Protein AF-0000000084923101 (afdb_homodimer)

Organism: Geobacter metallireducens (strain ATCC 53774 / DSM 7210 / GS-15) (NCBI:txid269799)

InterPro domains:
  IPR005235 Metallophosphoesterase, YmdB-like [PF13277] (8-259)
  IPR005235 Metallophosphoesterase, YmdB-like [PIRSF004789] (5-261)
  IPR005235 Metallophosphoesterase, YmdB-like [PTHR36303] (5-262)
  IPR005235 Metallophosphoesterase, YmdB-like [TIGR00282] (6-260)
  IPR029052 Metallo-dependent phosphatase-like [G3DSA:3.60.21.10] (3-264)
  IPR029052 Metallo-dependent phosphatase-like [SSF56300] (5-260)

Secondary structure (DSSP, 8-state):
-PPPEEEEEE-EEBHHHHHHHHHHHHHHHHHHHT-SEEEEE-TBTTTTS---HHHHHHHHHTT--EEE--TTTTS-GGGHHHHHH-TTB---TTS-TTSSS-SEEEEE-TTS-EEEEEEEE--TTS---S-HHHHHHHHHHHHHTT-SEEEEEEE-S-HHHHHHHHHHTBTTBSEEEEESS-S-BS--EE-TTS-EEES---EEEESSEETTEEHHHHHHHHHH-------B--SSEEEEEEEEEE-TTT--EEEEEEEEEE--/-PPPEEEEEE-EEBHHHHHHHHHHHHHHHHHHHT-SEEEEE-TBTTTTS---HHHHHHHHHTT--EEE--TTTTS-GGGHHHHHH-TTB---TTS-TTSSS-SEEEEE-TTS-EEEEEEEE--TTS---S-HHHHHHHHHHHHHTT-SEEEEEEE-S-HHHHHHHHHHTBTTBSEEEEESS-S-BS--EE-TTS-EEES---EEEESSEETTEEHHHHHHHHHH-------B--SSEEEEEEEEEE-TTT--EEEEEEEEEE--

Sequence (528 aa):
MSMPVNILFIGDIVGAPGRQAVSRELHRLIDRYRIDLVIANGENAAGGFGITEEKARELYSLGIDVLTSGNHVWDKKESYPYIRREERLVRPANYPPETIGRGSTVVRTAGGISIGILNLEGRVFMNSLDCPFRAADREIVQLKEQANIIFVDFHAEATSEKVALGWYLDGKVSAVVGTHTHVQTADERILPGGTAYMTDAGMTGSFDSVIGVKKELAVERFTSQMPVRFEVAKKDIRLNGVVLGIDEMSGSALSVERISLTCSMSMPVNILFIGDIVGAPGRQAVSRELHRLIDRYRIDLVIANGENAAGGFGITEEKARELYSLGIDVLTSGNHVWDKKESYPYIRREERLVRPANYPPETIGRGSTVVRTAGGISIGILNLEGRVFMNSLDCPFRAADREIVQLKEQANIIFVDFHAEATSEKVALGWYLDGKVSAVVGTHTHVQTADERILPGGTAYMTDAGMTGSFDSVIGVKKELAVERFTSQMPVRFEVAKKDIRLNGVVLGIDEMSGSALSVERISLTCS

pLDDT: mean 97.66, std 4.38, range [45.75, 99.0]

Foldseek 3Di:
DDFFAKEWEWAEQAEPLSLVQLLFCVVVVCVVRVHQAYEYEHCHHHQGGEDAPVSVVSNVVSPHQAYEYEDRNPVDVNRQVVQQPPQRYAYAQQADPPRGHHQKHWDATPVGAIEIEGEHEDDVVDDDTHDSLVSCVVVLVVSVVPALAYEYEYEYDDLVRQVVSVVSCQLSHAEYEYHHQQQFDDPFDQDPSQYTYGSYQHYFGAPCPDSQFNNVQVVCCVVVVDDGDTGGDHHFGKITIKMWTADRPNNGTDDIDTDIGTDD/DDFFAKEWEWAEQAEPLSLVQLLQPVVVVCVVRVHQAYEYEHCHHHQGGEDAPVSVVSNVVSPHQAYEYEDRNPVDVNRQVVQQPPQRYAYAQQADPPRGHHQKHWDATPVGAIEIEGEHEDDVVDDDTHDSLVSCVVVLVVSVVPALAYEYEYEYDDLVRQVVSVVSCQLSHAEYEYHHQQQFDDPFDQDPSQYTYGSYQHYFGAPCPDSQFNNVQVVCCVVVVDDGDTGGDHHFGKITIKMWTADRPNNGTDDIGTDIGTDD

Nearest PDB structures (foldseek):
  4b2o-assembly1_D  TM=9.871E-01  e=4.355E-37  Bacillus subtilis subsp. subtilis str. 168
  2cv9-assembly1_A  TM=9.622E-01  e=1.574E-32  Thermus thermophilus HB8
  1t70-assembly4_H  TM=9.476E-01  e=5.216E-32  Deinococcus radiodurans R1 = ATCC 13939 = DSM 20539
  1t71-assembly1_A  TM=9.429E-01  e=3.406E-28  Mycoplasmoides pneumoniae M129
  3qg5-assembly1_C  TM=5.781E-01  e=5.464E-07  Thermotoga maritima

Radius of gyration: 22.74 Å; Cα contacts (8 Å, |Δi|>4): 1502; chains: 2; bounding box: 45×67×61 Å

Structure (mmCIF, N/CA/C/O backbone):
data_AF-0000000084923101-model_v1
#
loop_
_entity.id
_entity.type
_entity.pdbx_description
1 polymer "2,3-cyclic nucleotide 2'-phosphodiesterase"
#
loop_
_atom_site.group_PDB
_atom_site.id
_atom_site.type_symbol
_atom_site.label_atom_id
_atom_site.label_alt_id
_atom_site.label_comp_id
_atom_site.label_asym_id
_atom_site.label_entity_id
_atom_site.label_seq_id
_atom_site.pdbx_PDB_ins_code
_atom_site.Cartn_x
_atom_site.Cartn_y
_atom_site.Cartn_z
_atom_site.occupancy
_atom_site.B_iso_or_equiv
_atom_site.auth_seq_id
_atom_site.auth_comp_id
_atom_site.auth_asym_id
_atom_site.auth_atom_id
_atom_site.pdbx_PDB_model_num
ATOM 1 N N . MET A 1 1 ? -18.828 30.047 -9.5 1 45.84 1 MET A N 1
ATOM 2 C CA . MET A 1 1 ? -18.406 29.016 -8.57 1 45.84 1 MET A CA 1
ATOM 3 C C . MET A 1 1 ? -16.984 29.281 -8.07 1 45.84 1 MET A C 1
ATOM 5 O O . MET A 1 1 ? -16.109 29.625 -8.852 1 45.84 1 MET A O 1
ATOM 9 N N . SER A 1 2 ? -16.859 29.562 -6.77 1 63.38 2 SER A N 1
ATOM 10 C CA . SER A 1 2 ? -15.555 29.984 -6.254 1 63.38 2 SER A CA 1
ATOM 11 C C . SER A 1 2 ? -14.469 28.969 -6.594 1 63.38 2 SER A C 1
ATOM 13 O O . SER A 1 2 ? -14.742 27.781 -6.73 1 63.38 2 SER A O 1
ATOM 15 N N . MET A 1 3 ? -13.312 29.359 -7.035 1 84.31 3 MET A N 1
ATOM 16 C CA . MET A 1 3 ? -12.172 28.516 -7.414 1 84.31 3 MET A CA 1
ATOM 17 C C . MET A 1 3 ? -11.773 27.594 -6.27 1 84.31 3 MET A C 1
ATOM 19 O O . MET A 1 3 ? -11.781 28 -5.105 1 84.31 3 MET A O 1
ATOM 23 N N . PRO A 1 4 ? -11.648 26.344 -6.5 1 95.94 4 PRO A N 1
ATOM 24 C CA . PRO A 1 4 ? -11.258 25.391 -5.457 1 95.94 4 PRO A CA 1
ATOM 25 C C . PRO A 1 4 ? -9.961 25.781 -4.762 1 95.94 4 PRO A C 1
ATOM 27 O O . PRO A 1 4 ? -9.125 26.484 -5.34 1 95.94 4 PRO A O 1
ATOM 30 N N . VAL A 1 5 ? -9.898 25.547 -3.48 1 98.56 5 VAL A N 1
ATOM 31 C CA . VAL A 1 5 ? -8.633 25.609 -2.762 1 98.56 5 VAL A CA 1
ATOM 32 C C . VAL A 1 5 ? -7.777 24.391 -3.1 1 98.56 5 VAL A C 1
ATOM 34 O O . VAL A 1 5 ? -8.188 23.25 -2.861 1 98.56 5 VAL A O 1
ATOM 37 N N . ASN A 1 6 ? -6.598 24.609 -3.688 1 98.81 6 ASN A N 1
ATOM 38 C CA . ASN A 1 6 ? -5.723 23.516 -4.109 1 98.81 6 ASN A CA 1
ATOM 39 C C . ASN A 1 6 ? -4.652 23.219 -3.064 1 98.81 6 ASN A C 1
ATOM 41 O O . ASN A 1 6 ? -3.852 24.094 -2.725 1 98.81 6 ASN A O 1
ATOM 45 N N . ILE A 1 7 ? -4.66 21.984 -2.562 1 98.88 7 ILE A N 1
ATOM 46 C CA . ILE A 1 7 ? -3.703 21.547 -1.555 1 98.88 7 ILE A CA 1
ATOM 47 C C . ILE A 1 7 ? -2.801 20.453 -2.137 1 98.88 7 ILE A C 1
ATOM 49 O O . ILE A 1 7 ? -3.275 19.547 -2.83 1 98.88 7 ILE A O 1
ATOM 53 N N . LEU A 1 8 ? -1.517 20.594 -2.004 1 98.94 8 LEU A N 1
ATOM 54 C CA . LEU A 1 8 ? -0.554 19.531 -2.309 1 98.94 8 LEU A CA 1
ATOM 55 C C . LEU A 1 8 ? -0.063 18.859 -1.031 1 98.94 8 LEU A C 1
ATOM 57 O O . LEU A 1 8 ? 0.39 19.531 -0.104 1 98.94 8 LEU A O 1
ATOM 61 N N . PHE A 1 9 ? -0.237 17.625 -0.949 1 98.94 9 PHE A N 1
ATOM 62 C CA . PHE A 1 9 ? 0.366 16.844 0.124 1 98.94 9 PHE A CA 1
ATOM 63 C C . PHE A 1 9 ? 1.495 15.961 -0.41 1 98.94 9 PHE A C 1
ATOM 65 O O . PHE A 1 9 ? 1.291 15.172 -1.333 1 98.94 9 PHE A O 1
ATOM 72 N N . ILE A 1 10 ? 2.68 16.094 0.117 1 98.94 10 ILE A N 1
ATOM 73 C CA . ILE A 1 10 ? 3.852 15.32 -0.273 1 98.94 10 ILE A CA 1
ATOM 74 C C . ILE A 1 10 ? 4.082 14.195 0.729 1 98.94 10 ILE A C 1
ATOM 76 O O . ILE A 1 10 ? 4.16 14.43 1.937 1 98.94 10 ILE A O 1
ATOM 80 N N . GLY A 1 11 ? 4.207 12.945 0.201 1 98.88 11 GLY A N 1
ATOM 81 C CA . GLY A 1 11 ? 4.395 11.773 1.043 1 98.88 11 GLY A CA 1
ATOM 82 C C . GLY A 1 11 ? 5.746 11.75 1.732 1 98.88 11 GLY A C 1
ATOM 83 O O . GLY A 1 11 ? 6.602 12.594 1.466 1 98.88 11 GLY A O 1
ATOM 84 N N . ASP A 1 12 ? 6.055 10.812 2.523 1 98.94 12 ASP A N 1
ATOM 85 C CA . ASP A 1 12 ? 7.215 10.68 3.4 1 98.94 12 ASP A CA 1
ATOM 86 C C . ASP A 1 12 ? 8.492 11.148 2.703 1 98.94 12 ASP A C 1
ATOM 88 O O . ASP A 1 12 ? 8.984 10.484 1.786 1 98.94 12 ASP A O 1
ATOM 92 N N . ILE A 1 13 ? 9 12.266 3.121 1 98.94 13 ILE A N 1
ATOM 93 C CA . ILE A 1 13 ? 10.281 12.766 2.639 1 98.94 13 ILE A CA 1
ATOM 94 C C . ILE A 1 13 ? 11.422 12.039 3.352 1 98.94 13 ILE A C 1
ATOM 96 O O . ILE A 1 13 ? 11.555 12.133 4.574 1 98.94 13 ILE A O 1
ATOM 100 N N . VAL A 1 14 ? 12.312 11.406 2.551 1 98.88 14 VAL A N 1
ATOM 101 C CA . VAL A 1 14 ? 13.289 10.531 3.182 1 98.88 14 VAL A CA 1
ATOM 102 C C . VAL A 1 14 ? 14.703 11.023 2.879 1 98.88 14 VAL A C 1
ATOM 104 O O . VAL A 1 14 ? 15.172 10.922 1.741 1 98.88 14 VAL A O 1
ATOM 107 N N . GLY A 1 15 ? 15.312 11.57 3.871 1 98.62 15 GLY A N 1
ATOM 108 C CA . GLY A 1 15 ? 16.719 11.906 3.799 1 98.62 15 GLY A CA 1
ATOM 109 C C . GLY A 1 15 ? 17.031 12.977 2.766 1 98.62 15 GLY A C 1
ATOM 110 O O . GLY A 1 15 ? 16.141 13.727 2.355 1 98.62 15 GLY A O 1
ATOM 111 N N . ALA A 1 16 ? 18.328 13.008 2.408 1 98.5 16 ALA A N 1
ATOM 112 C CA . ALA A 1 16 ? 18.828 14.016 1.475 1 98.5 16 ALA A CA 1
ATOM 113 C C . ALA A 1 16 ? 18.188 13.852 0.101 1 98.5 16 ALA A C 1
ATOM 115 O O . ALA A 1 16 ? 17.766 14.836 -0.518 1 98.5 16 ALA A O 1
ATOM 116 N N . PRO A 1 17 ? 18.031 12.648 -0.377 1 98.69 17 PRO A N 1
ATOM 117 C CA .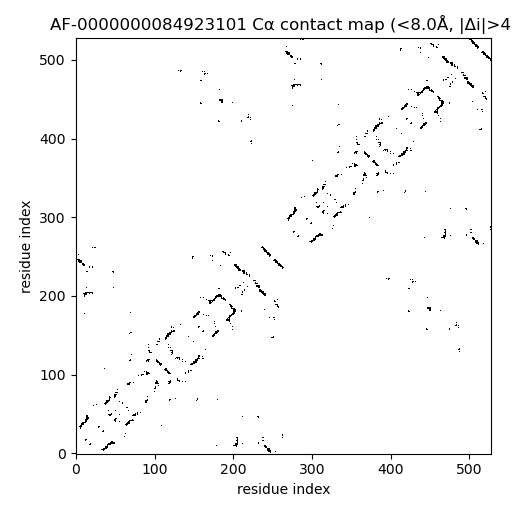 PRO A 1 17 ? 17.375 12.516 -1.679 1 98.69 17 PRO A CA 1
ATOM 118 C C . PRO A 1 17 ? 15.945 13.047 -1.676 1 98.69 17 PRO A C 1
ATOM 120 O O . PRO A 1 17 ? 15.5 13.633 -2.662 1 98.69 17 PRO A O 1
ATOM 123 N N . GLY A 1 18 ? 15.211 12.789 -0.594 1 98.75 18 GLY A N 1
ATOM 124 C CA . GLY A 1 18 ? 13.867 13.336 -0.49 1 98.75 18 GLY A CA 1
ATOM 125 C C . GLY A 1 18 ? 13.836 14.859 -0.517 1 98.75 18 GLY A C 1
ATOM 126 O O . GLY A 1 18 ? 13.031 15.453 -1.233 1 98.75 18 GLY A O 1
ATOM 127 N N . ARG A 1 19 ? 14.727 15.469 0.244 1 98.75 19 ARG A N 1
ATOM 128 C CA . ARG A 1 19 ? 14.805 16.922 0.261 1 98.75 19 ARG A CA 1
ATOM 129 C C . ARG A 1 19 ? 15.227 17.469 -1.101 1 98.75 19 ARG A C 1
ATOM 131 O O . ARG A 1 19 ? 14.758 18.516 -1.531 1 98.75 19 ARG A O 1
ATOM 138 N N . GLN A 1 20 ? 16.062 16.75 -1.764 1 98.44 20 GLN A N 1
ATOM 139 C CA . GLN A 1 20 ? 16.484 17.109 -3.111 1 98.44 20 GLN A CA 1
ATOM 140 C C . GLN A 1 20 ? 15.312 17.094 -4.082 1 98.44 20 GLN A C 1
ATOM 142 O O . GLN A 1 20 ? 15.172 17.984 -4.914 1 98.44 20 GLN A O 1
ATOM 147 N N . ALA A 1 21 ? 14.508 16.094 -3.973 1 98.69 21 ALA A N 1
ATOM 148 C CA . ALA A 1 21 ? 13.328 16 -4.824 1 98.69 21 ALA A CA 1
ATOM 149 C C . ALA A 1 21 ? 12.414 17.203 -4.633 1 98.69 21 ALA A C 1
ATOM 151 O O . ALA A 1 21 ? 11.922 17.781 -5.605 1 98.69 21 ALA A O 1
ATOM 152 N N . VAL A 1 22 ? 12.219 17.547 -3.412 1 98.75 22 VAL A N 1
ATOM 153 C CA . VAL A 1 22 ? 11.383 18.703 -3.102 1 98.75 22 VAL A CA 1
ATOM 154 C C . VAL A 1 22 ? 12 19.969 -3.707 1 98.75 22 VAL A C 1
ATOM 156 O O . VAL A 1 22 ? 11.312 20.75 -4.371 1 98.75 22 VAL A O 1
ATOM 159 N N . SER A 1 23 ? 13.25 20.125 -3.475 1 98.44 23 SER A N 1
ATOM 160 C CA . SER A 1 23 ? 13.961 21.297 -3.98 1 98.44 23 SER A CA 1
ATOM 161 C C . SER A 1 23 ? 13.82 21.422 -5.492 1 98.44 23 SER A C 1
ATOM 163 O O . SER A 1 23 ? 13.648 22.516 -6.02 1 98.44 23 SER A O 1
ATOM 165 N N . ARG A 1 24 ? 13.805 20.375 -6.168 1 97.75 24 ARG A N 1
ATOM 166 C CA . ARG A 1 24 ? 13.828 20.359 -7.625 1 97.75 24 ARG A CA 1
ATOM 167 C C . ARG A 1 24 ? 12.43 20.516 -8.203 1 97.75 24 ARG A C 1
ATOM 169 O O . ARG A 1 24 ? 12.234 21.188 -9.211 1 97.75 24 ARG A O 1
ATOM 176 N N . GLU A 1 25 ? 11.445 19.906 -7.539 1 98.12 25 GLU A N 1
ATOM 177 C CA . GL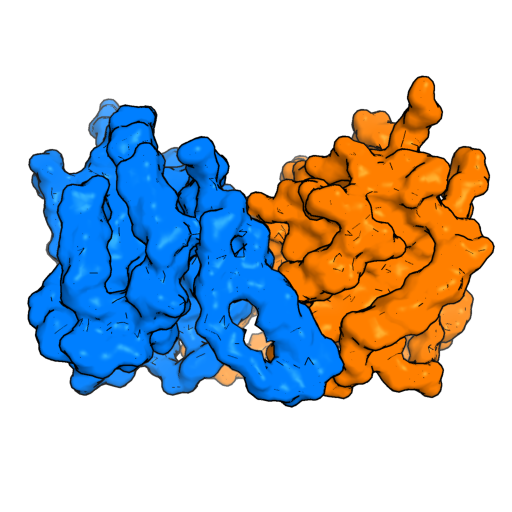U A 1 25 ? 10.18 19.688 -8.242 1 98.12 25 GLU A CA 1
ATOM 178 C C . GLU A 1 25 ? 9.078 20.578 -7.668 1 98.12 25 GLU A C 1
ATOM 180 O O . GLU A 1 25 ? 8.078 20.844 -8.336 1 98.12 25 GLU A O 1
ATOM 185 N N . LEU A 1 26 ? 9.172 21.047 -6.438 1 98.5 26 LEU A N 1
ATOM 186 C CA . LEU A 1 26 ? 8.039 21.625 -5.723 1 98.5 26 LEU A CA 1
ATOM 187 C C . LEU A 1 26 ? 7.527 22.875 -6.426 1 98.5 26 LEU A C 1
ATOM 189 O O . LEU A 1 26 ? 6.316 23.047 -6.613 1 98.5 26 LEU A O 1
ATOM 193 N N . HIS A 1 27 ? 8.43 23.75 -6.852 1 97.75 27 HIS A N 1
ATOM 194 C CA . HIS A 1 27 ? 8.016 25 -7.48 1 97.75 27 HIS A CA 1
ATOM 195 C C . HIS A 1 27 ? 7.203 24.734 -8.742 1 97.75 27 HIS A C 1
ATOM 197 O O . HIS A 1 27 ? 6.242 25.453 -9.031 1 97.75 27 HIS A O 1
ATOM 203 N N . ARG A 1 28 ? 7.598 23.719 -9.484 1 97.06 28 ARG A N 1
ATOM 204 C CA . ARG A 1 28 ? 6.879 23.375 -10.703 1 97.06 28 ARG A CA 1
ATOM 205 C C . ARG A 1 28 ? 5.469 22.875 -10.391 1 97.06 28 ARG A C 1
ATOM 207 O O . ARG A 1 28 ? 4.516 23.219 -11.094 1 97.06 28 ARG A O 1
ATOM 214 N N . LEU A 1 29 ? 5.363 22.109 -9.352 1 98.25 29 LEU A N 1
ATOM 215 C CA . LEU A 1 29 ? 4.059 21.594 -8.938 1 98.25 29 LEU A CA 1
ATOM 216 C C . LEU A 1 29 ? 3.148 22.719 -8.477 1 98.25 29 LEU A C 1
ATOM 218 O O . LEU A 1 29 ? 1.961 22.734 -8.805 1 98.25 29 LEU A O 1
ATOM 222 N N . ILE A 1 30 ? 3.668 23.656 -7.707 1 98.44 30 ILE A N 1
ATOM 223 C CA . ILE A 1 30 ? 2.9 24.797 -7.207 1 98.44 30 ILE A CA 1
ATOM 224 C C . ILE A 1 30 ? 2.336 25.594 -8.383 1 98.44 30 ILE A C 1
ATOM 226 O O . ILE A 1 30 ? 1.153 25.938 -8.391 1 98.44 30 ILE A O 1
ATOM 230 N N . ASP A 1 31 ? 3.164 25.797 -9.375 1 98.25 31 ASP A N 1
ATOM 231 C CA . ASP A 1 31 ? 2.74 26.562 -10.539 1 98.25 31 ASP A CA 1
ATOM 232 C C . ASP A 1 31 ? 1.713 25.797 -11.359 1 98.25 31 ASP A C 1
ATOM 234 O O . ASP A 1 31 ? 0.655 26.328 -11.703 1 98.25 31 ASP A O 1
ATOM 238 N N . ARG A 1 32 ? 2.045 24.594 -11.617 1 97.94 32 ARG A N 1
ATOM 239 C CA . ARG A 1 32 ? 1.223 23.766 -12.5 1 97.94 32 ARG A CA 1
ATOM 240 C C . ARG A 1 32 ? -0.183 23.594 -11.938 1 97.94 32 ARG A C 1
ATOM 242 O O . ARG A 1 32 ? -1.164 23.609 -12.68 1 97.94 32 ARG A O 1
ATOM 249 N N . TYR A 1 33 ? -0.269 23.438 -10.633 1 98.19 33 TYR A N 1
ATOM 250 C CA . TYR A 1 33 ? -1.554 23.078 -10.039 1 98.19 33 TYR A CA 1
ATOM 251 C C . TYR A 1 33 ? -2.15 24.266 -9.289 1 98.19 33 TYR A C 1
ATOM 253 O O . TYR A 1 33 ? -3.189 24.141 -8.641 1 98.19 33 TYR A O 1
ATOM 261 N N . ARG A 1 34 ? -1.458 25.453 -9.273 1 98 34 ARG A N 1
ATOM 262 C CA . ARG A 1 34 ? -1.905 26.641 -8.539 1 98 34 ARG A CA 1
ATOM 263 C C . ARG A 1 34 ? -2.189 26.312 -7.082 1 98 34 ARG A C 1
ATOM 265 O O . ARG A 1 34 ? -3.273 26.594 -6.574 1 98 34 ARG A O 1
ATOM 272 N N . ILE A 1 35 ? -1.211 25.75 -6.504 1 98.75 35 ILE A N 1
ATOM 273 C CA . ILE A 1 35 ? -1.331 25.234 -5.145 1 98.75 35 ILE A CA 1
ATOM 274 C C . ILE A 1 35 ? -1.463 26.406 -4.164 1 98.75 35 ILE A C 1
ATOM 276 O O . ILE A 1 35 ? -0.705 27.375 -4.238 1 98.75 35 ILE A O 1
ATOM 280 N N . ASP A 1 36 ? -2.414 26.281 -3.248 1 98.75 36 ASP A N 1
ATOM 281 C CA . ASP A 1 36 ? -2.641 27.297 -2.23 1 98.75 36 ASP A CA 1
ATOM 282 C C . ASP A 1 36 ? -1.923 26.953 -0.929 1 98.75 36 ASP A C 1
ATOM 284 O O . ASP A 1 36 ? -1.607 27.828 -0.131 1 98.75 36 ASP A O 1
ATOM 288 N N . LEU A 1 37 ? -1.703 25.703 -0.678 1 98.88 37 LEU A N 1
ATOM 289 C CA . LEU A 1 37 ? -1.057 25.219 0.54 1 98.88 37 LEU A CA 1
ATOM 290 C C . LEU A 1 37 ? -0.299 23.922 0.281 1 98.88 37 LEU A C 1
ATOM 292 O O . LEU A 1 37 ? -0.816 23.016 -0.379 1 98.88 37 LEU A O 1
ATOM 296 N N . VAL A 1 38 ? 0.915 23.828 0.775 1 98.94 38 VAL A N 1
ATOM 297 C CA . VAL A 1 38 ? 1.736 22.625 0.65 1 98.94 38 VAL A CA 1
ATOM 298 C C . VAL A 1 38 ? 1.93 21.984 2.023 1 98.94 38 VAL A C 1
ATOM 300 O O . VAL A 1 38 ? 2.441 22.625 2.945 1 98.94 38 VAL A O 1
ATOM 303 N N . ILE A 1 39 ? 1.476 20.781 2.188 1 98.94 39 ILE A N 1
ATOM 304 C CA . ILE A 1 39 ? 1.708 19.953 3.363 1 98.94 39 ILE A CA 1
ATOM 305 C C . ILE A 1 39 ? 2.652 18.797 3.006 1 98.94 39 ILE A C 1
ATOM 307 O O . ILE A 1 39 ? 2.59 18.25 1.901 1 98.94 39 ILE A O 1
ATOM 311 N N . ALA A 1 40 ? 3.535 18.406 3.861 1 99 40 ALA A N 1
ATOM 312 C CA . ALA A 1 40 ? 4.43 17.281 3.594 1 99 40 ALA A CA 1
ATOM 313 C C . ALA A 1 40 ? 4.719 16.5 4.871 1 99 40 ALA A C 1
ATOM 315 O O . ALA A 1 40 ? 4.785 17.078 5.961 1 99 40 ALA A O 1
ATOM 316 N N . ASN A 1 41 ? 4.871 15.219 4.746 1 98.94 41 ASN A N 1
ATOM 317 C CA . ASN A 1 41 ? 5.336 14.414 5.871 1 98.94 41 ASN A CA 1
ATOM 318 C C . ASN A 1 41 ? 6.859 14.406 5.965 1 98.94 41 ASN A C 1
ATOM 320 O O . ASN A 1 41 ? 7.543 14.016 5.016 1 98.94 41 ASN A O 1
ATOM 324 N N . GLY A 1 42 ? 7.391 14.836 7.094 1 98.88 42 GLY A N 1
ATOM 325 C CA . GLY A 1 42 ? 8.828 15.008 7.203 1 98.88 42 GLY A CA 1
ATOM 326 C C . GLY A 1 42 ? 9.469 14.094 8.234 1 98.88 42 GLY A C 1
ATOM 327 O O . GLY A 1 42 ? 10.594 14.336 8.664 1 98.88 42 GLY A O 1
ATOM 328 N N . GLU A 1 43 ? 8.82 13 8.641 1 98.19 43 GLU A N 1
ATOM 329 C CA . GLU A 1 43 ? 9.25 12.219 9.797 1 98.19 43 GLU A CA 1
ATOM 330 C C . GLU A 1 43 ? 10.531 11.453 9.5 1 98.19 43 GLU A C 1
ATOM 332 O O . GLU A 1 43 ? 11.125 10.852 10.406 1 98.19 43 GLU A O 1
ATOM 337 N N . ASN A 1 44 ? 11 11.469 8.203 1 98.69 44 ASN A N 1
ATOM 338 C CA . ASN A 1 44 ? 12.234 10.789 7.82 1 98.69 44 ASN A CA 1
ATOM 339 C C . ASN A 1 44 ? 13.234 11.75 7.195 1 98.69 44 ASN A C 1
ATOM 341 O O . ASN A 1 44 ? 14.172 11.32 6.52 1 98.69 44 ASN A O 1
ATOM 345 N N . ALA A 1 45 ? 13.031 13.016 7.34 1 98.56 45 ALA A N 1
ATOM 346 C CA . ALA A 1 45 ? 13.758 14.031 6.574 1 98.56 45 ALA A CA 1
ATOM 347 C C . ALA A 1 45 ? 15.227 14.078 6.98 1 98.56 45 ALA A C 1
ATOM 349 O O . ALA A 1 45 ? 16.078 14.477 6.188 1 98.56 45 ALA A O 1
ATOM 350 N N . ALA A 1 46 ? 15.492 13.719 8.227 1 98 46 ALA A N 1
ATOM 351 C CA . ALA A 1 46 ? 16.859 13.836 8.734 1 98 46 ALA A CA 1
ATOM 352 C C . ALA A 1 46 ? 17.562 12.484 8.711 1 98 46 ALA A C 1
ATOM 354 O O . ALA A 1 46 ? 17.453 11.703 9.664 1 98 46 ALA A O 1
ATOM 355 N N . GLY A 1 47 ? 18.344 12.219 7.672 1 95.62 47 GLY A N 1
ATOM 356 C CA . GLY A 1 47 ? 19.109 10.992 7.582 1 95.62 47 GLY A CA 1
ATOM 357 C C . GLY A 1 47 ? 18.25 9.75 7.484 1 95.62 47 GLY A C 1
ATOM 358 O O . GLY A 1 47 ? 18.703 8.641 7.773 1 95.62 47 GLY A O 1
ATOM 359 N N . GLY A 1 48 ? 17.031 9.922 7.258 1 95.94 48 GLY A N 1
ATOM 360 C CA . GLY A 1 48 ? 16.156 8.781 7.07 1 95.94 48 GLY A CA 1
ATOM 361 C C . GLY A 1 48 ? 15.227 8.547 8.25 1 95.94 48 GLY A C 1
ATOM 362 O O . GLY A 1 48 ? 14.242 7.82 8.133 1 95.94 48 GLY A O 1
ATOM 363 N N . PHE A 1 49 ? 15.57 9.125 9.391 1 96.88 49 PHE A N 1
ATOM 364 C CA . PHE A 1 49 ? 14.742 8.977 10.586 1 96.88 49 PHE A CA 1
ATOM 365 C C . PHE A 1 49 ? 14.703 10.281 11.375 1 96.88 49 PHE A C 1
ATOM 367 O O . PHE A 1 49 ? 15.742 10.781 11.805 1 96.88 49 PHE A O 1
ATOM 374 N N . GLY A 1 50 ? 13.461 10.734 11.531 1 97.81 50 GLY A N 1
ATOM 375 C CA . GLY A 1 50 ? 13.305 11.922 12.359 1 97.81 50 GLY A CA 1
ATOM 376 C C . GLY A 1 50 ? 13.414 13.211 11.562 1 97.81 50 GLY A C 1
ATOM 377 O O . GLY A 1 50 ? 13.562 13.188 10.344 1 97.81 50 GLY A O 1
ATOM 378 N N . ILE A 1 51 ? 13.305 14.281 12.258 1 98.44 51 ILE A N 1
ATOM 379 C CA . ILE A 1 51 ? 13.359 15.633 11.703 1 98.44 51 ILE A CA 1
ATOM 380 C C . ILE A 1 51 ? 14.078 16.562 12.688 1 98.44 51 ILE A C 1
ATOM 382 O O . ILE A 1 51 ? 13.82 16.516 13.891 1 98.44 51 ILE A O 1
ATOM 386 N N . THR A 1 52 ? 15.023 17.297 12.227 1 98.62 52 THR A N 1
ATOM 387 C CA . THR A 1 52 ? 15.695 18.328 13.023 1 98.62 52 THR A CA 1
ATOM 388 C C . THR A 1 52 ? 15.148 19.703 12.688 1 98.62 52 THR A C 1
ATOM 390 O O . THR A 1 52 ? 14.492 19.891 11.664 1 98.62 52 THR A O 1
ATOM 393 N N . GLU A 1 53 ? 15.406 20.656 13.586 1 98.62 53 GLU A N 1
ATOM 394 C CA . GLU A 1 53 ? 15.031 22.031 13.305 1 98.62 53 GLU A CA 1
ATOM 395 C C . GLU A 1 53 ? 15.641 22.5 11.984 1 98.62 53 GLU A C 1
ATOM 397 O O . GLU A 1 53 ? 14.969 23.172 11.188 1 98.62 53 GLU A O 1
ATOM 402 N N . GLU A 1 54 ? 16.875 22.141 11.789 1 98.62 54 GLU A N 1
ATOM 403 C CA . GLU A 1 54 ? 17.578 22.531 10.562 1 98.62 54 GLU A CA 1
ATOM 404 C C . GLU A 1 54 ? 16.859 22 9.328 1 98.62 54 GLU A C 1
ATOM 406 O O . GLU A 1 54 ? 16.625 22.734 8.375 1 98.62 54 GLU A O 1
ATOM 411 N N . LYS A 1 55 ? 16.516 20.75 9.305 1 98.75 55 LYS A N 1
ATOM 412 C CA . LYS A 1 55 ? 15.867 20.156 8.141 1 98.75 55 LYS A CA 1
ATOM 413 C C . LYS A 1 55 ? 14.453 20.688 7.957 1 98.75 55 LYS A C 1
ATOM 415 O O . LYS A 1 55 ? 13.992 20.859 6.828 1 98.75 55 LYS A O 1
ATOM 420 N N . ALA A 1 56 ? 13.758 20.891 9.062 1 98.81 56 ALA A N 1
ATOM 421 C CA . ALA A 1 56 ? 12.438 21.5 8.969 1 98.81 56 ALA A CA 1
ATOM 422 C C . ALA A 1 56 ? 12.508 22.891 8.32 1 98.81 56 ALA A C 1
ATOM 424 O O . ALA A 1 56 ? 11.742 23.188 7.402 1 98.81 56 ALA A O 1
ATOM 425 N N . ARG A 1 57 ? 13.43 23.672 8.781 1 98.69 57 ARG A N 1
ATOM 426 C CA . ARG A 1 57 ? 13.594 25.031 8.258 1 98.69 57 ARG A CA 1
ATOM 427 C C . ARG A 1 57 ? 13.977 25 6.777 1 98.69 57 ARG A C 1
ATOM 429 O O . ARG A 1 57 ? 13.516 25.828 5.996 1 98.69 57 ARG A O 1
ATOM 436 N N . GLU A 1 58 ? 14.812 24.047 6.461 1 98.75 58 GLU A N 1
ATOM 437 C CA . GLU A 1 58 ? 15.164 23.844 5.059 1 98.75 58 GLU A CA 1
ATOM 438 C C . GLU A 1 58 ? 13.922 23.562 4.219 1 98.75 58 GLU A C 1
ATOM 440 O O . GLU A 1 58 ? 13.703 24.203 3.182 1 98.75 58 GLU A O 1
ATOM 445 N N . LEU A 1 59 ? 13.094 22.719 4.648 1 98.88 59 LEU A N 1
ATOM 446 C CA . LEU A 1 59 ? 11.898 22.312 3.908 1 98.88 59 LEU A CA 1
ATOM 447 C C . LEU A 1 59 ? 10.906 23.469 3.816 1 98.88 59 LEU A C 1
ATOM 449 O O . LEU A 1 59 ? 10.289 23.688 2.77 1 98.88 59 LEU A O 1
ATOM 453 N N . TYR A 1 60 ? 10.773 24.25 4.898 1 98.75 60 TYR A N 1
ATOM 454 C CA . TYR A 1 60 ? 9.93 25.438 4.859 1 98.75 60 TYR A CA 1
ATOM 455 C C . TYR A 1 60 ? 10.438 26.438 3.826 1 98.75 60 TYR A C 1
ATOM 457 O O . TYR A 1 60 ? 9.648 27.031 3.086 1 98.75 60 TYR A O 1
ATOM 465 N N . SER A 1 61 ? 11.734 26.578 3.785 1 98.69 61 SER A N 1
ATOM 466 C CA . SER A 1 61 ? 12.32 27.547 2.873 1 98.69 61 SER A CA 1
ATOM 467 C C . SER A 1 61 ? 12.094 27.156 1.418 1 98.69 61 SER A C 1
ATOM 469 O O . SER A 1 61 ? 12.141 28 0.522 1 98.69 61 SER A O 1
ATOM 471 N N . LEU A 1 62 ? 11.867 25.875 1.177 1 98.56 62 LEU A N 1
ATOM 472 C CA . LEU A 1 62 ? 11.641 25.375 -0.176 1 98.56 62 LEU A CA 1
ATOM 473 C C . LEU A 1 62 ? 10.195 25.578 -0.604 1 98.56 62 LEU A C 1
ATOM 475 O O . LEU A 1 62 ? 9.852 25.406 -1.775 1 98.56 62 LEU A O 1
ATOM 479 N N . GLY A 1 63 ? 9.344 25.906 0.357 1 98.44 63 GLY A N 1
ATOM 480 C CA . GLY A 1 63 ? 7.98 26.234 -0.03 1 98.44 63 GLY A CA 1
ATOM 481 C C . GLY A 1 63 ? 6.941 25.375 0.669 1 98.44 63 GLY A C 1
ATOM 482 O O . GLY A 1 63 ? 5.742 25.5 0.407 1 98.44 63 GLY A O 1
ATOM 483 N N . ILE A 1 64 ? 7.34 24.484 1.547 1 98.88 64 ILE A N 1
ATOM 484 C CA . ILE A 1 64 ? 6.395 23.703 2.34 1 98.88 64 ILE A CA 1
ATOM 485 C C . ILE A 1 64 ? 5.805 24.578 3.441 1 98.88 64 ILE A C 1
ATOM 487 O O . ILE A 1 64 ? 6.531 25.281 4.137 1 98.88 64 ILE A O 1
ATOM 491 N N . ASP A 1 65 ? 4.52 24.5 3.594 1 98.88 65 ASP A N 1
ATOM 492 C CA . ASP A 1 65 ? 3.846 25.359 4.566 1 98.88 65 ASP A CA 1
ATOM 493 C C . ASP A 1 65 ? 3.725 24.672 5.918 1 98.88 65 ASP A C 1
ATOM 495 O O . ASP A 1 65 ? 3.854 25.312 6.965 1 98.88 65 ASP A O 1
ATOM 499 N N . VAL A 1 66 ? 3.418 23.391 5.922 1 98.94 66 VAL A N 1
ATOM 500 C CA . VAL A 1 66 ? 3.191 22.625 7.141 1 98.94 66 VAL A CA 1
ATOM 501 C C . VAL A 1 66 ? 3.857 21.25 7.02 1 98.94 66 VAL A C 1
ATOM 503 O O . VAL A 1 66 ? 3.82 20.625 5.953 1 98.94 66 VAL A O 1
ATOM 506 N N . LEU A 1 67 ? 4.477 20.797 8.078 1 98.94 67 LEU A N 1
ATOM 507 C CA . LEU A 1 67 ? 5.066 19.469 8.148 1 98.94 67 LEU A CA 1
ATOM 508 C C . LEU A 1 67 ? 4.285 18.578 9.102 1 98.94 67 LEU A C 1
ATOM 510 O O . LEU A 1 67 ? 4.012 18.969 10.242 1 98.94 67 LEU A O 1
ATOM 514 N N . THR A 1 68 ? 3.832 17.453 8.617 1 98.94 68 THR A N 1
ATOM 515 C CA . THR A 1 68 ? 3.35 16.375 9.477 1 98.94 68 THR A CA 1
ATOM 516 C C . THR A 1 68 ? 4.457 15.367 9.742 1 98.94 68 THR A C 1
ATOM 518 O O . THR A 1 68 ? 5.547 15.461 9.18 1 98.94 68 THR A O 1
ATOM 521 N N . SER A 1 69 ? 4.168 14.438 10.648 1 98.81 69 SER A N 1
ATOM 522 C CA . SER A 1 69 ? 5.176 13.453 11.023 1 98.81 69 SER A CA 1
ATOM 523 C C . SER A 1 69 ? 4.551 12.086 11.258 1 98.81 69 SER A C 1
ATOM 525 O O . SER A 1 69 ? 3.641 11.68 10.539 1 98.81 69 SER A O 1
ATOM 527 N N . GLY A 1 70 ? 5.145 11.281 12.094 1 98.56 70 GLY A N 1
ATOM 528 C CA . GLY A 1 70 ? 4.742 9.922 12.398 1 98.56 70 GLY A CA 1
ATOM 529 C C . GLY A 1 70 ? 5.523 9.305 13.539 1 98.56 70 GLY A C 1
ATOM 530 O O . GLY A 1 70 ? 5.832 9.977 14.523 1 98.56 70 GLY A O 1
ATOM 531 N N . ASN A 1 71 ? 5.789 8.023 13.406 1 98.5 71 ASN A N 1
ATOM 532 C CA . ASN A 1 71 ? 6.379 7.285 14.516 1 98.5 71 ASN A CA 1
ATOM 533 C C . ASN A 1 71 ? 7.84 7.66 14.727 1 98.5 71 ASN A C 1
ATOM 535 O O . ASN A 1 71 ? 8.398 7.414 15.797 1 98.5 71 ASN A O 1
ATOM 539 N N . HIS A 1 72 ? 8.5 8.289 13.805 1 98.38 72 HIS A N 1
ATOM 540 C CA . HIS A 1 72 ? 9.922 8.617 13.93 1 98.38 72 HIS A CA 1
ATOM 541 C C . HIS A 1 72 ? 10.109 10.055 14.398 1 98.38 72 HIS A C 1
ATOM 543 O O . HIS A 1 72 ? 11.234 10.57 14.391 1 98.38 72 HIS A O 1
ATOM 549 N N . VAL A 1 73 ? 9.055 10.703 14.781 1 97.81 73 VAL A N 1
ATOM 550 C CA . VAL A 1 73 ? 9.109 12.125 15.102 1 97.81 73 VAL A CA 1
ATOM 551 C C . VAL A 1 73 ? 10.062 12.359 16.266 1 97.81 73 VAL A C 1
ATOM 553 O O . VAL A 1 73 ? 10.648 13.438 16.391 1 97.81 73 VAL A O 1
ATOM 556 N N . TRP A 1 74 ? 10.359 11.297 17.094 1 97.69 74 TRP A N 1
ATOM 557 C CA . TRP A 1 74 ? 11.133 11.469 18.312 1 97.69 74 TRP A CA 1
ATOM 558 C C . TRP A 1 74 ? 12.57 11 18.109 1 97.69 74 TRP A C 1
ATOM 560 O O . TRP A 1 74 ? 13.367 11.008 19.047 1 97.69 74 TRP A O 1
ATOM 570 N N . ASP A 1 75 ? 12.914 10.625 16.906 1 97.62 75 ASP A N 1
ATOM 571 C CA . ASP A 1 75 ? 14.164 9.914 16.688 1 97.62 75 ASP A CA 1
ATOM 572 C C . ASP A 1 75 ? 15.359 10.859 16.797 1 97.62 75 ASP A C 1
ATOM 574 O O . ASP A 1 75 ? 16.5 10.406 16.906 1 97.62 75 ASP A O 1
ATOM 578 N N . LYS A 1 76 ? 15.156 12.18 16.656 1 97.94 76 LYS A N 1
ATOM 579 C CA . LYS A 1 76 ? 16.188 13.195 16.891 1 97.94 76 LYS A CA 1
ATOM 580 C C . LYS A 1 76 ? 15.906 13.984 18.156 1 97.94 76 LYS A C 1
ATOM 582 O O . LYS A 1 76 ? 15.18 14.977 18.141 1 97.94 76 LYS A O 1
ATOM 587 N N . LYS A 1 77 ? 16.594 13.625 19.172 1 97.12 77 LYS A N 1
ATOM 588 C CA . LYS A 1 77 ? 16.328 14.203 20.484 1 97.12 77 LYS A CA 1
ATOM 589 C C . LYS A 1 77 ? 16.578 15.703 20.484 1 97.12 77 LYS A C 1
ATOM 591 O O . LYS A 1 77 ? 15.898 16.453 21.203 1 97.12 77 LYS A O 1
ATOM 596 N N . GLU A 1 78 ? 17.469 16.062 19.703 1 97.56 78 GLU A N 1
ATOM 597 C CA . GLU A 1 78 ? 17.828 17.484 19.641 1 97.56 78 GLU A CA 1
ATOM 598 C C . GLU A 1 78 ? 16.656 18.328 19.156 1 97.56 78 GLU A C 1
ATOM 600 O O . GLU A 1 78 ? 16.672 19.547 19.312 1 97.56 78 GLU A O 1
ATOM 605 N N . SER A 1 79 ? 15.648 17.703 18.562 1 97.5 79 SER A N 1
ATOM 606 C CA . SER A 1 79 ? 14.539 18.438 17.953 1 97.5 79 SER A CA 1
ATOM 607 C C . SER A 1 79 ? 13.43 18.688 18.969 1 97.5 79 SER A C 1
ATOM 609 O O . SER A 1 79 ? 12.461 19.406 18.672 1 97.5 79 SER A O 1
ATOM 611 N N . TYR A 1 80 ? 13.539 18.172 20.172 1 97.94 80 TYR A N 1
ATOM 612 C CA . TYR A 1 80 ? 12.445 18.188 21.141 1 97.94 80 TYR A CA 1
ATOM 613 C C . TYR A 1 80 ? 12.023 19.625 21.438 1 97.94 80 TYR A C 1
ATOM 615 O O . TYR A 1 80 ? 10.836 19.953 21.375 1 97.94 80 TYR A O 1
ATOM 623 N N . PRO A 1 81 ? 12.969 20.547 21.75 1 98.06 81 PRO A N 1
ATOM 624 C CA . PRO A 1 81 ? 12.555 21.938 21.984 1 98.06 81 PRO A CA 1
ATOM 625 C C . PRO A 1 81 ? 11.859 22.562 20.781 1 98.06 81 PRO A C 1
ATOM 627 O O . PRO A 1 81 ? 10.93 23.359 20.953 1 98.06 81 PRO A O 1
ATOM 630 N N . TYR A 1 82 ? 12.344 22.234 19.656 1 98.38 82 TYR A N 1
ATOM 631 C CA . TYR A 1 82 ? 11.758 22.75 18.422 1 98.38 82 TYR A CA 1
ATOM 632 C C . TYR A 1 82 ? 10.344 22.219 18.219 1 98.38 82 TYR A C 1
ATOM 634 O O . TYR A 1 82 ? 9.43 22.984 17.891 1 98.38 82 TYR A O 1
ATOM 642 N N . ILE A 1 83 ? 10.109 20.891 18.391 1 98.25 83 ILE A N 1
ATOM 643 C CA . ILE A 1 83 ? 8.805 20.266 18.25 1 98.25 83 ILE A CA 1
ATOM 644 C C . ILE A 1 83 ? 7.82 20.906 19.219 1 98.25 83 ILE A C 1
ATOM 646 O O . ILE A 1 83 ? 6.648 21.094 18.891 1 98.25 83 ILE A O 1
ATOM 650 N N . ARG A 1 84 ? 8.281 21.281 20.344 1 97.44 84 ARG A N 1
ATOM 651 C CA . ARG A 1 84 ? 7.445 21.875 21.391 1 97.44 84 ARG A CA 1
ATOM 652 C C . ARG A 1 84 ? 6.891 23.219 20.938 1 97.44 84 ARG A C 1
ATOM 654 O O . ARG A 1 84 ? 5.734 23.547 21.219 1 97.44 84 ARG A O 1
ATOM 661 N N . ARG A 1 85 ? 7.711 23.922 20.188 1 97.44 85 ARG A N 1
ATOM 662 C CA . ARG A 1 85 ? 7.336 25.328 19.969 1 97.44 85 ARG A CA 1
ATOM 663 C C . ARG A 1 85 ? 6.824 25.531 18.547 1 97.44 85 ARG A C 1
ATOM 665 O O . ARG A 1 85 ? 6.102 26.484 18.281 1 97.44 85 ARG A O 1
ATOM 672 N N . GLU A 1 86 ? 7.273 24.734 17.625 1 98.25 86 GLU A N 1
ATOM 673 C CA . GLU A 1 86 ? 6.953 24.984 16.219 1 98.25 86 GLU A CA 1
ATOM 674 C C . GLU A 1 86 ? 5.508 24.609 15.906 1 98.25 86 GLU A C 1
ATOM 676 O O . GLU A 1 86 ? 5.156 23.422 15.891 1 98.25 86 GLU A O 1
ATOM 681 N N . GLU A 1 87 ? 4.73 25.547 15.484 1 97.75 87 GLU A N 1
ATOM 682 C CA . GLU A 1 87 ? 3.301 25.328 15.266 1 97.75 87 GLU A CA 1
ATOM 683 C C . GLU A 1 87 ? 3.035 24.656 13.922 1 97.75 87 GLU A C 1
ATOM 685 O O . GLU A 1 87 ? 1.993 24.031 13.734 1 97.75 87 GLU A O 1
ATOM 690 N N . ARG A 1 88 ? 3.963 24.797 13 1 98.31 88 ARG A N 1
ATOM 691 C CA . ARG A 1 88 ? 3.766 24.266 11.656 1 98.31 88 ARG A CA 1
ATOM 692 C C . ARG A 1 88 ? 4.309 22.844 11.531 1 98.31 88 ARG A C 1
ATOM 694 O O . ARG A 1 88 ? 4.348 22.281 10.438 1 98.31 88 ARG A O 1
ATOM 701 N N . LEU A 1 89 ? 4.809 22.266 12.586 1 98.81 89 LEU A N 1
ATOM 702 C CA . LEU A 1 89 ? 5.207 20.875 12.68 1 98.81 89 LEU A CA 1
ATOM 703 C C . LEU A 1 89 ? 4.273 20.094 13.602 1 98.81 89 LEU A C 1
ATOM 705 O O . LEU A 1 89 ? 4.281 20.312 14.812 1 98.81 89 LEU A O 1
ATOM 709 N N . VAL A 1 90 ? 3.537 19.188 12.992 1 98.75 90 VAL A N 1
ATOM 710 C CA . VAL A 1 90 ? 2.525 18.484 13.773 1 98.75 90 VAL A CA 1
ATOM 711 C C . VAL A 1 90 ? 2.922 17.016 13.914 1 98.75 90 VAL A C 1
ATOM 713 O O . VAL A 1 90 ? 3.445 16.406 12.977 1 98.75 90 VAL A O 1
ATOM 716 N N . ARG A 1 91 ? 2.729 16.453 15.086 1 98.81 91 ARG A N 1
ATOM 717 C CA . ARG A 1 91 ? 2.965 15.047 15.391 1 98.81 91 ARG A CA 1
ATOM 718 C C . ARG A 1 91 ? 1.652 14.32 15.656 1 98.81 91 ARG A C 1
ATOM 720 O O . ARG A 1 91 ? 0.598 14.945 15.773 1 98.81 91 ARG A O 1
ATOM 727 N N . PRO A 1 92 ? 1.619 13.023 15.648 1 98.88 92 PRO A N 1
ATOM 728 C CA . PRO A 1 92 ? 0.342 12.328 15.828 1 98.88 92 PRO A CA 1
ATOM 729 C C . PRO A 1 92 ? -0.391 12.758 17.094 1 98.88 92 PRO A C 1
ATOM 731 O O . PRO A 1 92 ? 0.203 12.789 18.172 1 98.88 92 PRO A O 1
ATOM 734 N N . ALA A 1 93 ? -1.628 13.008 16.922 1 98.81 93 ALA A N 1
ATOM 735 C CA . ALA A 1 93 ? -2.447 13.594 17.969 1 98.81 93 ALA A CA 1
ATOM 736 C C . ALA A 1 93 ? -2.785 12.555 19.047 1 98.81 93 ALA A C 1
ATOM 738 O O . ALA A 1 93 ? -3.18 12.906 20.156 1 98.81 93 ALA A O 1
ATOM 739 N N . ASN A 1 94 ? -2.695 11.289 18.672 1 98.81 94 ASN A N 1
ATOM 740 C CA . ASN A 1 94 ? -3.166 10.258 19.594 1 98.81 94 ASN A CA 1
ATOM 741 C C . ASN A 1 94 ? -2.037 9.734 20.469 1 98.81 94 ASN A C 1
ATOM 743 O O . ASN A 1 94 ? -2.139 8.641 21.031 1 98.81 94 ASN A O 1
ATOM 747 N N . TYR A 1 95 ? -0.927 10.469 20.594 1 98.12 95 TYR A N 1
ATOM 748 C CA . TYR A 1 95 ? -0.017 10.305 21.719 1 98.12 95 TYR A CA 1
ATOM 749 C C . TYR A 1 95 ? -0.659 10.789 23.016 1 98.12 95 TYR A C 1
ATOM 751 O O . TYR A 1 95 ? -1.638 11.539 22.984 1 98.12 95 TYR A O 1
ATOM 759 N N . PRO A 1 96 ? -0.049 10.391 24.094 1 96.5 96 PRO A N 1
ATOM 760 C CA . PRO A 1 96 ? -0.598 10.883 25.359 1 96.5 96 PRO A CA 1
ATOM 761 C C . PRO A 1 96 ? -0.612 12.414 25.438 1 96.5 96 PRO A C 1
ATOM 763 O O . PRO A 1 96 ? 0.25 13.07 24.859 1 96.5 96 PRO A O 1
ATOM 766 N N . PRO A 1 97 ? -1.626 12.953 26.156 1 92.19 97 PRO A N 1
ATOM 767 C CA . PRO A 1 97 ? -1.825 14.406 26.172 1 92.19 97 PRO A CA 1
ATOM 768 C C . PRO A 1 97 ? -0.604 15.164 26.688 1 92.19 97 PRO A C 1
ATOM 770 O O . PRO A 1 97 ? -0.39 16.312 26.312 1 92.19 97 PRO A O 1
ATOM 773 N N . GLU A 1 98 ? 0.255 14.57 27.516 1 93.88 98 GLU A N 1
ATOM 774 C CA . GLU A 1 98 ? 1.4 15.242 28.125 1 93.88 98 GLU A CA 1
ATOM 775 C C . GLU A 1 98 ? 2.59 15.273 27.172 1 93.88 98 GLU A C 1
ATOM 777 O O . GLU A 1 98 ? 3.568 15.984 27.406 1 93.88 98 GLU A O 1
ATOM 782 N N . THR A 1 99 ? 2.455 14.562 26.109 1 96.69 99 THR A N 1
ATOM 783 C CA . THR A 1 99 ? 3.559 14.5 25.156 1 96.69 99 THR A CA 1
ATOM 784 C C . THR A 1 99 ? 3.764 15.852 24.484 1 96.69 99 THR A C 1
ATOM 786 O O . THR A 1 99 ? 2.797 16.531 24.125 1 96.69 99 THR A O 1
ATOM 789 N N . ILE A 1 100 ? 4.965 16.281 24.297 1 97.62 100 ILE A N 1
ATOM 790 C CA . ILE A 1 100 ? 5.293 17.594 23.75 1 97.62 100 ILE A CA 1
ATOM 791 C C . ILE A 1 100 ? 4.77 17.703 22.312 1 97.62 100 ILE A C 1
ATOM 793 O O . ILE A 1 100 ? 4.516 16.688 21.656 1 97.62 100 ILE A O 1
ATOM 797 N N . GLY A 1 101 ? 4.625 18.953 21.797 1 98.06 101 GLY A N 1
ATOM 798 C CA . GLY A 1 101 ? 4.164 19.203 20.438 1 98.06 101 GLY A CA 1
ATOM 799 C C . GLY A 1 101 ? 2.65 19.266 20.328 1 98.06 101 GLY A C 1
ATOM 800 O O . GLY A 1 101 ? 1.949 19.328 21.344 1 98.06 101 GLY A O 1
ATOM 801 N N . ARG A 1 102 ? 2.225 19.328 19.125 1 97.88 102 ARG A N 1
ATOM 802 C CA . ARG A 1 102 ? 0.793 19.453 18.875 1 97.88 102 ARG A CA 1
ATOM 803 C C . ARG A 1 102 ? 0.326 18.453 17.844 1 97.88 102 ARG A C 1
ATOM 805 O O . ARG A 1 102 ? 1.062 18.125 16.906 1 97.88 102 ARG A O 1
ATOM 812 N N . GLY A 1 103 ? -0.879 18.031 18.016 1 98.5 103 GLY A N 1
ATOM 813 C CA . GLY A 1 103 ? -1.44 17.016 17.141 1 98.5 103 GLY A CA 1
ATOM 814 C C . GLY A 1 103 ? -2.125 17.609 15.914 1 98.5 103 GLY A C 1
ATOM 815 O O . GLY A 1 103 ? -2.369 16.906 14.938 1 98.5 103 GLY A O 1
ATOM 816 N N . SER A 1 104 ? -2.471 18.875 15.992 1 98.69 104 SER A N 1
ATOM 817 C CA . SER A 1 104 ? -3.129 19.594 14.906 1 98.69 104 SER A CA 1
ATOM 818 C C . SER A 1 104 ? -2.793 21.078 14.938 1 98.69 104 SER A C 1
ATOM 820 O O . SER A 1 104 ? -2.271 21.578 15.93 1 98.69 104 SER A O 1
ATOM 822 N N . THR A 1 105 ? -3.006 21.734 13.781 1 98.75 105 THR A N 1
ATOM 823 C CA . THR A 1 105 ? -2.781 23.172 13.68 1 98.75 105 THR A CA 1
ATOM 824 C C . THR A 1 105 ? -3.697 23.781 12.625 1 98.75 105 THR A C 1
ATOM 826 O O . THR A 1 105 ? -4.316 23.062 11.836 1 98.75 105 THR A O 1
ATOM 829 N N . VAL A 1 106 ? -3.932 25.047 12.688 1 98.75 106 VAL A N 1
ATOM 830 C CA . VAL A 1 106 ? -4.637 25.812 11.664 1 98.75 106 VAL A CA 1
ATOM 831 C C . VAL A 1 106 ? -3.68 26.812 11.016 1 98.75 106 VAL A C 1
ATOM 833 O O . VAL A 1 106 ? -2.973 27.547 11.719 1 98.75 106 VAL A O 1
ATOM 836 N N . VAL A 1 107 ? -3.633 26.75 9.734 1 98.56 107 VAL A N 1
ATOM 837 C CA . VAL A 1 107 ? -2.809 27.719 9.008 1 98.56 107 VAL A CA 1
ATOM 838 C C . VAL A 1 107 ? -3.668 28.469 8 1 98.56 107 VAL A C 1
ATOM 840 O O . VAL A 1 107 ? -4.77 28.031 7.656 1 98.56 107 VAL A O 1
ATOM 843 N N . ARG A 1 108 ? -3.178 29.625 7.582 1 97.62 108 ARG A N 1
ATOM 844 C CA . ARG A 1 108 ? -3.889 30.438 6.605 1 97.62 108 ARG A CA 1
ATOM 845 C C . ARG A 1 108 ? -3.123 30.5 5.289 1 97.62 108 ARG A C 1
ATOM 847 O O . ARG A 1 108 ? -1.908 30.719 5.281 1 97.62 108 ARG A O 1
ATOM 854 N N . THR A 1 109 ? -3.869 30.266 4.23 1 97.19 109 THR A N 1
ATOM 855 C CA . THR A 1 109 ? -3.252 30.422 2.92 1 97.19 109 THR A CA 1
ATOM 856 C C . THR A 1 109 ? -2.965 31.906 2.641 1 97.19 109 THR A C 1
ATOM 858 O O . THR A 1 109 ? -3.422 32.781 3.377 1 97.19 109 THR A O 1
ATOM 861 N N . ALA A 1 110 ? -2.182 32.094 1.526 1 93.44 110 ALA A N 1
ATOM 862 C CA . ALA A 1 110 ? -1.916 33.469 1.111 1 93.44 110 ALA A CA 1
ATOM 863 C C . ALA A 1 110 ? -3.215 34.188 0.802 1 93.44 110 ALA A C 1
ATOM 865 O O . ALA A 1 110 ? -3.309 35.406 1.007 1 93.44 110 ALA A O 1
ATOM 866 N N . GLY A 1 111 ? -4.215 33.438 0.379 1 93.38 111 GLY A N 1
ATOM 867 C CA . GLY A 1 111 ? -5.508 34 0.052 1 93.38 111 GLY A CA 1
ATOM 868 C C . GLY A 1 111 ? -6.395 34.219 1.266 1 93.38 111 GLY A C 1
ATOM 869 O O . GLY A 1 111 ? -7.512 34.719 1.147 1 93.38 111 GLY A O 1
ATOM 870 N N . GLY A 1 112 ? -5.957 33.844 2.414 1 96.12 112 GLY A N 1
ATOM 871 C CA . GLY A 1 112 ? -6.66 34.125 3.654 1 96.12 112 GLY A CA 1
ATOM 872 C C . GLY A 1 112 ? -7.566 32.969 4.098 1 96.12 112 GLY A C 1
ATOM 873 O O . GLY A 1 112 ? -8.367 33.156 5.023 1 96.12 112 GLY A O 1
ATOM 874 N N . ILE A 1 113 ? -7.434 31.891 3.477 1 97.38 113 ILE A N 1
ATOM 875 C CA . ILE A 1 113 ? -8.297 30.75 3.809 1 97.38 113 ILE A CA 1
ATOM 876 C C . ILE A 1 113 ? -7.656 29.938 4.922 1 97.38 113 ILE A C 1
ATOM 878 O O . ILE A 1 113 ? -6.492 29.531 4.824 1 97.38 113 ILE A O 1
ATOM 882 N N . SER A 1 114 ? -8.453 29.656 6.02 1 98.38 114 SER A N 1
ATOM 883 C CA . SER A 1 114 ? -7.984 28.844 7.133 1 98.38 114 SER A CA 1
ATOM 884 C C . SER A 1 114 ? -8.125 27.359 6.824 1 98.38 114 SER A C 1
ATOM 886 O O . SER A 1 114 ? -9.18 26.906 6.383 1 98.38 114 SER A O 1
ATOM 888 N N . ILE A 1 115 ? -7.07 26.625 7.059 1 98.81 115 ILE A N 1
ATOM 889 C CA . ILE A 1 115 ? -7.047 25.188 6.812 1 98.81 115 ILE A CA 1
ATOM 890 C C . ILE A 1 115 ? -6.52 24.469 8.047 1 98.81 115 ILE A C 1
ATOM 892 O O . ILE A 1 115 ? -5.465 24.812 8.578 1 98.81 115 ILE A O 1
ATOM 896 N N . GLY A 1 116 ? -7.324 23.484 8.555 1 98.94 116 GLY A N 1
ATOM 897 C CA . GLY A 1 116 ? -6.883 22.641 9.641 1 98.94 116 GLY A CA 1
ATOM 898 C C . GLY A 1 116 ? -6.098 21.422 9.172 1 98.94 116 GLY A C 1
ATOM 899 O O . GLY A 1 116 ? -6.449 20.797 8.172 1 98.94 116 GLY A O 1
ATOM 900 N N . ILE A 1 117 ? -5.012 21.125 9.836 1 98.94 117 ILE A N 1
ATOM 901 C CA . ILE A 1 117 ? -4.176 19.953 9.555 1 98.94 117 ILE A CA 1
ATOM 902 C C . ILE A 1 117 ? -4.086 19.078 10.797 1 98.94 117 ILE A C 1
ATOM 904 O O . ILE A 1 117 ? -3.807 19.562 11.898 1 98.94 117 ILE A O 1
ATOM 908 N N . LEU A 1 118 ? -4.359 17.812 10.633 1 98.94 118 LEU A N 1
ATOM 909 C CA . LEU A 1 118 ? -4.348 16.828 11.711 1 98.94 118 LEU A CA 1
ATOM 910 C C . LEU A 1 118 ? -3.443 15.648 11.359 1 98.94 118 LEU A C 1
ATOM 912 O O . LEU A 1 118 ? -3.496 15.125 10.242 1 98.94 118 LEU A O 1
ATOM 916 N N . ASN A 1 119 ? -2.547 15.32 12.242 1 98.94 119 ASN A N 1
ATOM 917 C CA . ASN A 1 119 ? -1.725 14.117 12.133 1 98.94 119 ASN A CA 1
ATOM 918 C C . ASN A 1 119 ? -2.158 13.047 13.133 1 98.94 119 ASN A C 1
ATOM 920 O O . ASN A 1 119 ? -2.438 13.352 14.289 1 98.94 119 ASN A O 1
ATOM 924 N N . LEU A 1 120 ? -2.334 11.805 12.664 1 98.94 120 LEU A N 1
ATOM 925 C CA . LEU A 1 120 ? -2.693 10.648 13.477 1 98.94 120 LEU A CA 1
ATOM 926 C C . LEU A 1 120 ? -1.765 9.477 13.188 1 98.94 120 LEU A C 1
ATOM 928 O O . LEU A 1 120 ? -1.191 9.383 12.102 1 98.94 120 LEU A O 1
ATOM 932 N N . GLU A 1 121 ? -1.605 8.586 14.148 1 98.88 121 GLU A N 1
ATOM 933 C CA . GLU A 1 121 ? -0.831 7.367 13.961 1 98.88 121 GLU A CA 1
ATOM 934 C C . GLU A 1 121 ? -1.684 6.129 14.227 1 98.88 121 GLU A C 1
ATOM 936 O O . GLU A 1 121 ? -2.482 6.105 15.164 1 98.88 121 GLU A O 1
ATOM 941 N N . GLY A 1 122 ? -1.566 5.16 13.336 1 98.88 122 GLY A N 1
ATOM 942 C CA . GLY A 1 122 ? -2.26 3.896 13.523 1 98.88 122 GLY A CA 1
ATOM 943 C C . GLY A 1 122 ? -1.71 3.082 14.68 1 98.88 122 GLY A C 1
ATOM 944 O O . GLY A 1 122 ? -0.66 3.412 15.234 1 98.88 122 GLY A O 1
ATOM 945 N N . ARG A 1 123 ? -2.459 1.981 14.992 1 98.44 123 ARG A N 1
ATOM 946 C CA . ARG A 1 123 ? -2.055 1.128 16.109 1 98.44 123 ARG A CA 1
ATOM 947 C C . ARG A 1 123 ? -1.695 -0.272 15.617 1 98.44 123 ARG A C 1
ATOM 949 O O . ARG A 1 123 ? -0.897 -0.968 16.25 1 98.44 123 ARG A O 1
ATOM 956 N N . VAL A 1 124 ? -2.336 -0.746 14.523 1 98.5 124 VAL A N 1
ATOM 957 C CA . VAL A 1 124 ? -2.113 -2.105 14.039 1 98.5 124 VAL A CA 1
ATOM 958 C C . VAL A 1 124 ? -0.681 -2.244 13.531 1 98.5 124 VAL A C 1
ATOM 960 O O . VAL A 1 124 ? -0.298 -1.595 12.555 1 98.5 124 VAL A O 1
ATOM 963 N N . PHE A 1 125 ? 0.171 -3.127 14.148 1 98.19 125 PHE A N 1
ATOM 964 C CA . PHE A 1 125 ? 1.569 -3.404 13.836 1 98.19 125 PHE A CA 1
ATOM 965 C C . PHE A 1 125 ? 2.443 -2.197 14.164 1 98.19 125 PHE A C 1
ATOM 967 O O . PHE A 1 125 ? 3.494 -2.004 13.547 1 98.19 125 PHE A O 1
ATOM 974 N N . MET A 1 126 ? 1.968 -1.24 14.977 1 98.12 126 MET A N 1
ATOM 975 C CA . MET A 1 126 ? 2.697 -0.028 15.344 1 98.12 126 MET A CA 1
ATOM 976 C C . MET A 1 126 ? 2.686 0.185 16.844 1 98.12 126 MET A C 1
ATOM 978 O O . MET A 1 126 ? 2.5 -0.764 17.609 1 98.12 126 MET A O 1
ATOM 982 N N . ASN A 1 127 ? 3.01 1.41 17.312 1 96.19 127 ASN A N 1
ATOM 983 C CA . ASN A 1 127 ? 3.057 1.709 18.75 1 96.19 127 ASN A CA 1
ATOM 984 C C . ASN A 1 127 ? 1.679 1.585 19.391 1 96.19 127 ASN A C 1
ATOM 986 O O . ASN A 1 127 ? 0.659 1.796 18.734 1 96.19 127 ASN A O 1
ATOM 990 N N . SER A 1 128 ? 1.706 1.195 20.641 1 96.69 128 SER A N 1
ATOM 991 C CA . SER A 1 128 ? 0.472 1.185 21.422 1 96.69 128 SER A CA 1
ATOM 992 C C . SER A 1 128 ? 0.082 2.592 21.844 1 96.69 128 SER A C 1
ATOM 994 O O . SER A 1 128 ? 0.583 3.098 22.859 1 96.69 128 SER A O 1
ATOM 996 N N . LEU A 1 129 ? -0.795 3.236 21.141 1 98.06 129 LEU A N 1
ATOM 997 C CA . LEU A 1 129 ? -1.212 4.613 21.375 1 98.06 129 LEU A CA 1
ATOM 998 C C . LEU A 1 129 ? -2.709 4.688 21.656 1 98.06 129 LEU A C 1
ATOM 1000 O O . LEU A 1 129 ? -3.406 3.672 21.594 1 98.06 129 LEU A O 1
ATOM 1004 N N . ASP A 1 130 ? -3.154 5.875 22.047 1 98 130 ASP A N 1
ATOM 1005 C CA . ASP A 1 130 ? -4.594 6.102 22.172 1 98 130 ASP A CA 1
ATOM 1006 C C . ASP A 1 130 ? -5.289 5.875 20.828 1 98 130 ASP A C 1
ATOM 1008 O O . ASP A 1 130 ? -4.645 5.891 19.781 1 98 130 ASP A O 1
ATOM 1012 N N . CYS A 1 131 ? -6.609 5.656 20.844 1 98.44 131 CYS A N 1
ATOM 1013 C CA . CYS A 1 131 ? -7.395 5.371 19.656 1 98.44 131 CYS A CA 1
ATOM 1014 C C . CYS A 1 131 ? -7.332 6.535 18.672 1 98.44 131 CYS A C 1
ATOM 1016 O O . CYS A 1 131 ? -7.777 7.645 18.984 1 98.44 131 CYS A O 1
ATOM 1018 N N . PRO A 1 132 ? -6.824 6.312 17.469 1 98.81 132 PRO A N 1
ATOM 1019 C CA . PRO A 1 132 ? -6.762 7.41 16.516 1 98.81 132 PRO A CA 1
ATOM 1020 C C . PRO A 1 132 ? -8.141 7.898 16.078 1 98.81 132 PRO A C 1
ATOM 1022 O O . PRO A 1 132 ? -8.305 9.062 15.719 1 98.81 132 PRO A O 1
ATOM 1025 N N . PHE A 1 133 ? -9.164 7.082 16.094 1 98.81 133 PHE A N 1
ATOM 1026 C CA . PHE A 1 133 ? -10.523 7.469 15.734 1 98.81 133 PHE A CA 1
ATOM 1027 C C . PHE A 1 133 ? -11.07 8.484 16.734 1 98.81 133 PHE A C 1
ATOM 1029 O O . PHE A 1 133 ? -11.578 9.539 16.344 1 98.81 133 PHE A O 1
ATOM 1036 N N . ARG A 1 134 ? -10.914 8.164 17.938 1 98.44 134 ARG A N 1
ATOM 1037 C CA . ARG A 1 134 ? -11.406 9.062 18.984 1 98.44 134 ARG A CA 1
ATOM 1038 C C . ARG A 1 134 ? -10.578 10.336 19.047 1 98.44 134 ARG A C 1
ATOM 1040 O O . ARG A 1 134 ? -11.109 11.422 19.312 1 98.44 134 ARG A O 1
ATOM 1047 N N . ALA A 1 135 ? -9.289 10.164 18.891 1 98.69 135 ALA A N 1
ATOM 1048 C CA . ALA A 1 135 ? -8.438 11.352 18.844 1 98.69 135 ALA A CA 1
ATOM 1049 C C . ALA A 1 135 ? -8.859 12.273 17.703 1 98.69 135 ALA A C 1
ATOM 1051 O O . ALA A 1 135 ? -8.852 13.5 17.844 1 98.69 135 ALA A O 1
ATOM 1052 N N . ALA A 1 136 ? -9.195 11.688 16.562 1 98.88 136 ALA A N 1
ATOM 1053 C CA . ALA A 1 136 ? -9.68 12.477 15.438 1 98.88 136 ALA A CA 1
ATOM 1054 C C . ALA A 1 136 ? -10.922 13.266 15.812 1 98.88 136 ALA A C 1
ATOM 1056 O O . ALA A 1 136 ? -11.016 14.469 15.531 1 98.88 136 ALA A O 1
ATOM 1057 N N . ASP A 1 137 ? -11.852 12.609 16.422 1 98.56 137 ASP A N 1
ATOM 1058 C CA . ASP A 1 137 ? -13.078 13.281 16.844 1 98.56 137 ASP A CA 1
ATOM 1059 C C . ASP A 1 137 ? -12.773 14.5 17.703 1 98.56 137 ASP A C 1
ATOM 1061 O O . ASP A 1 137 ? -13.328 15.578 17.484 1 98.56 137 ASP A O 1
ATOM 1065 N N . ARG A 1 138 ? -11.93 14.273 18.625 1 98.06 138 ARG A N 1
ATOM 1066 C CA . ARG A 1 138 ? -11.578 15.352 19.562 1 98.06 138 ARG A CA 1
ATOM 1067 C C . ARG A 1 138 ? -10.945 16.516 18.812 1 98.06 138 ARG A C 1
ATOM 1069 O O . ARG A 1 138 ? -11.344 17.672 19.016 1 98.06 138 ARG A O 1
ATOM 1076 N N . GLU A 1 139 ? -9.977 16.266 18 1 98.5 139 GLU A N 1
ATOM 1077 C CA . GLU A 1 139 ? -9.242 17.312 17.297 1 98.5 139 GLU A CA 1
ATOM 1078 C C . GLU A 1 139 ? -10.141 18.031 16.297 1 98.5 139 GLU A C 1
ATOM 1080 O O . GLU A 1 139 ? -10.047 19.25 16.141 1 98.5 139 GLU A O 1
ATOM 1085 N N . ILE A 1 140 ? -10.977 17.281 15.602 1 98.75 140 ILE A N 1
ATOM 1086 C CA . ILE A 1 140 ? -11.797 17.844 14.531 1 98.75 140 ILE A CA 1
ATOM 1087 C C . ILE A 1 140 ? -12.805 18.828 15.109 1 98.75 140 ILE A C 1
ATOM 1089 O O . ILE A 1 140 ? -13.102 19.859 14.492 1 98.75 140 ILE A O 1
ATOM 1093 N N . VAL A 1 141 ? -13.352 18.547 16.281 1 98.12 141 VAL A N 1
ATOM 1094 C CA . VAL A 1 141 ? -14.273 19.469 16.938 1 98.12 141 VAL A CA 1
ATOM 1095 C C . VAL A 1 141 ? -13.609 20.828 17.109 1 98.12 141 VAL A C 1
ATOM 1097 O O . VAL A 1 141 ? -14.219 21.859 16.797 1 98.12 141 VAL A O 1
ATOM 1100 N N . GLN A 1 142 ? -12.414 20.812 17.5 1 97.62 142 GLN A N 1
ATOM 1101 C CA . GLN A 1 142 ? -11.68 22.047 17.719 1 97.62 142 GLN A CA 1
ATOM 1102 C C . GLN A 1 142 ? -11.32 22.719 16.391 1 97.62 142 GLN A C 1
ATOM 1104 O O . GLN A 1 142 ? -11.453 23.938 16.25 1 97.62 142 GLN A O 1
ATOM 1109 N N . LEU A 1 143 ? -10.898 22 15.438 1 98.62 143 LEU A N 1
ATOM 1110 C CA . LEU A 1 143 ? -10.477 22.516 14.141 1 98.62 143 LEU A CA 1
ATOM 1111 C C . LEU A 1 143 ? -11.656 23.156 13.406 1 98.62 143 LEU A C 1
ATOM 1113 O O . LEU A 1 143 ? -11.492 24.188 12.742 1 98.62 143 LEU A O 1
ATOM 1117 N N . LYS A 1 144 ? -12.805 22.578 13.539 1 97.88 144 LYS A N 1
ATOM 1118 C CA . LYS A 1 144 ? -13.992 23.031 12.82 1 97.88 144 LYS A CA 1
ATOM 1119 C C . LYS A 1 144 ? -14.43 24.422 13.297 1 97.88 144 LYS A C 1
ATOM 1121 O O . LYS A 1 144 ? -15.156 25.125 12.586 1 97.88 144 LYS A O 1
ATOM 1126 N N . GLU A 1 145 ? -14 24.781 14.438 1 97.69 145 GLU A N 1
ATOM 1127 C CA . GLU A 1 145 ? -14.297 26.125 14.938 1 97.69 145 GLU A CA 1
ATOM 1128 C C . GLU A 1 145 ? -13.555 27.188 14.133 1 97.69 145 GLU A C 1
ATOM 1130 O O . GLU A 1 145 ? -13.961 28.344 14.102 1 97.69 145 GLU A O 1
ATOM 1135 N N . GLN A 1 146 ? -12.578 26.766 13.438 1 97.5 146 GLN A N 1
ATOM 1136 C CA . GLN A 1 146 ? -11.695 27.766 12.828 1 97.5 146 GLN A CA 1
ATOM 1137 C C . GLN A 1 146 ? -11.594 27.547 11.32 1 97.5 146 GLN A C 1
ATOM 1139 O O . GLN A 1 146 ? -11.188 28.469 10.586 1 97.5 146 GLN A O 1
ATOM 1144 N N . ALA A 1 147 ? -11.906 26.391 10.859 1 97.94 147 ALA A N 1
ATOM 1145 C CA . ALA A 1 147 ? -11.648 26.062 9.461 1 97.94 147 ALA A CA 1
ATOM 1146 C C . ALA A 1 147 ? -12.695 25.078 8.93 1 97.94 147 ALA A C 1
ATOM 1148 O O . ALA A 1 147 ? -13.055 24.109 9.602 1 97.94 147 ALA A O 1
ATOM 1149 N N . ASN A 1 148 ? -13.164 25.328 7.711 1 97.19 148 ASN A N 1
ATOM 1150 C CA . ASN A 1 148 ? -14.039 24.391 7.023 1 97.19 148 ASN A CA 1
ATOM 1151 C C . ASN A 1 148 ? -13.25 23.297 6.328 1 97.19 148 ASN A C 1
ATOM 1153 O O . ASN A 1 148 ? -13.758 22.188 6.117 1 97.19 148 ASN A O 1
ATOM 1157 N N . ILE A 1 149 ? -12.039 23.625 5.926 1 98.81 149 ILE A N 1
ATOM 1158 C CA . ILE A 1 149 ? -11.164 22.672 5.254 1 98.81 149 ILE A CA 1
ATOM 1159 C C . ILE A 1 149 ? -10.25 22 6.277 1 98.81 149 ILE A C 1
ATOM 1161 O O . ILE A 1 149 ? -9.492 22.672 6.98 1 98.81 149 ILE A O 1
ATOM 1165 N N . ILE A 1 150 ? -10.344 20.672 6.418 1 98.94 150 ILE A N 1
ATOM 1166 C CA . ILE A 1 150 ? -9.516 19.906 7.344 1 98.94 150 ILE A CA 1
ATOM 1167 C C . ILE A 1 150 ? -8.828 18.766 6.594 1 98.94 150 ILE A C 1
ATOM 1169 O O . ILE A 1 150 ? -9.477 17.969 5.918 1 98.94 150 ILE A O 1
ATOM 1173 N N . PHE A 1 151 ? -7.539 18.75 6.633 1 98.94 151 PHE A N 1
ATOM 1174 C CA . PHE A 1 151 ? -6.699 17.703 6.059 1 98.94 151 PHE A CA 1
ATOM 1175 C C . PHE A 1 151 ? -6.152 16.797 7.148 1 98.94 151 PHE A C 1
ATOM 1177 O O . PHE A 1 151 ? -5.613 17.266 8.148 1 98.94 151 PHE A O 1
ATOM 1184 N N . VAL A 1 152 ? -6.242 15.438 6.941 1 99 152 VAL A N 1
ATOM 1185 C CA . VAL A 1 152 ? -5.758 14.469 7.918 1 99 152 VAL A CA 1
ATOM 1186 C C . VAL A 1 152 ? -4.664 13.609 7.289 1 99 152 VAL A C 1
ATOM 1188 O O . VAL A 1 152 ? -4.895 12.945 6.273 1 99 152 VAL A O 1
ATOM 1191 N N . ASP A 1 153 ? -3.459 13.672 7.832 1 99 153 ASP A N 1
ATOM 1192 C CA . ASP A 1 153 ? -2.412 12.688 7.57 1 99 153 ASP A CA 1
ATOM 1193 C C . ASP A 1 153 ? -2.5 11.523 8.547 1 99 153 ASP A C 1
ATOM 1195 O O . ASP A 1 153 ? -2.219 11.672 9.734 1 99 153 ASP A O 1
ATOM 1199 N N . PHE A 1 154 ? -2.877 10.383 8.062 1 99 154 PHE A N 1
ATOM 1200 C CA . PHE A 1 154 ? -2.955 9.195 8.906 1 99 154 PHE A CA 1
ATOM 1201 C C . PHE A 1 154 ? -1.753 8.289 8.672 1 99 154 PHE A C 1
ATOM 1203 O O . PHE A 1 154 ? -1.754 7.477 7.75 1 99 154 PHE A O 1
ATOM 1210 N N . HIS A 1 155 ? -0.767 8.383 9.555 1 98.94 155 HIS A N 1
ATOM 1211 C CA . HIS A 1 155 ? 0.472 7.617 9.531 1 98.94 155 HIS A CA 1
ATOM 1212 C C . HIS A 1 155 ? 0.266 6.219 10.102 1 98.94 155 HIS A C 1
ATOM 1214 O O . HIS A 1 155 ? 0.336 6.023 11.32 1 98.94 155 HIS A O 1
ATOM 1220 N N . ALA A 1 156 ? 0.037 5.215 9.211 1 98.94 156 ALA A N 1
ATOM 1221 C CA . ALA A 1 156 ? -0.376 3.896 9.688 1 98.94 156 ALA A CA 1
ATOM 1222 C C . ALA A 1 156 ? 0.171 2.791 8.789 1 98.94 156 ALA A C 1
ATOM 1224 O O . ALA A 1 156 ? 0.509 3.035 7.629 1 98.94 156 ALA A O 1
ATOM 1225 N N . GLU A 1 157 ? 0.238 1.604 9.305 1 98.81 157 GLU A N 1
ATOM 1226 C CA . GLU A 1 157 ? 0.768 0.444 8.594 1 98.81 157 GLU A CA 1
ATOM 1227 C C . GLU A 1 157 ? -0.344 -0.329 7.895 1 98.81 157 GLU A C 1
ATOM 1229 O O . GLU A 1 157 ? -0.355 -0.434 6.668 1 98.81 157 GLU A O 1
ATOM 1234 N N . ALA A 1 158 ? -1.307 -0.817 8.617 1 98.81 158 ALA A N 1
ATOM 1235 C CA . ALA A 1 158 ? -2.316 -1.741 8.109 1 98.81 158 ALA A CA 1
ATOM 1236 C C . ALA A 1 158 ? -3.314 -1.021 7.207 1 98.81 158 ALA A C 1
ATOM 1238 O O . ALA A 1 158 ? -3.898 -0.008 7.598 1 98.81 158 ALA A O 1
ATOM 1239 N N . THR A 1 159 ? -3.543 -1.577 6.059 1 98.88 159 THR A N 1
ATOM 1240 C CA . THR A 1 159 ? -4.477 -0.977 5.113 1 98.88 159 THR A CA 1
ATOM 1241 C C . THR A 1 159 ? -5.898 -0.989 5.676 1 98.88 159 THR A C 1
ATOM 1243 O O . THR A 1 159 ? -6.672 -0.06 5.441 1 98.88 159 THR A O 1
ATOM 1246 N N . SER A 1 160 ? -6.246 -2.037 6.414 1 98.69 160 SER A N 1
ATOM 1247 C CA . SER A 1 160 ? -7.586 -2.111 6.98 1 98.69 160 SER A CA 1
ATOM 1248 C C . SER A 1 160 ? -7.855 -0.938 7.918 1 98.69 160 SER A C 1
ATOM 1250 O O . SER A 1 160 ? -8.93 -0.339 7.879 1 98.69 160 SER A O 1
ATOM 1252 N N . GLU A 1 161 ? -6.898 -0.616 8.766 1 98.81 161 GLU A N 1
ATOM 1253 C CA . GLU A 1 161 ? -7.043 0.501 9.695 1 98.81 161 GLU A CA 1
ATOM 1254 C C . GLU A 1 161 ? -7.137 1.829 8.953 1 98.81 161 GLU A C 1
ATOM 1256 O O . GLU A 1 161 ? -7.953 2.686 9.297 1 98.81 161 GLU A O 1
ATOM 1261 N N . LYS A 1 162 ? -6.293 2.039 7.906 1 98.94 162 LYS A N 1
ATOM 1262 C CA . LYS A 1 162 ? -6.301 3.258 7.105 1 98.94 162 LYS A CA 1
ATOM 1263 C C . LYS A 1 162 ? -7.648 3.459 6.418 1 98.94 162 LYS A C 1
ATOM 1265 O O . LYS A 1 162 ? -8.242 4.535 6.508 1 98.94 162 LYS A O 1
ATOM 1270 N N . VAL A 1 163 ? -8.094 2.402 5.777 1 98.94 163 VAL A N 1
ATOM 1271 C CA . VAL A 1 163 ? -9.359 2.488 5.047 1 98.94 163 VAL A CA 1
ATOM 1272 C C . VAL A 1 163 ? -10.508 2.721 6.02 1 98.94 163 VAL A C 1
ATOM 1274 O O . VAL A 1 163 ? -11.406 3.518 5.75 1 98.94 163 VAL A O 1
ATOM 1277 N N . ALA A 1 164 ? -10.461 2.055 7.168 1 98.94 164 ALA A N 1
ATOM 1278 C CA . ALA A 1 164 ? -11.5 2.219 8.18 1 98.94 164 ALA A CA 1
ATOM 1279 C C . ALA A 1 164 ? -11.586 3.67 8.641 1 98.94 164 ALA A C 1
ATOM 1281 O O . ALA A 1 164 ? -12.688 4.223 8.773 1 98.94 164 ALA A O 1
ATOM 1282 N N . LEU A 1 165 ? -10.484 4.246 8.922 1 98.94 165 LEU A N 1
ATOM 1283 C CA . LEU A 1 165 ? -10.508 5.641 9.352 1 98.94 165 LEU A CA 1
ATOM 1284 C C . LEU A 1 165 ? -11.047 6.539 8.25 1 98.94 165 LEU A C 1
ATOM 1286 O O . LEU A 1 165 ? -11.758 7.512 8.523 1 98.94 165 LEU A O 1
ATOM 1290 N N . GLY A 1 166 ? -10.617 6.266 6.992 1 98.94 166 GLY A N 1
ATOM 1291 C CA . GLY A 1 166 ? -11.18 7.004 5.875 1 98.94 166 GLY A CA 1
ATOM 1292 C C . GLY A 1 166 ? -12.703 7.023 5.879 1 98.94 166 GLY A C 1
ATOM 1293 O O . GLY A 1 166 ? -13.312 8.086 5.766 1 98.94 166 GLY A O 1
ATOM 1294 N N . TRP A 1 167 ? -13.305 5.883 6.035 1 98.94 167 TRP A N 1
ATOM 1295 C CA . TRP A 1 167 ? -14.758 5.766 6.07 1 98.94 167 TRP A CA 1
ATOM 1296 C C . TRP A 1 167 ? -15.328 6.461 7.301 1 98.94 167 TRP A C 1
ATOM 1298 O O . TRP A 1 167 ? -16.375 7.109 7.223 1 98.94 167 TRP A O 1
ATOM 1308 N N . TYR A 1 168 ? -14.648 6.289 8.406 1 98.94 168 TYR A N 1
ATOM 1309 C CA . TYR A 1 168 ? -15.094 6.855 9.672 1 98.94 168 TYR A CA 1
ATOM 1310 C C . TYR A 1 168 ? -15.195 8.375 9.586 1 98.94 168 TYR A C 1
ATOM 1312 O O . TYR A 1 168 ? -16.094 8.977 10.18 1 98.94 168 TYR A O 1
ATOM 1320 N N . LEU A 1 169 ? -14.297 8.992 8.828 1 98.94 169 LEU A N 1
ATOM 1321 C CA . LEU A 1 169 ? -14.203 10.445 8.789 1 98.94 169 LEU A CA 1
ATOM 1322 C C . LEU A 1 169 ? -14.883 10.992 7.535 1 98.94 169 LEU A C 1
ATOM 1324 O O . LEU A 1 169 ? -14.852 12.203 7.285 1 98.94 169 LEU A O 1
ATOM 1328 N N . ASP A 1 170 ? -15.453 10.109 6.703 1 98.88 170 ASP A N 1
ATOM 1329 C CA . ASP A 1 170 ? -16.125 10.547 5.488 1 98.88 170 ASP A CA 1
ATOM 1330 C C . ASP A 1 170 ? -17.25 11.547 5.809 1 98.88 170 ASP A C 1
ATOM 1332 O O . ASP A 1 170 ? -18.141 11.242 6.602 1 98.88 170 ASP A O 1
ATOM 1336 N N . GLY A 1 171 ? -17.156 12.703 5.215 1 98.69 171 GLY A N 1
ATOM 1337 C CA . GLY A 1 171 ? -18.156 13.742 5.434 1 98.69 171 GLY A CA 1
ATOM 1338 C C . GLY A 1 171 ? -17.797 14.664 6.586 1 98.69 171 GLY A C 1
ATOM 1339 O O . GLY A 1 171 ? -18.438 15.703 6.766 1 98.69 171 GLY A O 1
ATOM 1340 N N . LYS A 1 172 ? -16.75 14.289 7.352 1 98.69 172 LYS A N 1
ATOM 1341 C CA . LYS A 1 172 ? -16.391 15.078 8.523 1 98.69 172 LYS A CA 1
ATOM 1342 C C . LYS A 1 172 ? -15.18 15.953 8.234 1 98.69 172 LYS A C 1
ATOM 1344 O O . LYS A 1 172 ? -14.977 16.984 8.891 1 98.69 172 LYS A O 1
ATOM 1349 N N . VAL A 1 173 ? -14.344 15.523 7.289 1 98.94 173 VAL A N 1
ATOM 1350 C CA . VAL A 1 173 ? -13.125 16.25 6.926 1 98.94 173 VAL A CA 1
ATOM 1351 C C . VAL A 1 173 ? -13 16.312 5.406 1 98.94 173 VAL A C 1
ATOM 1353 O O . VAL A 1 173 ? -13.766 15.68 4.684 1 98.94 173 VAL A O 1
ATOM 1356 N N . SER A 1 174 ? -12.062 17.125 4.918 1 98.94 174 SER A N 1
ATOM 1357 C CA . SER A 1 174 ? -11.898 17.328 3.482 1 98.94 174 SER A CA 1
ATOM 1358 C C . SER A 1 174 ? -11.109 16.203 2.846 1 98.94 174 SER A C 1
ATOM 1360 O O . SER A 1 174 ? -11.391 15.797 1.716 1 98.94 174 SER A O 1
ATOM 1362 N N . ALA A 1 175 ? -10.125 15.695 3.594 1 99 175 ALA A N 1
ATOM 1363 C CA . ALA A 1 175 ? -9.258 14.656 3.043 1 99 175 ALA A CA 1
ATOM 1364 C C . ALA A 1 175 ? -8.609 13.836 4.152 1 99 175 ALA A C 1
ATOM 1366 O O . ALA A 1 175 ? -8.273 14.375 5.211 1 99 175 ALA A O 1
ATOM 1367 N N . VAL A 1 176 ? -8.492 12.539 3.93 1 99 176 VAL A N 1
ATOM 1368 C CA . VAL A 1 176 ? -7.691 11.609 4.719 1 99 176 VAL A CA 1
ATOM 1369 C C . VAL A 1 176 ? -6.676 10.914 3.816 1 99 176 VAL A C 1
ATOM 1371 O O . VAL A 1 176 ? -7.051 10.156 2.918 1 99 176 VAL A O 1
ATOM 1374 N N . VAL A 1 177 ? -5.395 11.188 4 1 99 177 VAL A N 1
ATOM 1375 C CA . VAL A 1 177 ? -4.328 10.594 3.207 1 99 177 VAL A CA 1
ATOM 1376 C C . VAL A 1 177 ? -3.344 9.867 4.121 1 99 177 VAL A C 1
ATOM 1378 O O . VAL A 1 177 ? -2.895 10.43 5.125 1 99 177 VAL A O 1
ATOM 1381 N N . GLY A 1 178 ? -3.082 8.641 3.805 1 98.94 178 GLY A N 1
ATOM 1382 C CA . GLY A 1 178 ? -2.18 7.852 4.625 1 98.94 178 GLY A CA 1
ATOM 1383 C C . GLY A 1 178 ? -0.72 8.039 4.258 1 98.94 178 GLY A C 1
ATOM 1384 O O . GLY A 1 178 ? -0.403 8.438 3.133 1 98.94 178 GLY A O 1
ATOM 1385 N N . THR A 1 179 ? 0.185 7.816 5.211 1 98.94 179 THR A N 1
ATOM 1386 C CA . THR A 1 179 ? 1.634 7.754 5.051 1 98.94 179 THR A CA 1
ATOM 1387 C C . THR A 1 179 ? 2.215 6.566 5.812 1 98.94 179 THR A C 1
ATOM 1389 O O . THR A 1 179 ? 1.473 5.777 6.398 1 98.94 179 THR A O 1
ATOM 1392 N N . HIS A 1 180 ? 3.512 6.316 5.746 1 98.88 180 HIS A N 1
ATOM 1393 C CA . HIS A 1 180 ? 4.254 5.387 6.59 1 98.88 180 HIS A CA 1
ATOM 1394 C C . HIS A 1 180 ? 4.852 4.25 5.77 1 98.88 180 HIS A C 1
ATOM 1396 O O . HIS A 1 180 ? 6.012 3.883 5.961 1 98.88 180 HIS A O 1
ATOM 1402 N N . THR A 1 181 ? 4.082 3.691 4.809 1 98.88 181 THR A N 1
ATOM 1403 C CA . THR A 1 181 ? 4.516 2.447 4.184 1 98.88 181 THR A CA 1
ATOM 1404 C C . THR A 1 181 ? 5.535 2.721 3.08 1 98.88 181 THR A C 1
ATOM 1406 O O . THR A 1 181 ? 6.215 1.804 2.617 1 98.88 181 THR A O 1
ATOM 1409 N N . HIS A 1 182 ? 5.625 3.916 2.584 1 98.88 182 HIS A N 1
ATOM 1410 C CA . HIS A 1 182 ? 6.602 4.402 1.614 1 98.88 182 HIS A CA 1
ATOM 1411 C C . HIS A 1 182 ? 6.301 3.873 0.216 1 98.88 182 HIS A C 1
ATOM 1413 O O . HIS A 1 182 ? 7.117 4.012 -0.695 1 98.88 182 HIS A O 1
ATOM 1419 N N . VAL A 1 183 ? 5.219 3.209 -0.004 1 98.94 183 VAL A N 1
ATOM 1420 C CA . VAL A 1 183 ? 4.777 2.777 -1.326 1 98.94 183 VAL A CA 1
ATOM 1421 C C . VAL A 1 183 ? 3.434 3.422 -1.657 1 98.94 183 VAL A C 1
ATOM 1423 O O . VAL A 1 183 ? 2.459 3.25 -0.922 1 98.94 183 VAL A O 1
ATOM 1426 N N . GLN A 1 184 ? 3.416 4.172 -2.734 1 98.88 184 GLN A N 1
ATOM 1427 C CA . GLN A 1 184 ? 2.209 4.902 -3.115 1 98.88 184 GLN A CA 1
ATOM 1428 C C . GLN A 1 184 ? 1.109 3.945 -3.568 1 98.88 184 GLN A C 1
ATOM 1430 O O . GLN A 1 184 ? 1.371 2.996 -4.309 1 98.88 184 GLN A O 1
ATOM 1435 N N . THR A 1 185 ? -0.076 4.184 -3.105 1 98.88 185 THR A N 1
ATOM 1436 C CA . THR A 1 185 ? -1.211 3.355 -3.496 1 98.88 185 THR A CA 1
ATOM 1437 C C . THR A 1 185 ? -1.98 3.998 -4.648 1 98.88 185 THR A C 1
ATOM 1439 O O . THR A 1 185 ? -1.803 5.184 -4.934 1 98.88 185 THR A O 1
ATOM 1442 N N . ALA A 1 186 ? -2.758 3.168 -5.348 1 98.62 186 ALA A N 1
ATOM 1443 C CA . ALA A 1 186 ? -3.539 3.609 -6.5 1 98.62 186 ALA A CA 1
ATOM 1444 C C . ALA A 1 186 ? -5.035 3.576 -6.195 1 98.62 186 ALA A C 1
ATOM 1446 O O . ALA A 1 186 ? -5.82 3.023 -6.969 1 98.62 186 ALA A O 1
ATOM 1447 N N . ASP A 1 187 ? -5.445 4.121 -5.027 1 98.56 187 ASP A N 1
ATOM 1448 C CA . ASP A 1 187 ? -6.848 4.035 -4.629 1 98.56 187 ASP A CA 1
ATOM 1449 C C . ASP A 1 187 ? -7.406 5.418 -4.293 1 98.56 187 ASP A C 1
ATOM 1451 O O . ASP A 1 187 ? -8.359 5.535 -3.52 1 98.56 187 ASP A O 1
ATOM 1455 N N . GLU A 1 188 ? -6.719 6.496 -4.816 1 98.75 188 GLU A N 1
ATOM 1456 C CA . GLU A 1 188 ? -7.234 7.836 -4.559 1 98.75 188 GLU A CA 1
ATOM 1457 C C . GLU A 1 188 ? -8.664 7.988 -5.078 1 98.75 188 GLU A C 1
ATOM 1459 O O . GLU A 1 188 ? -8.969 7.59 -6.203 1 98.75 188 GLU A O 1
ATOM 1464 N N . ARG A 1 189 ? -9.523 8.539 -4.266 1 98.69 189 ARG A N 1
ATOM 1465 C CA . ARG A 1 189 ? -10.93 8.695 -4.613 1 98.69 189 ARG A CA 1
ATOM 1466 C C . ARG A 1 189 ? -11.609 9.703 -3.693 1 98.69 189 ARG A C 1
ATOM 1468 O O . ARG A 1 189 ? -11.055 10.094 -2.666 1 98.69 189 ARG A O 1
ATOM 1475 N N . ILE A 1 190 ? -12.711 10.172 -4.129 1 98.88 190 ILE A N 1
ATOM 1476 C CA . ILE A 1 190 ? -13.594 10.945 -3.252 1 98.88 190 ILE A CA 1
ATOM 1477 C C . ILE A 1 190 ? -14.703 10.039 -2.715 1 98.88 190 ILE A C 1
ATOM 1479 O O . ILE A 1 190 ? -15.438 9.422 -3.488 1 98.88 190 ILE A O 1
ATOM 1483 N N . LEU A 1 191 ? -14.805 9.883 -1.431 1 98.81 191 LEU A N 1
ATOM 1484 C CA . LEU A 1 191 ? -15.836 9.078 -0.786 1 98.81 191 LEU A CA 1
ATOM 1485 C C . LEU A 1 191 ? -17.188 9.766 -0.873 1 98.81 191 LEU A C 1
ATOM 1487 O O . LEU A 1 191 ? -17.281 10.969 -1.123 1 98.81 191 LEU A O 1
ATOM 1491 N N . PRO A 1 192 ? -18.297 9.078 -0.664 1 98.38 192 PRO A N 1
ATOM 1492 C CA . PRO A 1 192 ? -19.641 9.609 -0.906 1 98.38 192 PRO A CA 1
ATOM 1493 C C . PRO A 1 192 ? -19.969 10.828 -0.042 1 98.38 192 PRO A C 1
ATOM 1495 O O . PRO A 1 192 ? -20.734 11.695 -0.454 1 98.38 192 PRO A O 1
ATOM 1498 N N . GLY A 1 193 ? -19.359 10.906 1.14 1 98.69 193 GLY A N 1
ATOM 1499 C CA . GLY A 1 193 ? -19.609 12.039 2.023 1 98.69 193 GLY A CA 1
ATOM 1500 C C . GLY A 1 193 ? -18.812 13.273 1.651 1 98.69 193 GLY A C 1
ATOM 1501 O O . GLY A 1 193 ? -18.984 14.328 2.266 1 98.69 193 GLY A O 1
ATOM 1502 N N . GLY A 1 194 ? -17.922 13.125 0.659 1 98.81 194 GLY A N 1
ATOM 1503 C CA . GLY A 1 194 ? -17.219 14.289 0.158 1 98.81 194 GLY A CA 1
ATOM 1504 C C . GLY A 1 194 ? -15.781 14.367 0.634 1 98.81 194 GLY A C 1
ATOM 1505 O O . GLY A 1 194 ? -15.109 15.383 0.441 1 98.81 194 GLY A O 1
ATOM 1506 N N . THR A 1 195 ? -15.266 13.391 1.262 1 98.94 195 THR A N 1
ATOM 1507 C CA . THR A 1 195 ? -13.891 13.344 1.744 1 98.94 195 THR A CA 1
ATOM 1508 C C . THR A 1 195 ? -12.977 12.68 0.719 1 98.94 195 THR A C 1
ATOM 1510 O O . THR A 1 195 ? -13.25 11.562 0.268 1 98.94 195 THR A O 1
ATOM 1513 N N . ALA A 1 196 ? -11.922 13.391 0.289 1 98.94 196 ALA A N 1
ATOM 1514 C CA . ALA A 1 196 ? -10.898 12.727 -0.519 1 98.94 196 ALA A CA 1
ATOM 1515 C C . ALA A 1 196 ? -10.109 11.719 0.311 1 98.94 196 ALA A C 1
ATOM 1517 O O . ALA A 1 196 ? -9.82 11.961 1.483 1 98.94 196 ALA A O 1
ATOM 1518 N N . TYR A 1 197 ? -9.844 10.625 -0.338 1 98.94 197 TYR A N 1
ATOM 1519 C CA . TYR A 1 197 ? -9.156 9.562 0.383 1 98.94 197 TYR A CA 1
ATOM 1520 C C . TYR A 1 197 ? -8.047 8.945 -0.469 1 98.94 197 TYR A C 1
ATOM 1522 O O . TYR A 1 197 ? -8.203 8.797 -1.685 1 98.94 197 TYR A O 1
ATOM 1530 N N . MET A 1 198 ? -6.941 8.594 0.178 1 98.94 198 MET A N 1
ATOM 1531 C CA . MET A 1 198 ? -5.867 7.758 -0.362 1 98.94 198 MET A CA 1
ATOM 1532 C C . MET A 1 198 ? -5.152 7.004 0.753 1 98.94 198 MET A C 1
ATOM 1534 O O . MET A 1 198 ? -4.812 7.586 1.784 1 98.94 198 MET A O 1
ATOM 1538 N N . THR A 1 199 ? -4.867 5.73 0.532 1 98.94 199 THR A N 1
ATOM 1539 C CA . THR A 1 199 ? -4.352 4.879 1.595 1 98.94 199 THR A CA 1
ATOM 1540 C C . THR A 1 199 ? -2.918 5.262 1.953 1 98.94 199 THR A C 1
ATOM 1542 O O . THR A 1 199 ? -2.535 5.23 3.125 1 98.94 199 THR A O 1
ATOM 1545 N N . ASP A 1 200 ? -2.129 5.555 0.932 1 98.94 200 ASP A N 1
ATOM 1546 C CA . ASP A 1 200 ? -0.75 5.965 1.177 1 98.94 200 ASP A CA 1
ATOM 1547 C C . ASP A 1 200 ? -0.228 6.84 0.04 1 98.94 200 ASP A C 1
ATOM 1549 O O . ASP A 1 200 ? -0.293 6.453 -1.129 1 98.94 200 ASP A O 1
ATOM 1553 N N . ALA A 1 201 ? 0.281 7.98 0.436 1 98.94 201 ALA A N 1
ATOM 1554 C CA . ALA A 1 201 ? 0.783 8.938 -0.55 1 98.94 201 ALA A CA 1
ATOM 1555 C C . ALA A 1 201 ? 2.109 8.469 -1.141 1 98.94 201 ALA A C 1
ATOM 1557 O O . ALA A 1 201 ? 2.518 8.922 -2.209 1 98.94 201 ALA A O 1
ATOM 1558 N N . GLY A 1 202 ? 2.799 7.59 -0.42 1 98.81 202 GLY A N 1
ATOM 1559 C CA . GLY A 1 202 ? 4.082 7.082 -0.881 1 98.81 202 GLY A CA 1
ATOM 1560 C C . GLY A 1 202 ? 5.266 7.852 -0.323 1 98.81 202 GLY A C 1
ATOM 1561 O O . GLY A 1 202 ? 5.117 8.625 0.628 1 98.81 202 GLY A O 1
ATOM 1562 N N . MET A 1 203 ? 6.379 7.586 -0.887 1 98.81 203 MET A N 1
ATOM 1563 C CA . MET A 1 203 ? 7.645 8.148 -0.421 1 98.81 203 MET A CA 1
ATOM 1564 C C . MET A 1 203 ? 8.188 9.156 -1.423 1 98.81 203 MET A C 1
ATOM 1566 O O . MET A 1 203 ? 7.996 9.016 -2.631 1 98.81 203 MET A O 1
ATOM 1570 N N . THR A 1 204 ? 8.781 10.164 -0.957 1 98.88 204 THR A N 1
ATOM 1571 C CA . THR A 1 204 ? 9.633 11.07 -1.716 1 98.88 204 THR A CA 1
ATOM 1572 C C . THR A 1 204 ? 11.102 10.844 -1.376 1 98.88 204 THR A C 1
ATOM 1574 O O . THR A 1 204 ? 11.516 11.031 -0.231 1 98.88 204 THR A O 1
ATOM 1577 N N . GLY A 1 205 ? 11.836 10.375 -2.244 1 98.69 205 GLY A N 1
ATOM 1578 C CA . GLY A 1 205 ? 13.211 9.961 -2.033 1 98.69 205 GLY A CA 1
ATOM 1579 C C . GLY A 1 205 ? 13.711 8.992 -3.082 1 98.69 205 GLY A C 1
ATOM 1580 O O . GLY A 1 205 ? 13.352 9.094 -4.258 1 98.69 205 GLY A O 1
ATOM 1581 N N . SER A 1 206 ? 14.648 8.109 -2.695 1 98.44 206 SE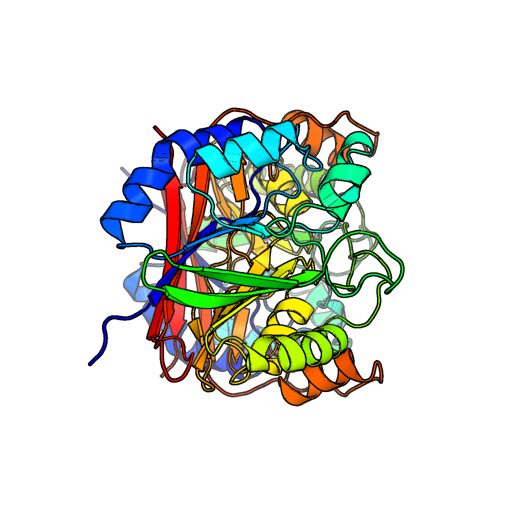R A N 1
ATOM 1582 C CA . SER A 1 206 ? 15.336 7.203 -3.613 1 98.44 206 SER A CA 1
ATOM 1583 C C . SER A 1 206 ? 14.523 5.93 -3.834 1 98.44 206 SER A C 1
ATOM 1585 O O . SER A 1 206 ? 14.148 5.254 -2.875 1 98.44 206 SER A O 1
ATOM 1587 N N . PHE A 1 207 ? 14.305 5.555 -5.121 1 98.06 207 PHE A N 1
ATOM 1588 C CA . PHE A 1 207 ? 13.508 4.375 -5.438 1 98.06 207 PHE A CA 1
ATOM 1589 C C . PHE A 1 207 ? 14.398 3.213 -5.855 1 98.06 207 PHE A C 1
ATOM 1591 O O . PHE A 1 207 ? 13.93 2.084 -6 1 98.06 207 PHE A O 1
ATOM 1598 N N . ASP A 1 208 ? 15.7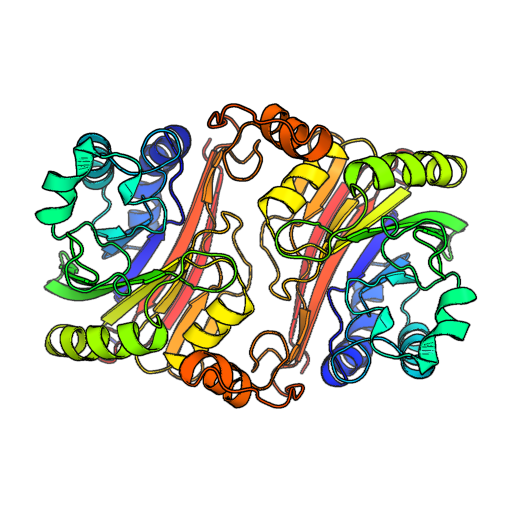03 3.438 -6.07 1 98.12 208 ASP A N 1
ATOM 1599 C CA . ASP A 1 208 ? 16.672 2.346 -6.09 1 98.12 208 ASP A CA 1
ATOM 1600 C C . ASP A 1 208 ? 17.016 1.887 -4.672 1 98.12 208 ASP A C 1
ATOM 1602 O O . ASP A 1 208 ? 18.156 1.967 -4.242 1 98.12 208 ASP A O 1
ATOM 1606 N N . SER A 1 209 ? 16.031 1.454 -3.998 1 98.69 209 SER A N 1
ATOM 1607 C CA . SER A 1 209 ? 16.109 1.205 -2.562 1 98.69 209 SER A CA 1
ATOM 1608 C C . SER A 1 209 ? 15 0.255 -2.109 1 98.69 209 SER A C 1
ATOM 1610 O O . SER A 1 209 ? 14.117 -0.088 -2.891 1 98.69 209 SER A O 1
ATOM 1612 N N . VAL A 1 210 ? 15.188 -0.236 -0.943 1 98.75 210 VAL A N 1
ATOM 1613 C CA . VAL A 1 210 ? 14.062 -0.82 -0.219 1 98.75 210 VAL A CA 1
ATOM 1614 C C . VAL A 1 210 ? 13.43 0.229 0.696 1 98.75 210 VAL A C 1
ATOM 1616 O O . VAL A 1 210 ? 13.898 0.441 1.818 1 98.75 210 VAL A O 1
ATOM 1619 N N . ILE A 1 211 ? 12.445 0.886 0.223 1 98.38 211 ILE A N 1
ATOM 1620 C CA . ILE A 1 211 ? 11.648 1.905 0.898 1 98.38 211 ILE A CA 1
ATOM 1621 C C . ILE A 1 211 ? 12.562 2.996 1.445 1 98.38 211 ILE A C 1
ATOM 1623 O O . ILE A 1 211 ? 12.375 3.471 2.568 1 98.38 211 ILE A O 1
ATOM 1627 N N . GLY A 1 212 ? 13.578 3.332 0.807 1 98.31 212 GLY A N 1
ATOM 1628 C CA . GLY A 1 212 ? 14.477 4.422 1.165 1 98.31 212 GLY A CA 1
ATOM 1629 C C . GLY A 1 212 ? 15.828 3.947 1.646 1 98.31 212 GLY A C 1
ATOM 1630 O O . GLY A 1 212 ? 16.781 4.727 1.694 1 98.31 212 GLY A O 1
ATOM 1631 N N . VAL A 1 213 ? 15.953 2.689 1.972 1 97.94 213 VAL A N 1
ATOM 1632 C CA . VAL A 1 213 ? 17.188 2.107 2.488 1 97.94 213 VAL A CA 1
ATOM 1633 C C . VAL A 1 213 ? 17.953 1.431 1.353 1 97.94 213 VAL A C 1
ATOM 1635 O O . VAL A 1 213 ? 17.344 0.849 0.449 1 97.94 213 VAL A O 1
ATOM 1638 N N . LYS A 1 214 ? 19.266 1.471 1.413 1 98.38 214 LYS A N 1
ATOM 1639 C CA . LYS A 1 214 ? 20.062 0.749 0.42 1 98.38 214 LYS A CA 1
ATOM 1640 C C . LYS A 1 214 ? 19.594 -0.699 0.293 1 98.38 214 LYS A C 1
ATOM 1642 O O . LYS A 1 214 ? 19.5 -1.419 1.29 1 98.38 214 LYS A O 1
ATOM 1647 N N . LYS A 1 215 ? 19.328 -1.1 -0.946 1 98.06 215 LYS A N 1
ATOM 1648 C CA . LYS A 1 215 ? 18.672 -2.385 -1.17 1 98.06 215 LYS A CA 1
ATOM 1649 C C . LYS A 1 215 ? 19.562 -3.541 -0.73 1 98.06 215 LYS A C 1
ATOM 1651 O O . LYS A 1 215 ? 19.078 -4.551 -0.219 1 98.06 215 LYS A O 1
ATOM 1656 N N . GLU A 1 216 ? 20.938 -3.4 -0.849 1 97.81 216 GLU A N 1
ATOM 1657 C CA . GLU A 1 216 ? 21.844 -4.461 -0.439 1 97.81 216 GLU A CA 1
ATOM 1658 C C . GLU A 1 216 ? 21.766 -4.711 1.063 1 97.81 216 GLU A C 1
ATOM 1660 O O . GLU A 1 216 ? 21.75 -5.863 1.507 1 97.81 216 GLU A O 1
ATOM 1665 N N . LEU A 1 217 ? 21.703 -3.686 1.814 1 97.88 217 LEU A N 1
ATOM 1666 C CA . LEU A 1 217 ? 21.625 -3.779 3.268 1 97.88 217 LEU A CA 1
ATOM 1667 C C . LEU A 1 217 ? 20.297 -4.387 3.701 1 97.88 217 LEU A C 1
ATOM 1669 O O . LEU A 1 217 ? 20.266 -5.258 4.574 1 97.88 217 LEU A O 1
ATOM 1673 N N . ALA A 1 218 ? 19.219 -3.906 3.111 1 97.44 218 ALA A N 1
ATOM 1674 C CA . ALA A 1 218 ? 17.891 -4.402 3.463 1 97.44 218 ALA A CA 1
ATOM 1675 C C . ALA A 1 218 ? 17.766 -5.895 3.156 1 97.44 218 ALA A C 1
ATOM 1677 O O . ALA A 1 218 ? 17.266 -6.664 3.984 1 97.44 218 ALA A O 1
ATOM 1678 N N . VAL A 1 219 ? 18.172 -6.332 1.967 1 98.19 219 VAL A N 1
ATOM 1679 C CA . VAL A 1 219 ? 18.109 -7.73 1.566 1 98.19 219 VAL A CA 1
ATOM 1680 C C . VAL A 1 219 ? 18.938 -8.586 2.52 1 98.19 219 VAL A C 1
ATOM 1682 O O . VAL A 1 219 ? 18.516 -9.672 2.924 1 98.19 219 VAL A O 1
ATOM 1685 N N . GLU A 1 220 ? 20.109 -8.055 2.869 1 97.56 220 GLU A N 1
ATOM 1686 C CA . GLU A 1 220 ? 20.969 -8.758 3.824 1 97.56 220 GLU A CA 1
ATOM 1687 C C . GLU A 1 220 ? 20.25 -8.961 5.156 1 97.56 220 GLU A C 1
ATOM 1689 O O . GLU A 1 220 ? 20.312 -10.047 5.746 1 97.56 220 GLU A O 1
ATOM 1694 N N . ARG A 1 221 ? 19.594 -7.996 5.594 1 97.12 221 ARG A N 1
ATOM 1695 C CA . ARG A 1 221 ? 18.859 -8.086 6.855 1 97.12 221 ARG A CA 1
ATOM 1696 C C . ARG A 1 221 ? 17.812 -9.18 6.801 1 97.12 221 ARG A C 1
ATOM 1698 O O . ARG A 1 221 ? 17.688 -9.984 7.73 1 97.12 221 ARG A O 1
ATOM 1705 N N . PHE A 1 222 ? 17.062 -9.297 5.711 1 96.69 222 PHE A N 1
ATOM 1706 C CA . PHE A 1 222 ? 15.969 -10.258 5.598 1 96.69 222 PHE A CA 1
ATOM 1707 C C . PHE A 1 222 ? 16.516 -11.672 5.414 1 96.69 222 PHE A C 1
ATOM 1709 O O . PHE A 1 222 ? 15.891 -12.641 5.859 1 96.69 222 PHE A O 1
ATOM 1716 N N . THR A 1 223 ? 17.625 -11.82 4.797 1 97.31 223 THR A N 1
ATOM 1717 C CA . THR A 1 223 ? 18.141 -13.148 4.477 1 97.31 223 THR A CA 1
ATOM 1718 C C . THR A 1 223 ? 19.016 -13.688 5.617 1 97.31 223 THR A C 1
ATOM 1720 O O . THR A 1 223 ? 19 -14.883 5.902 1 97.31 223 THR A O 1
ATOM 1723 N N . SER A 1 224 ? 19.75 -12.766 6.363 1 96.12 224 SER A N 1
ATOM 1724 C CA . SER A 1 224 ? 20.688 -13.211 7.395 1 96.12 224 SER A CA 1
ATOM 1725 C C . SER A 1 224 ? 20.078 -13.094 8.781 1 96.12 224 SER A C 1
ATOM 1727 O O . SER A 1 224 ? 20.547 -13.727 9.734 1 96.12 224 SER A O 1
ATOM 1729 N N . GLN A 1 225 ? 19.094 -12.227 8.859 1 94.31 225 GLN A N 1
ATOM 1730 C CA . GLN A 1 225 ? 18.453 -11.914 10.125 1 94.31 225 GLN A CA 1
ATOM 1731 C C . GLN A 1 225 ? 19.438 -11.281 11.102 1 94.31 225 GLN A C 1
ATOM 1733 O O . GLN A 1 225 ? 19.25 -11.359 12.32 1 94.31 225 GLN A O 1
ATOM 1738 N N . MET A 1 226 ? 20.453 -10.719 10.594 1 94.12 226 MET A N 1
ATOM 1739 C CA . MET A 1 226 ? 21.438 -9.984 11.391 1 94.12 226 MET A CA 1
ATOM 1740 C C . MET A 1 226 ? 21.188 -8.477 11.281 1 94.12 226 MET A C 1
ATOM 1742 O O . MET A 1 226 ? 20.703 -7.992 10.266 1 94.12 226 MET A O 1
ATOM 1746 N N . PRO A 1 227 ? 21.453 -7.773 12.352 1 93.62 227 PRO A N 1
ATOM 1747 C CA . PRO A 1 227 ? 21.312 -6.316 12.258 1 93.62 227 PRO A CA 1
ATOM 1748 C C . PRO A 1 227 ? 22.219 -5.711 11.18 1 93.62 227 PRO A C 1
ATOM 1750 O O . PRO A 1 227 ? 23.344 -6.18 10.969 1 93.62 227 PRO A O 1
ATOM 1753 N N . VAL A 1 228 ? 21.672 -4.812 10.461 1 93.44 228 VAL A N 1
ATOM 1754 C CA . VAL A 1 228 ? 22.438 -4.051 9.484 1 93.44 228 VAL A CA 1
ATOM 1755 C C . VAL A 1 228 ? 22.266 -2.557 9.742 1 93.44 228 VAL A C 1
ATOM 1757 O O . VAL A 1 228 ? 21.281 -2.133 10.352 1 93.44 228 VAL A O 1
ATOM 1760 N N . ARG A 1 229 ? 23.281 -1.818 9.336 1 91.75 229 ARG A N 1
ATOM 1761 C CA . ARG A 1 229 ? 23.172 -0.37 9.484 1 91.75 229 ARG A CA 1
ATOM 1762 C C . ARG A 1 229 ? 22.281 0.236 8.406 1 91.75 229 ARG A C 1
ATOM 1764 O O . ARG A 1 229 ? 22.453 -0.066 7.223 1 91.75 229 ARG A O 1
ATOM 1771 N N . PHE A 1 230 ? 21.406 1.084 8.844 1 92.25 230 PHE A N 1
ATOM 1772 C CA . PHE A 1 230 ? 20.547 1.795 7.898 1 92.25 230 PHE A CA 1
ATOM 1773 C C . PHE A 1 230 ? 21.328 2.867 7.156 1 92.25 230 PHE A C 1
ATOM 1775 O O . PHE A 1 230 ? 22.047 3.668 7.773 1 92.25 230 PHE A O 1
ATOM 1782 N N . GLU A 1 231 ? 21.234 2.789 5.867 1 96.94 231 GLU A N 1
ATOM 1783 C CA . GLU A 1 231 ? 21.766 3.836 5.004 1 96.94 231 GLU A CA 1
ATOM 1784 C C . GLU A 1 231 ? 20.766 4.238 3.928 1 96.94 231 GLU A C 1
ATOM 1786 O O . GLU A 1 231 ? 20.219 3.381 3.232 1 96.94 231 GLU A O 1
ATOM 1791 N N . VAL A 1 232 ? 20.578 5.539 3.83 1 98 232 VAL A N 1
ATOM 1792 C CA . VAL A 1 232 ? 19.641 6.059 2.84 1 98 232 VAL A CA 1
ATOM 1793 C C . VAL A 1 232 ? 20.219 5.875 1.437 1 98 232 VAL A C 1
ATOM 1795 O O . VAL A 1 232 ? 21.391 6.188 1.192 1 98 232 VAL A O 1
ATOM 1798 N N . ALA A 1 233 ? 19.438 5.355 0.534 1 98.38 233 ALA A N 1
ATOM 1799 C CA . ALA A 1 233 ? 19.844 5.215 -0.864 1 98.38 233 ALA A CA 1
ATOM 1800 C C . ALA A 1 233 ? 19.844 6.566 -1.572 1 98.38 233 ALA A C 1
ATOM 1802 O O . ALA A 1 233 ? 19.281 7.539 -1.069 1 98.38 233 ALA A O 1
ATOM 1803 N N . LYS A 1 234 ? 20.438 6.641 -2.812 1 97.62 234 LYS A N 1
ATOM 1804 C CA . LYS A 1 234 ? 20.656 7.969 -3.371 1 97.62 234 LYS A CA 1
ATOM 1805 C C . LYS A 1 234 ? 20.188 8.047 -4.82 1 97.62 234 LYS A C 1
ATOM 1807 O O . LYS A 1 234 ? 20.125 9.133 -5.402 1 97.62 234 LYS A O 1
ATOM 1812 N N . LYS A 1 235 ? 19.828 6.949 -5.398 1 96.88 235 LYS A N 1
ATOM 1813 C CA . LYS A 1 235 ? 19.562 6.926 -6.832 1 96.88 235 LYS A CA 1
ATOM 1814 C C . LYS A 1 235 ? 18.062 6.797 -7.105 1 96.88 235 LYS A C 1
ATOM 1816 O O . LYS A 1 235 ? 17.312 6.34 -6.242 1 96.88 235 LYS A O 1
ATOM 1821 N N . ASP A 1 236 ? 17.641 7.238 -8.336 1 97.62 236 ASP A N 1
ATOM 1822 C CA . ASP A 1 236 ? 16.25 7.16 -8.773 1 97.62 236 ASP A CA 1
ATOM 1823 C C . ASP A 1 236 ? 15.328 7.953 -7.848 1 97.62 236 ASP A C 1
ATOM 1825 O O . ASP A 1 236 ? 14.414 7.391 -7.238 1 97.62 236 ASP A O 1
ATOM 1829 N N . ILE A 1 237 ? 15.578 9.242 -7.812 1 98.56 237 ILE A N 1
ATOM 1830 C CA . ILE A 1 237 ? 14.898 10.141 -6.895 1 98.56 237 ILE A CA 1
ATOM 1831 C C . ILE A 1 237 ? 13.531 10.523 -7.465 1 98.56 237 ILE A C 1
ATOM 1833 O O . ILE A 1 237 ? 13.43 10.93 -8.625 1 98.56 237 ILE A O 1
ATOM 1837 N N . ARG A 1 238 ? 12.484 10.328 -6.664 1 98.5 238 ARG A N 1
ATOM 1838 C CA . ARG A 1 238 ? 11.117 10.625 -7.098 1 98.5 238 ARG A CA 1
ATOM 1839 C C . ARG A 1 238 ? 10.359 11.391 -6.023 1 98.5 238 ARG A C 1
ATOM 1841 O O . ARG A 1 238 ? 10.688 11.305 -4.84 1 98.5 238 ARG A O 1
ATOM 1848 N N . LEU A 1 239 ? 9.438 12.195 -6.441 1 98.81 239 LEU A N 1
ATOM 1849 C CA . LEU A 1 239 ? 8.5 12.883 -5.559 1 98.81 239 LEU A CA 1
ATOM 1850 C C . LEU A 1 239 ? 7.098 12.305 -5.703 1 98.81 239 LEU A C 1
ATOM 1852 O O . LEU A 1 239 ? 6.543 12.266 -6.805 1 98.81 239 LEU A O 1
ATOM 1856 N N . ASN A 1 240 ? 6.59 11.734 -4.602 1 98.88 240 ASN A N 1
ATOM 1857 C CA . ASN A 1 240 ? 5.223 11.234 -4.559 1 98.88 240 ASN A CA 1
ATOM 1858 C C . ASN A 1 240 ? 4.324 12.125 -3.703 1 98.88 240 ASN A C 1
ATOM 1860 O O . ASN A 1 240 ? 4.762 12.648 -2.68 1 98.88 240 ASN A O 1
ATOM 1864 N N . GLY A 1 241 ? 3.105 12.266 -4.074 1 98.81 241 GLY A N 1
ATOM 1865 C CA . GLY A 1 241 ? 2.137 13.047 -3.322 1 98.81 241 GLY A CA 1
ATOM 1866 C C . GLY A 1 241 ? 0.744 13.008 -3.922 1 98.81 241 GLY A C 1
ATOM 1867 O O . GLY A 1 241 ? 0.394 12.062 -4.629 1 98.81 241 GLY A O 1
ATOM 1868 N N . VAL A 1 242 ? -0.101 13.906 -3.494 1 98.94 242 VAL A N 1
ATOM 1869 C CA . VAL A 1 242 ? -1.477 14.008 -3.973 1 98.94 242 VAL A CA 1
ATOM 1870 C C . VAL A 1 242 ? -1.904 15.469 -4.027 1 98.94 242 VAL A C 1
ATOM 1872 O O . VAL A 1 242 ? -1.55 16.266 -3.148 1 98.94 242 VAL A O 1
ATOM 1875 N N . VAL A 1 243 ? -2.57 15.859 -5.078 1 98.94 243 VAL A N 1
ATOM 1876 C CA . VAL A 1 243 ? -3.164 17.188 -5.211 1 98.94 243 VAL A CA 1
ATOM 1877 C C . VAL A 1 243 ? -4.668 17.109 -4.965 1 98.94 243 VAL A C 1
ATOM 1879 O O . VAL A 1 243 ? -5.352 16.25 -5.52 1 98.94 243 VAL A O 1
ATOM 1882 N N . LEU A 1 244 ? -5.125 18 -4.168 1 98.88 244 LEU A N 1
ATOM 1883 C CA . LEU A 1 244 ? -6.531 18.047 -3.779 1 98.88 244 LEU A CA 1
ATOM 1884 C C . LEU A 1 244 ? -7.16 19.375 -4.18 1 98.88 244 LEU A C 1
ATOM 1886 O O . LEU A 1 244 ? -6.543 20.422 -4.027 1 98.88 244 LEU A O 1
ATOM 1890 N N . GLY A 1 245 ? -8.312 19.312 -4.773 1 98.88 245 GLY A N 1
ATOM 1891 C CA . GLY A 1 245 ? -9.18 20.469 -4.914 1 98.88 245 GLY A CA 1
ATOM 1892 C C . GLY A 1 245 ? -10.359 20.453 -3.959 1 98.88 245 GLY A C 1
ATOM 1893 O O . GLY A 1 245 ? -11.156 19.516 -3.969 1 98.88 245 GLY A O 1
ATOM 1894 N N . ILE A 1 246 ? -10.461 21.5 -3.146 1 98.81 246 ILE A N 1
ATOM 1895 C CA . ILE A 1 246 ? -11.453 21.5 -2.074 1 98.81 246 ILE A CA 1
ATOM 1896 C C . ILE A 1 246 ? -12.359 22.719 -2.195 1 98.81 246 ILE A C 1
ATOM 1898 O O . ILE A 1 246 ? -11.883 23.828 -2.461 1 98.81 246 ILE A O 1
ATOM 1902 N N . ASP A 1 247 ? -13.648 22.531 -2.01 1 98.38 247 ASP A N 1
ATOM 1903 C CA . ASP A 1 247 ? -14.586 23.641 -1.921 1 98.38 247 ASP A CA 1
ATOM 1904 C C . ASP A 1 247 ? -14.391 24.422 -0.623 1 98.38 247 ASP A C 1
ATOM 1906 O O . ASP A 1 247 ? -14.508 23.859 0.469 1 98.38 247 ASP A O 1
ATOM 1910 N N . GLU A 1 248 ? -14.148 25.672 -0.746 1 96.44 248 GLU A N 1
ATOM 1911 C CA . GLU A 1 248 ? -13.797 26.5 0.406 1 96.44 248 GLU A CA 1
ATOM 1912 C C . GLU A 1 248 ? -14.953 26.578 1.402 1 96.44 248 GLU A C 1
ATOM 1914 O O . GLU A 1 248 ? -14.734 26.547 2.615 1 96.44 248 GLU A O 1
ATOM 1919 N N . MET A 1 249 ? -16.125 26.672 0.933 1 95.56 249 MET A N 1
ATOM 1920 C CA . MET A 1 249 ? -17.297 26.906 1.777 1 95.56 249 MET A CA 1
ATOM 1921 C C . MET A 1 249 ? -17.719 25.625 2.498 1 95.56 249 MET A C 1
ATOM 1923 O O . MET A 1 249 ? -17.859 25.625 3.723 1 95.56 249 MET A O 1
ATOM 1927 N N . SER A 1 250 ? -17.812 24.562 1.752 1 96.56 250 SER A N 1
ATOM 1928 C CA . SER A 1 250 ? -18.328 23.328 2.338 1 96.56 250 SER A CA 1
ATOM 1929 C C . SER A 1 250 ? -17.203 22.484 2.934 1 96.56 250 SER A C 1
ATOM 1931 O O . SER A 1 250 ? -17.453 21.641 3.789 1 96.56 250 SER A O 1
ATOM 1933 N N . GLY A 1 251 ? -16.031 22.625 2.408 1 98 251 GLY A N 1
ATOM 1934 C CA . GLY A 1 251 ? -14.914 21.781 2.807 1 98 251 GLY A CA 1
ATOM 1935 C C . GLY A 1 251 ? -14.883 20.438 2.082 1 98 251 GLY A C 1
ATOM 1936 O O . GLY A 1 251 ? -14.008 19.609 2.334 1 98 251 GLY A O 1
ATOM 1937 N N . SER A 1 252 ? -15.805 20.234 1.163 1 98.5 252 SER A N 1
ATOM 1938 C CA . SER A 1 252 ? -15.875 18.969 0.429 1 98.5 252 SER A CA 1
ATOM 1939 C C . SER A 1 252 ? -14.828 18.922 -0.682 1 98.5 252 SER A C 1
ATOM 1941 O O . SER A 1 252 ? -14.562 19.938 -1.332 1 98.5 252 SER A O 1
ATOM 1943 N N . ALA A 1 253 ? -14.312 17.766 -0.867 1 98.81 253 ALA A N 1
ATOM 1944 C CA . ALA A 1 253 ? -13.352 17.594 -1.954 1 98.81 253 ALA A CA 1
ATOM 1945 C C . ALA A 1 253 ? -14.047 17.641 -3.312 1 98.81 253 ALA A C 1
ATOM 1947 O O . ALA A 1 253 ? -15.141 17.078 -3.471 1 98.81 253 ALA A O 1
ATOM 1948 N N . LEU A 1 254 ? -13.383 18.297 -4.223 1 98.69 254 LEU A N 1
ATOM 1949 C CA . LEU A 1 254 ? -13.867 18.406 -5.594 1 98.69 254 LEU A CA 1
ATOM 1950 C C . LEU A 1 254 ? -13.023 17.547 -6.535 1 98.69 254 LEU A C 1
ATOM 1952 O O . LEU A 1 254 ? -13.516 17.078 -7.566 1 98.69 254 LEU A O 1
ATOM 1956 N N . SER A 1 255 ? -11.812 17.391 -6.176 1 98.75 255 SER A N 1
ATOM 1957 C CA . SER A 1 255 ? -10.898 16.594 -6.992 1 98.75 255 SER A CA 1
ATOM 1958 C C . SER A 1 255 ? -9.781 15.992 -6.148 1 98.75 255 SER A C 1
ATOM 1960 O O . SER A 1 255 ? -9.461 16.516 -5.074 1 98.75 255 SER A O 1
ATOM 1962 N N . VAL A 1 256 ? -9.242 14.906 -6.555 1 98.88 256 VAL A N 1
ATOM 1963 C CA . VAL A 1 256 ? -8.078 14.234 -5.98 1 98.88 256 VAL A CA 1
ATOM 1964 C C . VAL A 1 256 ? -7.23 13.633 -7.098 1 98.88 256 VAL A C 1
ATOM 1966 O O . VAL A 1 256 ? -7.742 12.914 -7.957 1 98.88 256 VAL A O 1
ATOM 1969 N N . GLU A 1 257 ? -5.949 13.961 -7.09 1 98.69 257 GLU A N 1
ATOM 1970 C CA . GLU A 1 257 ? -5.047 13.469 -8.125 1 98.69 257 GLU A CA 1
ATOM 1971 C C . GLU A 1 257 ? -3.723 13 -7.531 1 98.69 257 GLU A C 1
ATOM 1973 O O . GLU A 1 257 ? -3.027 13.766 -6.867 1 98.69 257 GLU A O 1
ATOM 1978 N N . ARG A 1 258 ? -3.418 11.727 -7.766 1 98.38 258 ARG A N 1
ATOM 1979 C CA . ARG A 1 258 ? -2.131 11.172 -7.359 1 98.38 258 ARG A CA 1
ATOM 1980 C C . ARG A 1 258 ? -0.998 11.734 -8.211 1 98.38 258 ARG A C 1
ATOM 1982 O O . ARG A 1 258 ? -1.133 11.859 -9.43 1 98.38 258 ARG A O 1
ATOM 1989 N N . ILE A 1 259 ? 0.128 12.055 -7.547 1 98.19 259 ILE A N 1
ATOM 1990 C CA . ILE A 1 259 ? 1.288 12.609 -8.234 1 98.19 259 ILE A CA 1
ATOM 1991 C C . ILE A 1 259 ? 2.504 11.719 -8 1 98.19 259 ILE A C 1
ATOM 1993 O O . ILE A 1 259 ? 2.77 11.305 -6.867 1 98.19 259 ILE A O 1
ATOM 1997 N N . SER A 1 260 ? 3.174 11.383 -9.008 1 98.06 260 SER A N 1
ATOM 1998 C CA . SER A 1 260 ? 4.457 10.688 -8.977 1 98.06 260 SER A CA 1
ATOM 1999 C C . SER A 1 260 ? 5.414 11.25 -10.031 1 98.06 260 SER A C 1
ATOM 2001 O O . SER A 1 260 ? 5.168 11.117 -11.234 1 98.06 260 SER A O 1
ATOM 2003 N N . LEU A 1 261 ? 6.488 11.859 -9.602 1 97.88 261 LEU A N 1
ATOM 2004 C CA . LEU A 1 261 ? 7.418 12.516 -10.516 1 97.88 261 LEU A CA 1
ATOM 2005 C C . LEU A 1 261 ? 8.82 11.938 -10.367 1 97.88 261 LEU A C 1
ATOM 2007 O O . LEU A 1 261 ? 9.328 11.805 -9.25 1 97.88 261 LEU A O 1
ATOM 2011 N N . THR A 1 262 ? 9.414 11.555 -11.445 1 95.44 262 THR A N 1
ATOM 2012 C CA . THR A 1 262 ? 10.836 11.219 -11.461 1 95.44 262 THR A CA 1
ATOM 2013 C C . THR A 1 262 ? 11.688 12.484 -11.586 1 95.44 262 THR A C 1
ATOM 2015 O O . THR A 1 262 ? 11.445 13.312 -12.461 1 95.44 262 THR A O 1
ATOM 2018 N N . CYS A 1 263 ? 12.609 12.578 -10.617 1 91.44 263 CYS A N 1
ATOM 2019 C CA . CYS A 1 263 ? 13.453 13.766 -10.633 1 91.44 263 CYS A CA 1
ATOM 2020 C C . CYS A 1 263 ? 14.664 13.57 -11.539 1 91.44 263 CYS A C 1
ATOM 2022 O O . CYS A 1 263 ? 15.297 12.516 -11.508 1 91.44 263 CYS A O 1
ATOM 2024 N N . SER A 1 264 ? 14.836 14.32 -12.617 1 74.44 264 SER A N 1
ATOM 2025 C CA . SER A 1 264 ? 15.969 14.281 -13.539 1 74.44 264 SER A CA 1
ATOM 2026 C C . SER A 1 264 ? 17.219 14.891 -12.914 1 74.44 264 SER A C 1
ATOM 2028 O O . SER A 1 264 ? 17.109 15.805 -12.094 1 74.44 264 SER A O 1
ATOM 2030 N N . MET B 1 1 ? 10.766 -10.25 -34.094 1 45.75 1 MET B N 1
ATOM 2031 C CA . MET B 1 1 ? 10.781 -10.352 -32.656 1 45.75 1 MET B CA 1
ATOM 2032 C C . MET B 1 1 ? 9.555 -11.094 -32.125 1 45.75 1 MET B C 1
ATOM 2034 O O . MET B 1 1 ? 8.438 -10.859 -32.594 1 45.75 1 MET B O 1
ATOM 2038 N N . SER B 1 2 ? 9.773 -12.273 -31.531 1 63.41 2 SER B N 1
ATOM 2039 C CA . SER B 1 2 ? 8.641 -13.117 -31.172 1 63.41 2 SER B CA 1
ATOM 2040 C C . SER B 1 2 ? 7.656 -12.367 -30.281 1 63.41 2 SER B C 1
ATOM 2042 O O . SER B 1 2 ? 8.047 -11.461 -29.547 1 63.41 2 SER B O 1
ATOM 2044 N N . MET B 1 3 ? 6.371 -12.461 -30.469 1 84.69 3 MET B N 1
ATOM 2045 C CA . MET B 1 3 ? 5.305 -11.805 -29.719 1 84.69 3 MET B CA 1
ATOM 2046 C C . MET B 1 3 ? 5.418 -12.117 -28.234 1 84.69 3 MET B C 1
ATOM 2048 O O . MET B 1 3 ? 5.715 -13.25 -27.859 1 84.69 3 MET B O 1
ATOM 2052 N N . PRO B 1 4 ? 5.406 -11.156 -27.406 1 96 4 PRO B N 1
ATOM 2053 C CA . PRO B 1 4 ? 5.496 -11.375 -25.953 1 96 4 PRO B CA 1
ATOM 2054 C C . PRO B 1 4 ? 4.434 -12.344 -25.438 1 96 4 PRO B C 1
ATOM 2056 O O . PRO B 1 4 ? 3.375 -12.492 -26.047 1 96 4 PRO B O 1
ATOM 2059 N N . VAL B 1 5 ? 4.809 -13.156 -24.484 1 98.56 5 VAL B N 1
ATOM 2060 C CA . VAL B 1 5 ? 3.826 -13.922 -23.719 1 98.56 5 VAL B CA 1
ATOM 2061 C C . VAL B 1 5 ? 3.09 -13 -22.75 1 98.56 5 VAL B C 1
ATOM 2063 O O . VAL B 1 5 ? 3.709 -12.383 -21.875 1 98.56 5 VAL B O 1
ATOM 2066 N N . ASN B 1 6 ? 1.771 -12.867 -22.891 1 98.81 6 ASN B N 1
ATOM 2067 C CA . ASN B 1 6 ? 0.973 -11.969 -22.062 1 98.81 6 ASN B CA 1
ATOM 2068 C C . ASN B 1 6 ? 0.328 -12.719 -20.891 1 98.81 6 ASN B C 1
ATOM 2070 O O . ASN B 1 6 ? -0.448 -13.648 -21.094 1 98.81 6 ASN B O 1
ATOM 2074 N N . ILE B 1 7 ? 0.667 -12.281 -19.672 1 98.88 7 ILE B N 1
ATOM 2075 C CA . ILE B 1 7 ? 0.136 -12.883 -18.453 1 98.88 7 ILE B CA 1
ATOM 2076 C C . ILE B 1 7 ? -0.732 -11.875 -17.719 1 98.88 7 ILE B C 1
ATOM 2078 O O . ILE B 1 7 ? -0.366 -10.703 -17.594 1 98.88 7 ILE B O 1
ATOM 2082 N N . LEU B 1 8 ? -1.925 -12.25 -17.344 1 98.94 8 LEU B N 1
ATOM 2083 C CA . LEU B 1 8 ? -2.771 -11.484 -16.438 1 98.94 8 LEU B CA 1
ATOM 2084 C C . LEU B 1 8 ? -2.746 -12.07 -15.031 1 98.94 8 LEU B C 1
ATOM 2086 O O . LEU B 1 8 ? -2.986 -13.266 -14.852 1 98.94 8 LEU B O 1
ATOM 2090 N N . PHE B 1 9 ? -2.369 -11.297 -14.102 1 98.94 9 PHE B N 1
ATOM 2091 C CA . PHE B 1 9 ? -2.498 -11.68 -12.703 1 98.94 9 PHE B CA 1
ATOM 2092 C C . PHE B 1 9 ? -3.6 -10.875 -12.023 1 98.94 9 PHE B C 1
ATOM 2094 O O . PHE B 1 9 ? -3.578 -9.641 -12.039 1 98.94 9 PHE B O 1
ATOM 2101 N N . ILE B 1 10 ? -4.574 -11.523 -11.445 1 98.94 10 ILE B N 1
ATOM 2102 C CA . ILE B 1 10 ? -5.688 -10.898 -10.734 1 98.94 10 ILE B CA 1
ATOM 2103 C C . ILE B 1 10 ? -5.43 -10.945 -9.234 1 98.94 10 ILE B C 1
ATOM 2105 O O . ILE B 1 10 ? -5.168 -12.016 -8.672 1 98.94 10 ILE B O 1
ATOM 2109 N N . GLY B 1 11 ? -5.531 -9.766 -8.578 1 98.88 11 GLY B N 1
ATOM 2110 C CA . GLY B 1 11 ? -5.277 -9.664 -7.148 1 98.88 11 GLY B CA 1
ATOM 2111 C C . GLY B 1 11 ? -6.332 -10.352 -6.305 1 98.88 11 GLY B C 1
ATOM 2112 O O . GLY B 1 11 ? -7.328 -10.852 -6.832 1 98.88 11 GLY B O 1
ATO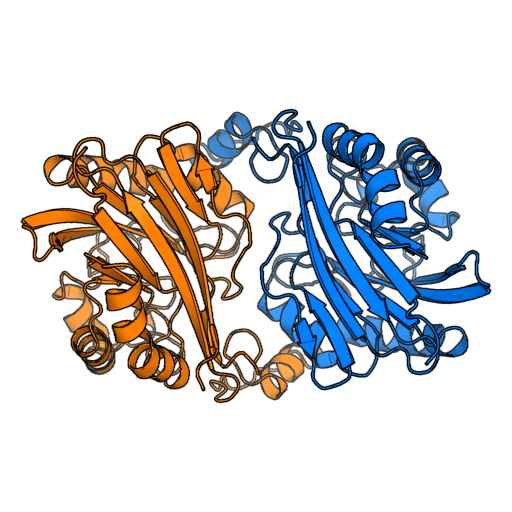M 2113 N N . ASP B 1 12 ? -6.246 -10.367 -5.039 1 98.94 12 ASP B N 1
ATOM 2114 C CA . ASP B 1 12 ? -7.051 -11.102 -4.066 1 98.94 12 ASP B CA 1
ATOM 2115 C C . ASP B 1 12 ? -8.531 -11.07 -4.445 1 98.94 12 ASP B C 1
ATOM 2117 O O . ASP B 1 12 ? -9.18 -10.023 -4.352 1 98.94 12 ASP B O 1
ATOM 2121 N N . ILE B 1 13 ? -9.047 -12.188 -4.875 1 98.94 13 ILE B N 1
ATOM 2122 C CA . ILE B 1 13 ? -10.469 -12.336 -5.145 1 98.94 13 ILE B CA 1
ATOM 2123 C C . ILE B 1 13 ? -11.219 -12.555 -3.832 1 98.94 13 ILE B C 1
ATOM 2125 O O . ILE B 1 13 ? -10.992 -13.547 -3.139 1 98.94 13 ILE B O 1
ATOM 2129 N N . VAL B 1 14 ? -12.211 -11.68 -3.562 1 98.88 14 VAL B N 1
ATOM 2130 C CA . VAL B 1 14 ? -12.812 -11.719 -2.232 1 98.88 14 VAL B CA 1
ATOM 2131 C C . VAL B 1 14 ? -14.305 -12.016 -2.35 1 98.88 14 VAL B C 1
ATOM 2133 O O . VAL B 1 14 ? -15.078 -11.172 -2.805 1 98.88 14 VAL B O 1
ATOM 2136 N N . GLY B 1 15 ? -14.656 -13.195 -1.986 1 98.62 15 GLY B N 1
ATOM 2137 C CA . GLY B 1 15 ? -16.062 -13.562 -1.846 1 98.62 15 GLY B CA 1
ATOM 2138 C C . GLY B 1 15 ? -16.812 -13.531 -3.158 1 98.62 15 GLY B C 1
ATOM 2139 O O . GLY B 1 15 ? -16.219 -13.586 -4.23 1 98.62 15 GLY B O 1
ATOM 2140 N N . ALA B 1 16 ? -18.141 -13.477 -2.994 1 98.5 16 ALA B N 1
ATOM 2141 C CA . ALA B 1 16 ? -19.047 -13.508 -4.148 1 98.5 16 ALA B CA 1
ATOM 2142 C C . ALA B 1 16 ? -18.828 -12.289 -5.039 1 98.5 16 ALA B C 1
ATOM 2144 O O . ALA B 1 16 ? -18.781 -12.406 -6.266 1 98.5 16 ALA B O 1
ATOM 2145 N N . PRO B 1 17 ? -18.672 -11.125 -4.465 1 98.62 17 PRO B N 1
ATOM 2146 C CA . PRO B 1 17 ? -18.438 -9.969 -5.332 1 98.62 17 PRO B CA 1
ATOM 2147 C C . PRO B 1 17 ? -17.172 -10.117 -6.168 1 98.62 17 PRO B C 1
ATOM 2149 O O . PRO B 1 17 ? -17.141 -9.703 -7.328 1 98.62 17 PRO B O 1
ATOM 2152 N N . GLY B 1 18 ? -16.109 -10.648 -5.562 1 98.75 18 GLY B N 1
ATOM 2153 C CA . GLY B 1 18 ? -14.891 -10.891 -6.32 1 98.75 18 GLY B CA 1
ATOM 2154 C C . GLY B 1 18 ? -15.094 -11.852 -7.477 1 98.75 18 GLY B C 1
ATOM 2155 O O . GLY B 1 18 ? -14.641 -11.594 -8.594 1 98.75 18 GLY B O 1
ATOM 2156 N N . ARG B 1 19 ? -15.781 -12.945 -7.207 1 98.75 19 ARG B N 1
ATOM 2157 C CA . ARG B 1 19 ? -16.062 -13.914 -8.266 1 98.75 19 ARG B CA 1
ATOM 2158 C C . ARG B 1 19 ? -16.953 -13.312 -9.344 1 98.75 19 ARG B C 1
ATOM 2160 O O . ARG B 1 19 ? -16.781 -13.602 -10.523 1 98.75 19 ARG B O 1
ATOM 2167 N N . GLN B 1 20 ? -17.844 -12.477 -8.938 1 98.44 20 GLN B N 1
ATOM 2168 C CA . GLN B 1 20 ? -18.703 -11.766 -9.883 1 98.44 20 GLN B CA 1
ATOM 2169 C C . GLN B 1 20 ? -17.891 -10.859 -10.797 1 98.44 20 GLN B C 1
ATOM 2171 O O . GLN B 1 20 ? -18.141 -10.797 -12 1 98.44 20 GLN B O 1
ATOM 2176 N N . ALA B 1 21 ? -16.953 -10.172 -10.227 1 98.69 21 ALA B N 1
ATOM 2177 C CA . ALA B 1 21 ? -16.094 -9.305 -11.016 1 98.69 21 ALA B CA 1
ATOM 2178 C C . ALA B 1 21 ? -15.344 -10.102 -12.086 1 98.69 21 ALA B C 1
ATOM 2180 O O . ALA B 1 21 ? -15.266 -9.68 -13.242 1 98.69 21 ALA B O 1
ATOM 2181 N N . VAL B 1 22 ? -14.836 -11.203 -11.688 1 98.75 22 VAL B N 1
ATOM 2182 C CA . VAL B 1 22 ? -14.125 -12.07 -12.625 1 98.75 22 VAL B CA 1
ATOM 2183 C C . VAL B 1 22 ? -15.07 -12.523 -13.734 1 98.75 22 VAL B C 1
ATOM 2185 O O . VAL B 1 22 ? -14.734 -12.438 -14.914 1 98.75 22 VAL B O 1
ATOM 2188 N N . SER B 1 23 ? -16.203 -12.984 -13.336 1 98.44 23 SER B N 1
ATOM 2189 C CA . SER B 1 23 ? -17.188 -13.469 -14.289 1 98.44 23 SER B CA 1
ATOM 2190 C C . SER B 1 23 ? -17.531 -12.398 -15.312 1 98.44 23 SER B C 1
ATOM 2192 O O . SER B 1 23 ? -17.688 -12.695 -16.5 1 98.44 23 SER B O 1
ATOM 2194 N N . ARG B 1 24 ? -17.578 -11.211 -14.938 1 97.69 24 ARG B N 1
ATOM 2195 C CA . ARG B 1 24 ? -18.047 -10.117 -15.789 1 97.69 24 ARG B CA 1
ATOM 2196 C C . ARG B 1 24 ? -16.922 -9.586 -16.672 1 97.69 24 ARG B C 1
ATOM 2198 O O . ARG B 1 24 ? -17.156 -9.242 -17.828 1 97.69 24 ARG B O 1
ATOM 2205 N N . GLU B 1 25 ? -15.703 -9.539 -16.125 1 98.12 25 GLU B N 1
ATOM 2206 C CA . GLU B 1 25 ? -14.703 -8.703 -16.766 1 98.12 25 GLU B CA 1
ATOM 2207 C C . GLU B 1 25 ? -13.609 -9.539 -17.422 1 98.12 25 GLU B C 1
ATOM 2209 O O . GLU B 1 25 ? -12.906 -9.07 -18.328 1 98.12 25 GLU B O 1
ATOM 2214 N N . LEU B 1 26 ? -13.383 -10.781 -17.016 1 98.5 26 LEU B N 1
ATOM 2215 C CA . LEU B 1 26 ? -12.18 -11.531 -17.375 1 98.5 26 LEU B CA 1
ATOM 2216 C C . LEU B 1 26 ? -12.094 -11.742 -18.875 1 98.5 26 LEU B C 1
ATOM 2218 O O . LEU B 1 26 ? -11.039 -11.531 -19.484 1 98.5 26 LEU B O 1
ATOM 2222 N N . HIS B 1 27 ? -13.203 -12.117 -19.5 1 97.69 27 HIS B N 1
ATOM 2223 C CA . HIS B 1 27 ? -13.188 -12.398 -20.938 1 97.69 27 HIS B CA 1
ATOM 2224 C C . HIS B 1 27 ? -12.773 -11.164 -21.734 1 97.69 27 HIS B C 1
ATOM 2226 O O . HIS B 1 27 ? -12.055 -11.281 -22.734 1 97.69 27 HIS B O 1
ATOM 2232 N N . ARG B 1 28 ? -13.234 -10.008 -21.297 1 96.88 28 ARG B N 1
ATOM 2233 C CA . ARG B 1 28 ? -12.883 -8.766 -21.969 1 96.88 28 ARG B CA 1
ATOM 2234 C C . ARG B 1 28 ? -11.391 -8.484 -21.859 1 96.88 28 ARG B C 1
ATOM 2236 O O . ARG B 1 28 ? -10.758 -8.031 -22.812 1 96.88 28 ARG B O 1
ATOM 2243 N N . LEU B 1 29 ? -10.859 -8.742 -20.703 1 98.31 29 LEU B N 1
ATOM 2244 C CA . LEU B 1 29 ? -9.438 -8.531 -20.469 1 98.31 29 LEU B CA 1
ATOM 2245 C C . LEU B 1 29 ? -8.602 -9.477 -21.328 1 98.31 29 LEU B C 1
ATOM 2247 O O . LEU B 1 29 ? -7.586 -9.07 -21.891 1 98.31 29 LEU B O 1
ATOM 2251 N N . ILE B 1 30 ? -8.984 -10.727 -21.406 1 98.44 30 ILE B N 1
ATOM 2252 C CA . ILE B 1 30 ? -8.273 -11.719 -22.203 1 98.44 30 ILE B CA 1
ATOM 2253 C C . ILE B 1 30 ? -8.219 -11.281 -23.656 1 98.44 30 ILE B C 1
ATOM 2255 O O . ILE B 1 30 ? -7.16 -11.336 -24.297 1 98.44 30 ILE B O 1
ATOM 2259 N N . ASP B 1 31 ? -9.328 -10.805 -24.141 1 98.25 31 ASP B N 1
ATOM 2260 C CA . ASP B 1 31 ? -9.391 -10.367 -25.531 1 98.25 31 ASP B CA 1
ATOM 2261 C C . ASP B 1 31 ? -8.57 -9.102 -25.766 1 98.25 31 ASP B C 1
ATOM 2263 O O . ASP B 1 31 ? -7.758 -9.047 -26.688 1 98.25 31 ASP B O 1
ATOM 2267 N N . ARG B 1 32 ? -8.789 -8.18 -24.906 1 97.88 32 ARG B N 1
ATOM 2268 C CA . ARG B 1 32 ? -8.172 -6.867 -25.062 1 97.88 32 ARG B CA 1
ATOM 2269 C C . ARG B 1 32 ? -6.648 -6.977 -25.031 1 97.88 32 ARG B C 1
ATOM 2271 O O . ARG B 1 32 ? -5.957 -6.289 -25.781 1 97.88 32 ARG B O 1
ATOM 2278 N N . TYR B 1 33 ? -6.145 -7.836 -24.172 1 98.19 33 TYR B N 1
ATOM 2279 C CA . TYR B 1 33 ? -4.703 -7.867 -23.953 1 98.19 33 TYR B CA 1
ATOM 2280 C C . TYR B 1 33 ? -4.082 -9.117 -24.578 1 98.19 33 TYR B C 1
ATOM 2282 O O . TYR B 1 33 ? -2.889 -9.367 -24.406 1 98.19 33 TYR B O 1
ATOM 2290 N N . ARG B 1 34 ? -4.895 -9.984 -25.25 1 98 34 ARG B N 1
ATOM 2291 C CA . ARG B 1 34 ? -4.422 -11.234 -25.844 1 98 34 ARG B CA 1
ATOM 2292 C C . ARG B 1 34 ? -3.658 -12.07 -24.812 1 98 34 ARG B C 1
ATOM 2294 O O . ARG B 1 34 ? -2.523 -12.484 -25.062 1 98 34 ARG B O 1
ATOM 2301 N N . ILE B 1 35 ? -4.32 -12.289 -23.766 1 98.75 35 ILE B N 1
ATOM 2302 C CA . ILE B 1 35 ? -3.717 -12.953 -22.609 1 98.75 35 ILE B CA 1
ATOM 2303 C C . ILE B 1 35 ? -3.461 -14.422 -22.938 1 98.75 35 ILE B C 1
ATOM 2305 O O . ILE B 1 35 ? -4.336 -15.109 -23.484 1 98.75 35 ILE B O 1
ATOM 2309 N N . ASP B 1 36 ? -2.27 -14.883 -22.594 1 98.75 36 ASP B N 1
ATOM 2310 C CA . ASP B 1 36 ? -1.894 -16.266 -22.828 1 98.75 36 ASP B CA 1
ATOM 2311 C C . ASP B 1 36 ? -2.119 -17.125 -21.578 1 98.75 36 ASP B C 1
ATOM 2313 O O . ASP B 1 36 ? -2.301 -18.328 -21.672 1 98.75 36 ASP B O 1
ATOM 2317 N N . LEU B 1 37 ? -2.072 -16.531 -20.438 1 98.88 37 LEU B N 1
ATOM 2318 C CA . LEU B 1 37 ? -2.238 -17.219 -19.156 1 98.88 37 LEU B CA 1
ATOM 2319 C C . LEU B 1 37 ? -2.844 -16.297 -18.109 1 98.88 37 LEU B C 1
ATOM 2321 O O . LEU B 1 37 ? -2.432 -15.141 -17.984 1 98.88 37 LEU B O 1
ATOM 2325 N N . VAL B 1 38 ? -3.82 -16.781 -17.359 1 98.94 38 VAL B N 1
ATOM 2326 C CA . VAL B 1 38 ? -4.461 -16.031 -16.297 1 98.94 38 VAL B CA 1
ATOM 2327 C C . VAL B 1 38 ? -4.129 -16.656 -14.945 1 98.94 38 VAL B C 1
ATOM 2329 O O . VAL B 1 38 ? -4.422 -17.844 -14.719 1 98.94 38 VAL B O 1
ATOM 2332 N N . ILE B 1 39 ? -3.471 -15.945 -14.086 1 98.94 39 ILE B N 1
ATOM 2333 C CA . ILE B 1 39 ? -3.207 -16.312 -12.703 1 98.94 39 ILE B CA 1
ATOM 2334 C C . ILE B 1 39 ? -4.039 -15.445 -11.766 1 98.94 39 ILE B C 1
ATOM 2336 O O . ILE B 1 39 ? -4.242 -14.258 -12.031 1 98.94 39 ILE B O 1
ATOM 2340 N N . ALA B 1 40 ? -4.555 -15.945 -10.695 1 99 40 ALA B N 1
ATOM 2341 C CA . ALA B 1 40 ? -5.32 -15.148 -9.742 1 99 40 ALA B CA 1
ATOM 2342 C C . ALA B 1 40 ? -5.086 -15.633 -8.312 1 99 40 ALA B C 1
ATOM 2344 O O . ALA B 1 40 ? -4.887 -16.828 -8.078 1 99 40 ALA B O 1
ATOM 2345 N N . ASN B 1 41 ? -5.09 -14.719 -7.383 1 98.94 41 ASN B N 1
ATOM 2346 C CA . ASN B 1 41 ? -5.066 -15.109 -5.977 1 98.94 41 ASN B CA 1
ATOM 2347 C C . ASN B 1 41 ? -6.469 -15.391 -5.449 1 98.94 41 ASN B C 1
ATOM 2349 O O . ASN B 1 41 ? -7.344 -14.523 -5.496 1 98.94 41 ASN B O 1
ATOM 2353 N N . GLY B 1 42 ? -6.684 -16.594 -4.938 1 98.88 42 GLY B N 1
ATOM 2354 C CA . GLY B 1 42 ? -8.031 -17 -4.566 1 98.88 42 GLY B CA 1
ATOM 2355 C C . GLY B 1 42 ? -8.188 -17.266 -3.082 1 98.88 42 GLY B C 1
ATOM 2356 O O . GLY B 1 42 ? -9.148 -17.891 -2.656 1 98.88 42 GLY B O 1
ATOM 2357 N N . GLU B 1 43 ? -7.289 -16.75 -2.227 1 98.19 43 GLU B N 1
ATOM 2358 C CA . GLU B 1 43 ? -7.23 -17.188 -0.832 1 98.19 43 GLU B CA 1
ATOM 2359 C C . GLU B 1 43 ? -8.414 -16.641 -0.038 1 98.19 43 GLU B C 1
ATOM 2361 O O . GLU B 1 43 ? -8.609 -17 1.123 1 98.19 43 GLU B O 1
ATOM 2366 N N . ASN B 1 44 ? -9.25 -15.742 -0.667 1 98.69 44 ASN B N 1
ATOM 2367 C CA . ASN B 1 44 ? -10.43 -15.18 -0.007 1 98.69 44 ASN B CA 1
ATOM 2368 C C . ASN B 1 44 ? -11.703 -15.484 -0.789 1 98.69 44 ASN B C 1
ATOM 2370 O O . ASN B 1 44 ? -12.727 -14.828 -0.584 1 98.69 44 ASN B O 1
ATOM 2374 N N . ALA B 1 45 ? -11.656 -16.391 -1.715 1 98.56 45 ALA B N 1
ATOM 2375 C CA . ALA B 1 45 ? -12.719 -16.578 -2.701 1 98.56 45 ALA B CA 1
ATOM 2376 C C . ALA B 1 45 ? -13.984 -17.125 -2.047 1 98.56 45 ALA B C 1
ATOM 2378 O O . ALA B 1 45 ? -15.094 -16.922 -2.549 1 98.56 45 ALA B O 1
ATOM 2379 N N . ALA B 1 46 ? -13.797 -17.859 -0.959 1 97.94 46 ALA B N 1
ATOM 2380 C CA . ALA B 1 46 ? -14.938 -18.516 -0.325 1 97.94 46 ALA B CA 1
ATOM 2381 C C . ALA B 1 46 ? -15.414 -17.734 0.889 1 97.94 46 ALA B C 1
ATOM 2383 O O . ALA B 1 46 ? -14.914 -17.922 1.999 1 97.94 46 ALA B O 1
ATOM 2384 N N . GLY B 1 47 ? -16.422 -16.891 0.714 1 95.56 47 GLY B N 1
ATOM 2385 C CA . GLY B 1 47 ? -17 -16.141 1.814 1 95.56 47 GLY B CA 1
ATOM 2386 C C . GLY B 1 47 ? -16.047 -15.133 2.42 1 95.56 47 GLY B C 1
ATOM 2387 O O . GLY B 1 47 ? -16.219 -14.695 3.561 1 95.56 47 GLY B O 1
ATOM 2388 N N . GLY B 1 48 ? -14.992 -14.898 1.781 1 95.94 48 GLY B N 1
ATOM 2389 C CA . GLY B 1 48 ? -14.062 -13.891 2.256 1 95.94 48 GLY B CA 1
ATOM 2390 C C . GLY B 1 48 ? -12.789 -14.484 2.844 1 95.94 48 GLY B C 1
ATOM 2391 O O . GLY B 1 48 ? -11.797 -13.781 3.016 1 95.94 48 GLY B O 1
ATOM 2392 N N . PHE B 1 49 ? -12.844 -15.766 3.193 1 96.88 49 PHE B N 1
ATOM 2393 C CA . PHE B 1 49 ? -11.68 -16.438 3.752 1 96.88 49 PHE B CA 1
ATOM 2394 C C . PHE B 1 49 ? -11.586 -17.875 3.248 1 96.88 49 PHE B C 1
ATOM 2396 O O . PHE B 1 49 ? -12.508 -18.672 3.453 1 96.88 49 PHE B O 1
ATOM 2403 N N . GLY B 1 50 ? -10.445 -18.109 2.611 1 97.81 50 GLY B N 1
ATOM 2404 C CA . GLY B 1 50 ? -10.219 -19.469 2.164 1 97.81 50 GLY B CA 1
ATOM 2405 C C . GLY B 1 50 ? -10.75 -19.734 0.768 1 97.81 50 GLY B C 1
ATOM 2406 O O . GLY B 1 50 ? -11.266 -18.828 0.112 1 97.81 50 GLY B O 1
ATOM 2407 N N . ILE B 1 51 ? -10.594 -20.922 0.34 1 98.44 51 ILE B N 1
ATOM 2408 C CA . ILE B 1 51 ? -11.008 -21.406 -0.976 1 98.44 51 ILE B CA 1
ATOM 2409 C C . ILE B 1 51 ? -11.516 -22.844 -0.875 1 98.44 51 ILE B C 1
ATOM 2411 O O . ILE B 1 51 ? -10.891 -23.672 -0.217 1 98.44 51 ILE B O 1
ATOM 2415 N N . THR B 1 52 ? -12.641 -23.109 -1.398 1 98.62 52 THR B N 1
ATOM 2416 C CA . THR B 1 52 ? -13.18 -24.469 -1.487 1 98.62 52 THR B CA 1
ATOM 2417 C C . THR B 1 52 ? -12.969 -25.031 -2.885 1 98.62 52 THR B C 1
ATOM 2419 O O . THR B 1 52 ? -12.688 -24.297 -3.83 1 98.62 52 THR B O 1
ATOM 2422 N N . GLU B 1 53 ? -13.078 -26.359 -2.977 1 98.62 53 GLU B N 1
ATOM 2423 C CA . GLU B 1 53 ? -13.008 -26.984 -4.289 1 98.62 53 GLU B CA 1
ATOM 2424 C C . GLU B 1 53 ? -14.055 -26.406 -5.238 1 98.62 53 GLU B C 1
ATOM 2426 O O . GLU B 1 53 ? -13.758 -26.141 -6.406 1 98.62 53 GLU B O 1
ATOM 2431 N N . GLU B 1 54 ? -15.219 -26.188 -4.707 1 98.62 54 GLU B N 1
ATOM 2432 C CA . GLU B 1 54 ? -16.312 -25.641 -5.504 1 98.62 54 GLU B CA 1
ATOM 2433 C C . GLU B 1 54 ? -15.938 -24.266 -6.059 1 98.62 54 GLU B C 1
ATOM 2435 O O . GLU B 1 54 ? -16.109 -24 -7.25 1 98.62 54 GLU B O 1
ATOM 2440 N N . LYS B 1 55 ? -15.445 -23.391 -5.246 1 98.75 55 LYS B N 1
ATOM 2441 C CA . LYS B 1 55 ? -15.109 -22.031 -5.684 1 98.75 55 LYS B CA 1
ATOM 2442 C C . LYS B 1 55 ? -13.906 -22.047 -6.621 1 98.75 55 LYS B C 1
ATOM 2444 O O . LYS B 1 55 ? -13.844 -21.25 -7.566 1 98.75 55 LYS B O 1
ATOM 2449 N N . ALA B 1 56 ? -12.945 -22.906 -6.34 1 98.81 56 ALA B N 1
ATOM 2450 C CA . ALA B 1 56 ? -11.812 -23.031 -7.254 1 98.81 56 ALA B CA 1
ATOM 2451 C C . ALA B 1 56 ? -12.281 -23.453 -8.641 1 98.81 56 ALA B C 1
ATOM 2453 O O . ALA B 1 56 ? -11.883 -22.859 -9.648 1 98.81 56 ALA B O 1
ATOM 2454 N N . ARG B 1 57 ? -13.125 -24.453 -8.68 1 98.75 57 ARG B N 1
ATOM 2455 C CA . ARG B 1 57 ? -13.633 -24.953 -9.945 1 98.75 57 ARG B CA 1
ATOM 2456 C C . ARG B 1 57 ? -14.438 -23.891 -10.68 1 98.75 57 ARG B C 1
ATOM 2458 O O . ARG B 1 57 ? -14.359 -23.781 -11.906 1 98.75 57 ARG B O 1
ATOM 2465 N N . GLU B 1 58 ? -15.188 -23.172 -9.906 1 98.75 58 GLU B N 1
ATOM 2466 C CA . GLU B 1 58 ? -15.914 -22.031 -10.477 1 98.75 58 GLU B CA 1
ATOM 2467 C C . GLU B 1 58 ? -14.961 -21.047 -11.148 1 98.75 58 GLU B C 1
ATOM 2469 O O . GLU B 1 58 ? -15.172 -20.656 -12.297 1 98.75 58 GLU B O 1
ATOM 2474 N N . LEU B 1 59 ? -13.93 -20.688 -10.516 1 98.88 59 LEU B N 1
ATOM 2475 C CA . LEU B 1 59 ? -12.977 -19.719 -11.016 1 98.88 59 LEU B CA 1
ATOM 2476 C C . LEU B 1 59 ? -12.242 -20.25 -12.242 1 98.88 59 LEU B C 1
ATOM 2478 O O . LEU B 1 59 ? -12.016 -19.531 -13.211 1 98.88 59 LEU B O 1
ATOM 2482 N N . TYR B 1 60 ? -11.891 -21.547 -12.219 1 98.81 60 TYR B N 1
ATOM 2483 C CA . TYR B 1 60 ? -11.281 -22.172 -13.383 1 98.81 60 TYR B CA 1
ATOM 2484 C C . TYR B 1 60 ? -12.219 -22.125 -14.586 1 98.81 60 TYR B C 1
ATOM 2486 O O . TYR B 1 60 ? -11.789 -21.844 -15.703 1 98.81 60 TYR B O 1
ATOM 2494 N N . SER B 1 61 ? -13.469 -22.375 -14.312 1 98.69 61 SER B N 1
ATOM 2495 C CA . SER B 1 61 ? -14.445 -22.406 -15.398 1 98.69 61 SER B CA 1
ATOM 2496 C C . SER B 1 61 ? -14.617 -21.031 -16.031 1 98.69 61 SER B C 1
ATOM 2498 O O . SER B 1 61 ? -15.055 -20.922 -17.172 1 98.69 61 SER B O 1
ATOM 2500 N N . LEU B 1 62 ? -14.297 -19.984 -15.281 1 98.5 62 LEU B N 1
ATOM 2501 C CA . LEU B 1 62 ? -14.438 -18.609 -15.781 1 98.5 62 LEU B CA 1
ATOM 2502 C C . LEU B 1 62 ? -13.234 -18.219 -16.641 1 98.5 62 LEU B C 1
ATOM 2504 O O . LEU B 1 62 ? -13.25 -17.172 -17.297 1 98.5 62 LEU B O 1
ATOM 2508 N N . GLY B 1 63 ? -12.188 -19.031 -16.578 1 98.44 63 GLY B N 1
ATOM 2509 C CA . GLY B 1 63 ? -11.07 -18.75 -17.469 1 98.44 63 GLY B CA 1
ATOM 2510 C C . GLY B 1 63 ? -9.758 -18.562 -16.734 1 98.44 63 GLY B C 1
ATOM 2511 O O . GLY B 1 63 ? -8.727 -18.281 -17.359 1 98.44 63 GLY B O 1
ATOM 2512 N N . ILE B 1 64 ? -9.734 -18.703 -15.422 1 98.88 64 ILE B N 1
ATOM 2513 C CA . ILE B 1 64 ? -8.492 -18.656 -14.664 1 98.88 64 ILE B CA 1
ATOM 2514 C C . ILE B 1 64 ? -7.723 -19.953 -14.844 1 98.88 64 ILE B C 1
ATOM 2516 O O . ILE B 1 64 ? -8.297 -21.047 -14.75 1 98.88 64 ILE B O 1
ATOM 2520 N N . ASP B 1 65 ? -6.453 -19.844 -15.102 1 98.88 65 ASP B N 1
ATOM 2521 C CA . ASP B 1 65 ? -5.648 -21.031 -15.375 1 98.88 65 ASP B CA 1
ATOM 2522 C C . ASP B 1 65 ? -5.016 -21.562 -14.094 1 98.88 65 ASP B C 1
ATOM 2524 O O . ASP B 1 65 ? -4.906 -22.781 -13.914 1 98.88 65 ASP B O 1
ATOM 2528 N N . VAL B 1 66 ? -4.539 -20.703 -13.227 1 98.94 66 VAL B N 1
ATOM 2529 C CA . VAL B 1 66 ? -3.84 -21.078 -12.008 1 98.94 66 VAL B CA 1
ATOM 2530 C C . VAL B 1 66 ? -4.309 -20.188 -10.852 1 98.94 66 VAL B C 1
ATOM 2532 O O . VAL B 1 66 ? -4.512 -18.984 -11.023 1 98.94 66 VAL B O 1
ATOM 2535 N N . LEU B 1 67 ? -4.5 -20.781 -9.703 1 98.94 67 LEU B N 1
ATOM 2536 C CA . LEU B 1 67 ? -4.844 -20.047 -8.492 1 98.94 67 LEU B CA 1
ATOM 2537 C C . LEU B 1 67 ? -3.684 -20.078 -7.5 1 98.94 67 LEU B C 1
ATOM 2539 O O . LEU B 1 67 ? -3.137 -21.141 -7.203 1 98.94 67 LEU B O 1
ATOM 2543 N N . THR B 1 68 ? -3.244 -18.922 -7.09 1 98.94 68 THR B N 1
ATOM 2544 C CA . THR B 1 68 ? -2.371 -18.797 -5.926 1 98.94 68 THR B CA 1
ATOM 2545 C C . THR B 1 68 ? -3.184 -18.5 -4.672 1 98.94 68 THR B C 1
ATOM 2547 O O . THR B 1 68 ? -4.398 -18.297 -4.742 1 98.94 68 THR B O 1
ATOM 2550 N N . SER B 1 69 ? -2.504 -18.516 -3.539 1 98.81 69 SER B N 1
ATOM 2551 C CA . SER B 1 69 ? -3.199 -18.297 -2.273 1 98.81 69 SER B CA 1
ATOM 2552 C C . SER B 1 69 ? -2.344 -17.5 -1.301 1 98.81 69 SER B C 1
ATOM 2554 O O . SER B 1 69 ? -1.662 -16.547 -1.703 1 98.81 69 SER B O 1
ATOM 2556 N N . GLY B 1 70 ? -2.516 -17.703 -0.032 1 98.56 70 GLY B N 1
ATOM 2557 C CA . GLY B 1 70 ? -1.85 -16.969 1.04 1 98.56 70 GLY B CA 1
ATOM 2558 C C . GLY B 1 70 ? -2.146 -17.547 2.416 1 98.56 70 GLY B C 1
ATOM 2559 O O . GLY B 1 70 ? -2.232 -18.766 2.586 1 98.56 70 GLY B O 1
ATOM 2560 N N . ASN B 1 71 ? -2.244 -16.641 3.371 1 98.5 71 ASN B N 1
ATOM 2561 C CA . ASN B 1 71 ? -2.348 -17.078 4.758 1 98.5 71 ASN B CA 1
ATOM 2562 C C . ASN B 1 71 ? -3.717 -17.688 5.055 1 98.5 71 ASN B C 1
ATOM 2564 O O . ASN B 1 71 ? -3.881 -18.406 6.039 1 98.5 71 ASN B O 1
ATOM 2568 N N . HIS B 1 72 ? -4.715 -17.516 4.238 1 98.38 72 HIS B N 1
ATOM 2569 C CA . HIS B 1 72 ? -6.055 -18.016 4.5 1 98.38 72 HIS B CA 1
ATOM 2570 C C . HIS B 1 72 ? -6.301 -19.328 3.764 1 98.38 72 HIS B C 1
ATOM 2572 O O . HIS B 1 72 ? -7.434 -19.828 3.719 1 98.38 72 HIS B O 1
ATOM 2578 N N . VAL B 1 73 ? -5.289 -19.891 3.176 1 97.88 73 VAL B N 1
ATOM 2579 C CA . VAL B 1 73 ? -5.449 -21.062 2.32 1 97.88 73 VAL B CA 1
ATOM 2580 C C . VAL B 1 73 ? -6.016 -22.219 3.135 1 97.88 73 VAL B C 1
ATOM 2582 O O . VAL B 1 73 ? -6.684 -23.094 2.588 1 97.88 73 VAL B O 1
ATOM 2585 N N . TRP B 1 74 ? -5.891 -22.188 4.5 1 97.69 74 TRP B N 1
ATOM 2586 C CA . TRP B 1 74 ? -6.266 -23.312 5.344 1 97.69 74 TRP B CA 1
ATOM 2587 C C . TRP B 1 74 ? -7.613 -23.062 6.012 1 97.69 74 TRP B C 1
ATOM 2589 O O . TRP B 1 74 ? -8.07 -23.875 6.816 1 97.69 74 TRP B O 1
ATOM 2599 N N . ASP B 1 75 ? -8.242 -21.969 5.699 1 97.62 75 ASP B N 1
ATOM 2600 C CA . ASP B 1 75 ? -9.391 -21.516 6.484 1 97.62 75 ASP B CA 1
ATOM 2601 C C . ASP B 1 75 ? -10.617 -22.391 6.215 1 97.62 75 ASP B C 1
ATOM 2603 O O . ASP B 1 75 ? -11.594 -22.344 6.965 1 97.62 75 ASP B O 1
ATOM 2607 N N . LYS B 1 76 ? -10.664 -23.109 5.082 1 97.94 76 LYS B N 1
ATOM 2608 C CA . LYS B 1 76 ? -11.711 -24.094 4.777 1 97.94 76 LYS B CA 1
ATOM 2609 C C . LYS B 1 76 ? -11.172 -25.516 4.855 1 97.94 76 LYS B C 1
ATOM 2611 O O . LYS B 1 76 ? -10.641 -26.031 3.873 1 97.94 76 LYS B O 1
ATOM 2616 N N . LYS B 1 77 ? -11.453 -26.141 5.93 1 97.12 77 LYS B N 1
ATOM 2617 C CA . LYS B 1 77 ? -10.883 -27.469 6.191 1 97.12 77 LYS B CA 1
ATOM 2618 C C . LYS B 1 77 ? -11.336 -28.469 5.145 1 97.12 77 LYS B C 1
ATOM 2620 O O . LYS B 1 77 ? -10.594 -29.391 4.797 1 97.12 77 LYS B O 1
ATOM 2625 N N . GLU B 1 78 ? -12.469 -28.25 4.688 1 97.5 78 GLU B N 1
ATOM 2626 C CA . GLU B 1 78 ? -13.031 -29.172 3.707 1 97.5 78 GLU B CA 1
ATOM 2627 C C . GLU B 1 78 ? -12.203 -29.188 2.428 1 97.5 78 GLU B C 1
ATOM 2629 O O . GLU B 1 78 ? -12.336 -30.094 1.607 1 97.5 78 GLU B O 1
ATOM 2634 N N . SER B 1 79 ? -11.336 -28.188 2.236 1 97.5 79 SER B N 1
ATOM 2635 C CA . SER B 1 79 ? -10.594 -28.047 0.99 1 97.5 79 SER B CA 1
ATOM 2636 C C . SER B 1 79 ? -9.273 -28.812 1.048 1 97.5 79 SER B C 1
ATOM 2638 O O . SER B 1 79 ? -8.562 -28.906 0.046 1 97.5 79 SER B O 1
ATOM 2640 N N . TYR B 1 80 ? -8.938 -29.391 2.193 1 97.94 80 TYR B N 1
ATOM 2641 C CA . TYR B 1 80 ? -7.617 -29.969 2.402 1 97.94 80 TYR B CA 1
ATOM 2642 C C . TYR B 1 80 ? -7.332 -31.062 1.381 1 97.94 80 TYR B C 1
ATOM 2644 O O . TYR B 1 80 ? -6.281 -31.062 0.738 1 97.94 80 TYR B O 1
ATOM 2652 N N . PRO B 1 81 ? -8.266 -32.031 1.165 1 98.06 81 PRO B N 1
ATOM 2653 C CA . PRO B 1 81 ? -8 -33.062 0.15 1 98.06 81 PRO B CA 1
ATOM 2654 C C . PRO B 1 81 ? -7.809 -32.469 -1.246 1 98.06 81 PRO B C 1
ATOM 2656 O O . PRO B 1 81 ? -7 -32.969 -2.027 1 98.06 81 PRO B O 1
ATOM 2659 N N . TYR B 1 82 ? -8.555 -31.469 -1.513 1 98.38 82 TYR B N 1
ATOM 2660 C CA . TYR B 1 82 ? -8.461 -30.812 -2.809 1 98.38 82 TYR B CA 1
ATOM 2661 C C . TYR B 1 82 ? -7.109 -30.125 -2.967 1 98.38 82 TYR B C 1
ATOM 2663 O O . TYR B 1 82 ? -6.465 -30.234 -4.012 1 98.38 82 TYR B O 1
ATOM 2671 N N . ILE B 1 83 ? -6.656 -29.344 -1.959 1 98.25 83 ILE B N 1
ATOM 2672 C CA . ILE B 1 83 ? -5.379 -28.641 -1.97 1 98.25 83 ILE B CA 1
ATOM 2673 C C . ILE B 1 83 ? -4.242 -29.641 -2.168 1 98.25 83 ILE B C 1
ATOM 2675 O O . ILE B 1 83 ? -3.27 -29.359 -2.869 1 98.25 83 ILE B O 1
ATOM 2679 N N . ARG B 1 84 ? -4.383 -30.797 -1.644 1 97.44 84 ARG B N 1
ATOM 2680 C CA . ARG B 1 84 ? -3.365 -31.828 -1.728 1 97.44 84 ARG B CA 1
ATOM 2681 C C . ARG B 1 84 ? -3.174 -32.312 -3.168 1 97.44 84 ARG B C 1
ATOM 2683 O O . ARG B 1 84 ? -2.047 -32.562 -3.598 1 97.44 84 ARG B O 1
ATOM 2690 N N . ARG B 1 85 ? -4.27 -32.312 -3.889 1 97.44 85 ARG B N 1
ATOM 2691 C CA . ARG B 1 85 ? -4.184 -33 -5.176 1 97.44 85 ARG B CA 1
ATOM 2692 C C . ARG B 1 85 ? -4.168 -32 -6.328 1 97.44 85 ARG B C 1
ATOM 2694 O O . ARG B 1 85 ? -3.697 -32.312 -7.422 1 97.44 85 ARG B O 1
ATOM 2701 N N . GLU B 1 86 ? -4.773 -30.875 -6.141 1 98.25 86 GLU B N 1
ATOM 2702 C CA . GLU B 1 86 ? -4.938 -29.938 -7.25 1 98.25 86 GLU B CA 1
ATOM 2703 C C . GLU B 1 86 ? -3.619 -29.25 -7.594 1 98.25 86 GLU B C 1
ATOM 2705 O O . GLU B 1 86 ? -3.127 -28.422 -6.832 1 98.25 86 GLU B O 1
ATOM 2710 N N . GLU B 1 87 ? -3.135 -29.422 -8.781 1 97.75 87 GLU B N 1
ATOM 2711 C CA . GLU B 1 87 ? -1.826 -28.922 -9.188 1 97.75 87 GLU B CA 1
ATOM 2712 C C . GLU B 1 87 ? -1.893 -27.453 -9.57 1 97.75 87 GLU B C 1
ATOM 2714 O O . GLU B 1 87 ? -0.879 -26.75 -9.539 1 97.75 87 GLU B O 1
ATOM 2719 N N . ARG B 1 88 ? -3.072 -26.984 -9.93 1 98.31 88 ARG B N 1
ATOM 2720 C CA . ARG B 1 88 ? -3.225 -25.609 -10.398 1 98.31 88 ARG B CA 1
ATOM 2721 C C . ARG B 1 88 ? -3.568 -24.672 -9.242 1 98.31 88 ARG B C 1
ATOM 2723 O O . ARG B 1 88 ? -3.855 -23.5 -9.461 1 98.31 88 ARG B O 1
ATOM 2730 N N . LEU B 1 89 ? -3.645 -25.156 -8.031 1 98.81 89 LEU B N 1
ATOM 2731 C CA . LEU B 1 89 ? -3.789 -24.359 -6.809 1 98.81 89 LEU B CA 1
ATOM 2732 C C . LEU B 1 89 ? -2.516 -24.422 -5.973 1 98.81 89 LEU B C 1
ATOM 2734 O O . LEU B 1 89 ? -2.186 -25.453 -5.402 1 98.81 89 LEU B O 1
ATOM 2738 N N . VAL B 1 90 ? -1.872 -23.281 -5.883 1 98.75 90 VAL B N 1
ATOM 2739 C CA . VAL B 1 90 ? -0.577 -23.25 -5.211 1 98.75 90 VAL B CA 1
ATOM 2740 C C . VAL B 1 90 ? -0.692 -22.469 -3.906 1 98.75 90 VAL B C 1
ATOM 2742 O O . VAL B 1 90 ? -1.389 -21.453 -3.844 1 98.75 90 VAL B O 1
ATOM 2745 N N . ARG B 1 91 ? -0.073 -22.953 -2.857 1 98.81 91 ARG B N 1
ATOM 2746 C CA . ARG B 1 91 ? 0.002 -22.297 -1.554 1 98.81 91 ARG B CA 1
ATOM 2747 C C . ARG B 1 91 ? 1.421 -21.828 -1.259 1 98.81 91 ARG B C 1
ATOM 2749 O O . ARG B 1 91 ? 2.359 -22.172 -1.982 1 98.81 91 ARG B O 1
ATOM 2756 N N . PRO B 1 92 ? 1.638 -20.969 -0.31 1 98.88 92 PRO B N 1
ATOM 2757 C CA . PRO B 1 92 ? 2.994 -20.469 -0.079 1 98.88 92 PRO B CA 1
ATOM 2758 C C . PRO B 1 92 ? 4.012 -21.594 0.125 1 98.88 92 PRO B C 1
ATOM 2760 O O . PRO B 1 92 ? 3.781 -22.5 0.925 1 98.88 92 PRO B O 1
ATOM 2763 N N . ALA B 1 93 ? 5.082 -21.438 -0.546 1 98.81 93 ALA B N 1
ATOM 2764 C CA . ALA B 1 93 ? 6.094 -22.484 -0.606 1 98.81 93 ALA B CA 1
ATOM 2765 C C . ALA B 1 93 ? 6.887 -22.562 0.695 1 98.81 93 ALA B C 1
ATOM 2767 O O . ALA B 1 93 ? 7.555 -23.562 0.968 1 98.81 93 ALA B O 1
ATOM 2768 N N . ASN B 1 94 ? 6.871 -21.484 1.443 1 98.81 94 ASN B N 1
ATOM 2769 C CA . ASN B 1 94 ? 7.746 -21.422 2.609 1 98.81 94 ASN B CA 1
ATOM 2770 C C . ASN B 1 94 ? 7.031 -21.906 3.869 1 98.81 94 ASN B C 1
ATOM 2772 O O . ASN B 1 94 ? 7.453 -21.609 4.984 1 98.81 94 ASN B O 1
ATOM 2776 N N . TYR B 1 95 ? 5.914 -22.641 3.736 1 98.19 95 TYR B N 1
ATOM 2777 C CA . TYR B 1 95 ? 5.426 -23.5 4.805 1 98.19 95 TYR B CA 1
ATOM 2778 C C . TYR B 1 95 ? 6.359 -24.688 5.012 1 98.19 95 TYR B C 1
ATOM 2780 O O . TYR B 1 95 ? 7.164 -25.016 4.137 1 98.19 95 TYR B O 1
ATOM 2788 N N . PRO B 1 96 ? 6.184 -25.328 6.129 1 96.56 96 PRO B N 1
ATOM 2789 C CA . PRO B 1 96 ? 7.02 -26.516 6.344 1 96.56 96 PRO B CA 1
ATOM 2790 C C . PRO B 1 96 ? 6.836 -27.562 5.25 1 96.56 96 PRO B C 1
ATOM 2792 O O . PRO B 1 96 ? 5.75 -27.688 4.672 1 96.56 96 PRO B O 1
ATOM 2795 N N . PRO B 1 97 ? 7.926 -28.312 4.965 1 92.31 97 PRO B N 1
ATOM 2796 C CA . PRO B 1 97 ? 7.906 -29.234 3.832 1 92.31 97 PRO B CA 1
ATOM 2797 C C . PRO B 1 97 ? 6.801 -30.281 3.943 1 92.31 97 PRO B C 1
ATOM 2799 O O . PRO B 1 97 ? 6.32 -30.797 2.926 1 92.31 97 PRO B O 1
ATOM 2802 N N . GLU B 1 98 ? 6.328 -30.641 5.141 1 94 98 GLU B N 1
ATOM 2803 C CA . GLU B 1 98 ? 5.336 -31.688 5.344 1 94 98 GLU B CA 1
ATOM 2804 C C . GLU B 1 98 ? 3.922 -31.156 5.121 1 94 98 GLU B C 1
ATOM 2806 O O . GLU B 1 98 ? 2.971 -31.938 5.031 1 94 98 GLU B O 1
ATOM 2811 N N . THR B 1 99 ? 3.834 -29.891 4.98 1 96.69 99 THR B N 1
ATOM 2812 C CA . THR B 1 99 ? 2.514 -29.297 4.805 1 96.69 99 THR B CA 1
ATOM 2813 C C . THR B 1 99 ? 1.916 -29.703 3.459 1 96.69 99 THR B C 1
ATOM 2815 O O . THR B 1 99 ? 2.617 -29.734 2.447 1 96.69 99 THR B O 1
ATOM 2818 N N . ILE B 1 100 ? 0.666 -30.016 3.389 1 97.69 100 ILE B N 1
ATOM 2819 C CA . ILE B 1 100 ? -0.001 -30.516 2.189 1 97.69 100 ILE B CA 1
ATOM 2820 C C . ILE B 1 100 ? 0.036 -29.438 1.099 1 97.69 100 ILE B C 1
ATOM 2822 O O . ILE B 1 100 ? 0.213 -28.25 1.387 1 97.69 100 ILE B O 1
ATOM 2826 N N . GLY B 1 101 ? -0.164 -29.859 -0.184 1 98.06 101 GLY B N 1
ATOM 2827 C CA . GLY B 1 101 ? -0.178 -28.938 -1.317 1 98.06 101 GLY B CA 1
ATOM 2828 C C . GLY B 1 101 ? 1.202 -28.688 -1.889 1 98.06 101 GLY B C 1
ATOM 2829 O O . GLY B 1 101 ? 2.158 -29.391 -1.565 1 98.06 101 GLY B O 1
ATOM 2830 N N . ARG B 1 102 ? 1.218 -27.75 -2.773 1 97.94 102 ARG B N 1
ATOM 2831 C CA . ARG B 1 102 ? 2.473 -27.438 -3.453 1 97.94 102 ARG B CA 1
ATOM 2832 C C . ARG B 1 102 ? 2.736 -25.938 -3.461 1 97.94 102 ARG B C 1
ATOM 2834 O O . ARG B 1 102 ? 1.803 -25.141 -3.549 1 97.94 102 ARG B O 1
ATOM 2841 N N . GLY B 1 103 ? 3.988 -25.641 -3.41 1 98.5 103 GLY B N 1
ATOM 2842 C CA . GLY B 1 103 ? 4.391 -24.234 -3.348 1 98.5 103 GLY B CA 1
ATOM 2843 C C . GLY B 1 103 ? 4.578 -23.609 -4.715 1 98.5 103 GLY B C 1
ATOM 2844 O O . GLY B 1 103 ? 4.613 -22.391 -4.84 1 98.5 103 GLY B O 1
ATOM 2845 N N . SER B 1 104 ? 4.746 -24.438 -5.723 1 98.69 104 SER B N 1
ATOM 2846 C CA . SER B 1 104 ? 4.926 -24 -7.102 1 98.69 104 SER B CA 1
ATOM 2847 C C . SER B 1 104 ? 4.402 -25.031 -8.094 1 98.69 104 SER B C 1
ATOM 2849 O O . SER B 1 104 ? 4.141 -26.172 -7.715 1 98.69 104 SER B O 1
ATOM 2851 N N . THR B 1 105 ? 4.152 -24.562 -9.32 1 98.75 105 THR B N 1
ATOM 2852 C CA . THR B 1 105 ? 3.703 -25.453 -10.391 1 98.75 105 THR B CA 1
ATOM 2853 C C . THR B 1 105 ? 4.152 -24.938 -11.75 1 98.75 105 THR B C 1
ATOM 2855 O O . THR B 1 105 ? 4.602 -23.797 -11.867 1 98.75 105 THR B O 1
ATOM 2858 N N . VAL B 1 106 ? 4.211 -25.766 -12.734 1 98.75 106 VAL B N 1
ATOM 2859 C CA . VAL B 1 106 ? 4.449 -25.406 -14.125 1 98.75 106 VAL B CA 1
ATOM 2860 C C . VAL B 1 106 ? 3.211 -25.703 -14.961 1 98.75 106 VAL B C 1
ATOM 2862 O O . VAL B 1 106 ? 2.654 -26.812 -14.875 1 98.75 106 VAL B O 1
ATOM 2865 N N . VAL B 1 107 ? 2.783 -24.719 -15.656 1 98.56 107 VAL B N 1
ATOM 2866 C CA . VAL B 1 107 ? 1.647 -24.922 -16.547 1 98.56 107 VAL B CA 1
ATOM 2867 C C . VAL B 1 107 ? 2.039 -24.531 -17.984 1 98.56 107 VAL B C 1
ATOM 2869 O O . VAL B 1 107 ? 3.029 -23.828 -18.188 1 98.56 107 VAL B O 1
ATOM 2872 N N . ARG B 1 108 ? 1.281 -25.047 -18.938 1 97.69 108 ARG B N 1
ATOM 2873 C CA . ARG B 1 108 ? 1.533 -24.734 -20.344 1 97.69 108 ARG B CA 1
ATOM 2874 C C . ARG B 1 108 ? 0.4 -23.906 -20.938 1 97.69 108 ARG B C 1
ATOM 2876 O O . ARG B 1 108 ? -0.776 -24.203 -20.734 1 97.69 108 ARG B O 1
ATOM 2883 N N . THR B 1 109 ? 0.806 -22.844 -21.594 1 97.25 109 THR B N 1
ATOM 2884 C CA . THR B 1 109 ? -0.201 -22.062 -22.312 1 97.25 109 THR B CA 1
ATOM 2885 C C . THR B 1 109 ? -0.769 -22.844 -23.484 1 97.25 109 THR B C 1
ATOM 2887 O O . THR B 1 109 ? -0.244 -23.906 -23.844 1 97.25 109 THR B O 1
ATOM 2890 N N . ALA B 1 110 ? -1.866 -22.25 -24.047 1 93.88 110 ALA B N 1
ATOM 2891 C CA . ALA B 1 110 ? -2.441 -22.875 -25.234 1 93.88 110 ALA B CA 1
ATOM 2892 C C . ALA B 1 110 ? -1.424 -22.922 -26.375 1 93.88 110 ALA B C 1
ATOM 2894 O O . ALA B 1 110 ? -1.447 -23.844 -27.188 1 93.88 110 ALA B O 1
ATOM 2895 N N . GLY B 1 111 ? -0.514 -21.969 -26.359 1 93.31 111 GLY B N 1
ATOM 2896 C CA . GLY B 1 111 ? 0.518 -21.906 -27.375 1 93.31 111 GLY B CA 1
ATOM 2897 C C . GLY B 1 111 ? 1.693 -22.828 -27.094 1 93.31 111 GLY B C 1
ATOM 2898 O O . GLY B 1 111 ? 2.635 -22.906 -27.891 1 93.31 111 GLY B O 1
ATOM 2899 N N . GLY B 1 112 ? 1.713 -23.5 -25.984 1 96.06 112 GLY B N 1
ATOM 2900 C CA . GLY B 1 112 ? 2.713 -24.516 -25.672 1 96.06 112 GLY B CA 1
ATOM 2901 C C . GLY B 1 112 ? 3.865 -23.984 -24.844 1 96.06 112 GLY B C 1
ATOM 2902 O O . GLY B 1 112 ? 4.875 -24.656 -24.672 1 96.06 112 GLY B O 1
ATOM 2903 N N . ILE B 1 113 ? 3.711 -22.812 -24.344 1 97.38 113 ILE B N 1
ATOM 2904 C CA . ILE B 1 113 ? 4.785 -22.219 -23.578 1 97.38 113 ILE B CA 1
ATOM 2905 C C . ILE B 1 113 ? 4.645 -22.594 -22.094 1 97.38 113 ILE B C 1
ATOM 2907 O O . ILE B 1 113 ? 3.572 -22.438 -21.516 1 97.38 113 ILE B O 1
ATOM 2911 N N . SER B 1 114 ? 5.77 -23.141 -21.5 1 98.38 114 SER B N 1
ATOM 2912 C CA . SER B 1 114 ? 5.781 -23.5 -20.094 1 98.38 114 SER B CA 1
ATOM 2913 C C . SER B 1 114 ? 6.031 -22.281 -19.203 1 98.38 114 SER B C 1
ATOM 2915 O O . SER B 1 114 ? 6.953 -21.516 -19.453 1 98.38 114 SER B O 1
ATOM 2917 N N . ILE B 1 115 ? 5.207 -22.141 -18.203 1 98.81 115 ILE B N 1
ATOM 2918 C CA . ILE B 1 115 ? 5.316 -21.031 -17.266 1 98.81 115 ILE B CA 1
ATOM 2919 C C . ILE B 1 115 ? 5.305 -21.562 -15.836 1 98.81 115 ILE B C 1
ATOM 2921 O O . ILE B 1 115 ? 4.422 -22.328 -15.453 1 98.81 115 ILE B O 1
ATOM 2925 N N . GLY B 1 116 ? 6.359 -21.188 -15.055 1 98.94 116 GLY B N 1
ATOM 2926 C CA . GLY B 1 116 ? 6.402 -21.516 -13.633 1 98.94 116 GLY B CA 1
ATOM 2927 C C . GLY B 1 116 ? 5.695 -20.484 -12.766 1 98.94 116 GLY B C 1
ATOM 2928 O O . GLY B 1 116 ? 5.809 -19.281 -13 1 98.94 116 GLY B O 1
ATOM 2929 N N . ILE B 1 117 ? 4.922 -20.938 -11.812 1 98.94 117 ILE B N 1
ATOM 2930 C CA . ILE B 1 117 ? 4.219 -20.094 -10.852 1 98.94 117 ILE B CA 1
ATOM 2931 C C . ILE B 1 117 ? 4.641 -20.469 -9.438 1 98.94 117 ILE B C 1
ATOM 2933 O O . ILE B 1 117 ? 4.641 -21.641 -9.07 1 98.94 117 ILE B O 1
ATOM 2937 N N . LEU B 1 118 ? 5.039 -19.469 -8.672 1 98.94 118 LEU B N 1
ATOM 2938 C CA . LEU B 1 118 ? 5.5 -19.641 -7.301 1 98.94 118 LEU B CA 1
ATOM 2939 C C . LEU B 1 118 ? 4.711 -18.75 -6.352 1 98.94 118 LEU B C 1
ATOM 2941 O O . LEU B 1 118 ? 4.488 -17.562 -6.637 1 98.94 118 LEU B O 1
ATOM 2945 N N . ASN B 1 119 ? 4.188 -19.328 -5.309 1 98.94 119 ASN B N 1
ATOM 2946 C CA . ASN B 1 119 ? 3.551 -18.578 -4.223 1 98.94 119 ASN B CA 1
ATOM 2947 C C . ASN B 1 119 ? 4.422 -18.562 -2.971 1 98.94 119 ASN B C 1
ATOM 2949 O O . ASN B 1 119 ? 4.996 -19.594 -2.596 1 98.94 119 ASN B O 1
ATOM 2953 N N . LEU B 1 120 ? 4.625 -17.391 -2.377 1 98.94 120 LEU B N 1
ATOM 2954 C CA . LEU B 1 120 ? 5.379 -17.188 -1.145 1 98.94 120 LEU B CA 1
ATOM 2955 C C . LEU B 1 120 ? 4.586 -16.344 -0.151 1 98.94 120 LEU B C 1
ATOM 2957 O O . LEU B 1 120 ? 3.723 -15.555 -0.548 1 98.94 120 LEU B O 1
ATOM 2961 N N . GLU B 1 121 ? 4.855 -16.5 1.131 1 98.94 121 GLU B N 1
ATOM 2962 C CA . GLU B 1 121 ? 4.242 -15.688 2.17 1 98.94 121 GLU B CA 1
ATOM 2963 C C . GLU B 1 121 ? 5.301 -14.953 2.988 1 98.94 121 GLU B C 1
ATOM 2965 O O . GLU B 1 121 ? 6.344 -15.523 3.32 1 98.94 121 GLU B O 1
ATOM 2970 N N . GLY B 1 122 ? 5.062 -13.68 3.215 1 98.88 122 GLY B N 1
ATOM 2971 C CA . GLY B 1 122 ? 5.953 -12.898 4.062 1 98.88 122 GLY B CA 1
ATOM 2972 C C . GLY B 1 122 ? 5.902 -13.312 5.52 1 98.88 122 GLY B C 1
ATOM 2973 O O . GLY B 1 122 ? 5.031 -14.086 5.922 1 98.88 122 GLY B O 1
ATOM 2974 N N . ARG B 1 123 ? 6.863 -12.727 6.301 1 98.44 123 ARG B N 1
ATOM 2975 C CA . ARG B 1 123 ? 6.941 -13.062 7.715 1 98.44 123 ARG B CA 1
ATOM 2976 C C . ARG B 1 123 ? 6.652 -11.844 8.586 1 98.44 123 ARG B C 1
ATOM 2978 O O . ARG B 1 123 ? 6.195 -11.984 9.727 1 98.44 123 ARG B O 1
ATOM 2985 N N . VAL B 1 124 ? 6.98 -10.625 8.102 1 98.5 124 VAL B N 1
ATOM 2986 C CA . VAL B 1 124 ? 6.816 -9.422 8.898 1 98.5 124 VAL B CA 1
ATOM 2987 C C . VAL B 1 124 ? 5.332 -9.148 9.141 1 98.5 124 VAL B C 1
ATOM 2989 O O . VAL B 1 124 ? 4.582 -8.898 8.195 1 98.5 124 VAL B O 1
ATOM 2992 N N . PHE B 1 125 ? 4.855 -9.164 10.43 1 98.19 125 PHE B N 1
ATOM 2993 C CA . PHE B 1 125 ? 3.482 -8.953 10.883 1 98.19 125 PHE B CA 1
ATOM 2994 C C . PHE B 1 125 ? 2.586 -10.102 10.438 1 98.19 125 PHE B C 1
ATOM 2996 O O . PHE B 1 125 ? 1.38 -9.922 10.258 1 98.19 125 PHE B O 1
ATOM 3003 N N . MET B 1 126 ? 3.143 -11.273 10.055 1 98.12 126 MET B N 1
ATOM 3004 C CA . MET B 1 126 ? 2.391 -12.43 9.586 1 98.12 126 MET B CA 1
ATOM 3005 C C . MET B 1 126 ? 2.836 -13.695 10.305 1 98.12 126 MET B C 1
ATOM 3007 O O . MET B 1 126 ? 3.379 -13.633 11.406 1 98.12 126 MET B O 1
ATOM 3011 N N . ASN B 1 127 ? 2.502 -14.883 9.766 1 96.25 127 ASN B N 1
ATOM 3012 C CA . ASN B 1 127 ? 2.854 -16.156 10.391 1 96.25 127 ASN B CA 1
ATOM 3013 C C . ASN B 1 127 ? 4.367 -16.359 10.445 1 96.25 127 ASN B C 1
ATOM 3015 O O . ASN B 1 127 ? 5.094 -15.852 9.586 1 96.25 127 ASN B O 1
ATOM 3019 N N . SER B 1 128 ? 4.777 -17.031 11.484 1 96.75 128 SER B N 1
ATOM 3020 C CA . SER B 1 128 ? 6.18 -17.438 11.578 1 96.75 128 SER B CA 1
ATOM 3021 C C . SER B 1 128 ? 6.488 -18.609 10.672 1 96.75 128 SER B C 1
ATOM 3023 O O . SER B 1 128 ? 6.262 -19.766 11.047 1 96.75 128 SER B O 1
ATOM 3025 N N . LEU B 1 129 ? 6.996 -18.359 9.492 1 98.12 129 LEU B N 1
ATOM 3026 C CA . LEU B 1 129 ? 7.266 -19.375 8.484 1 98.12 129 LEU B CA 1
ATOM 3027 C C . LEU B 1 129 ? 8.75 -19.422 8.133 1 98.12 129 LEU B C 1
ATOM 3029 O O . LEU B 1 129 ? 9.531 -18.609 8.641 1 98.12 129 LEU B O 1
ATOM 3033 N N . ASP B 1 130 ? 9.117 -20.438 7.34 1 98 130 ASP B N 1
ATOM 3034 C CA . ASP B 1 130 ? 10.477 -20.453 6.801 1 98 130 ASP B CA 1
ATOM 3035 C C . ASP B 1 130 ? 10.758 -19.203 5.969 1 98 130 ASP B C 1
ATOM 3037 O O . ASP B 1 130 ? 9.828 -18.516 5.531 1 98 130 ASP B O 1
ATOM 3041 N N . CYS B 1 131 ? 12.031 -18.891 5.742 1 98.44 131 CYS B N 1
ATOM 3042 C CA . CYS B 1 131 ? 12.438 -17.688 5.008 1 98.44 131 CYS B CA 1
ATOM 3043 C C . CYS B 1 131 ? 11.914 -17.734 3.576 1 98.44 131 CYS B C 1
ATOM 3045 O O . CYS B 1 131 ? 12.273 -18.625 2.803 1 98.44 131 CYS B O 1
ATOM 3047 N N . PRO B 1 132 ? 11.102 -16.766 3.195 1 98.81 132 PRO B N 1
ATOM 3048 C CA . PRO B 1 132 ? 10.586 -16.766 1.823 1 98.81 132 PRO B CA 1
ATOM 3049 C C . PRO B 1 132 ? 11.68 -16.562 0.78 1 98.81 132 PRO B C 1
ATOM 3051 O O . PRO B 1 132 ? 11.562 -17.031 -0.353 1 98.81 132 PRO B O 1
ATOM 3054 N N . PHE B 1 133 ? 12.766 -15.898 1.095 1 98.81 133 PHE B N 1
ATOM 3055 C CA . PHE B 1 133 ? 13.883 -15.688 0.174 1 98.81 133 PHE B CA 1
ATOM 3056 C C . PHE B 1 133 ? 14.562 -17.016 -0.164 1 98.81 133 PHE B C 1
ATOM 3058 O O . PHE B 1 133 ? 14.766 -17.328 -1.338 1 98.81 133 PHE B O 1
ATOM 3065 N N . ARG B 1 134 ? 14.828 -17.734 0.839 1 98.38 134 ARG B N 1
ATOM 3066 C CA . ARG B 1 134 ? 15.484 -19.016 0.635 1 98.38 134 ARG B CA 1
ATOM 3067 C C . ARG B 1 134 ? 14.539 -20.016 -0.029 1 98.38 134 ARG B C 1
ATOM 3069 O O . ARG B 1 134 ? 14.969 -20.828 -0.848 1 98.38 134 ARG B O 1
ATOM 3076 N N . ALA B 1 135 ? 13.305 -19.969 0.407 1 98.69 135 ALA B N 1
ATOM 3077 C CA . ALA B 1 135 ? 12.312 -20.828 -0.251 1 98.69 135 ALA B CA 1
ATOM 3078 C C . ALA B 1 135 ? 12.234 -20.516 -1.743 1 98.69 135 ALA B C 1
ATOM 3080 O O . ALA B 1 135 ? 12.102 -21.422 -2.566 1 98.69 135 ALA B O 1
ATOM 3081 N N . ALA B 1 136 ? 12.281 -19.234 -2.078 1 98.88 136 ALA B N 1
ATOM 3082 C CA . ALA B 1 136 ? 12.281 -18.844 -3.482 1 98.88 136 ALA B CA 1
ATOM 3083 C C . ALA B 1 136 ? 13.453 -19.453 -4.234 1 98.88 136 ALA B C 1
ATOM 3085 O O . ALA B 1 136 ? 13.281 -20.016 -5.32 1 98.88 136 ALA B O 1
ATOM 3086 N N . ASP B 1 137 ? 14.602 -19.344 -3.66 1 98.62 137 ASP B N 1
ATOM 3087 C CA . ASP B 1 137 ? 15.789 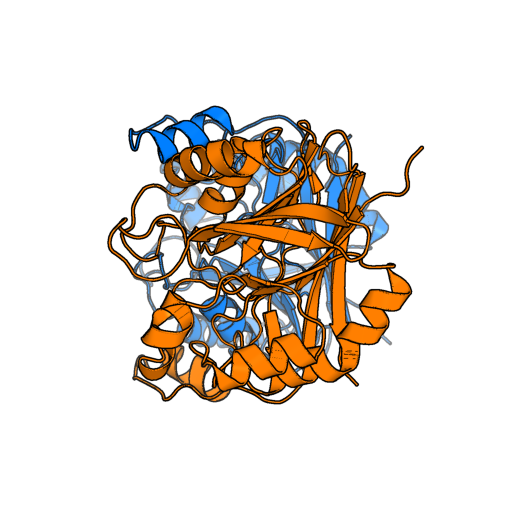-19.922 -4.301 1 98.62 137 ASP B CA 1
ATOM 3088 C C . ASP B 1 137 ? 15.594 -21.406 -4.605 1 98.62 137 ASP B C 1
ATOM 3090 O O . ASP B 1 137 ? 15.891 -21.859 -5.711 1 98.62 137 ASP B O 1
ATOM 3094 N N . ARG B 1 138 ? 15.117 -22.078 -3.635 1 98.06 138 ARG B N 1
ATOM 3095 C CA . ARG B 1 138 ? 14.914 -23.516 -3.785 1 98.06 138 ARG B CA 1
ATOM 3096 C C . ARG B 1 138 ? 13.922 -23.812 -4.902 1 98.06 138 ARG B C 1
ATOM 3098 O O . ARG B 1 138 ? 14.195 -24.641 -5.777 1 98.06 138 ARG B O 1
ATOM 3105 N N . GLU B 1 139 ? 12.797 -23.172 -4.895 1 98.5 139 GLU B N 1
ATOM 3106 C CA . GLU B 1 139 ? 11.742 -23.422 -5.867 1 98.5 139 GLU B CA 1
ATOM 3107 C C . GLU B 1 139 ? 12.172 -23.016 -7.273 1 98.5 139 GLU B C 1
ATOM 3109 O O . GLU B 1 139 ? 11.852 -23.703 -8.25 1 98.5 139 GLU B O 1
ATOM 3114 N N . ILE B 1 140 ? 12.852 -21.891 -7.375 1 98.75 140 ILE B N 1
ATOM 3115 C CA . ILE B 1 140 ? 13.219 -21.344 -8.672 1 98.75 140 ILE B CA 1
ATOM 3116 C C . ILE B 1 140 ? 14.195 -22.266 -9.383 1 98.75 140 ILE B C 1
ATOM 3118 O O . ILE B 1 140 ? 14.141 -22.438 -10.602 1 98.75 140 ILE B O 1
ATOM 3122 N N . VAL B 1 141 ? 15.117 -22.875 -8.648 1 98.06 141 VAL B N 1
ATOM 3123 C CA . VAL B 1 141 ? 16.047 -23.828 -9.227 1 98.06 141 VAL B CA 1
ATOM 3124 C C . VAL B 1 141 ? 15.281 -24.938 -9.945 1 98.06 141 VAL B C 1
ATOM 3126 O O . VAL B 1 141 ? 15.617 -25.297 -11.078 1 98.06 141 VAL B O 1
ATOM 3129 N N . GLN B 1 142 ? 14.281 -25.391 -9.328 1 97.62 142 GLN B N 1
ATOM 3130 C CA . GLN B 1 142 ? 13.477 -26.469 -9.898 1 97.62 142 GLN B CA 1
ATOM 3131 C C . GLN B 1 142 ? 12.633 -25.969 -11.07 1 97.62 142 GLN B C 1
ATOM 3133 O O . GLN B 1 142 ? 12.539 -26.641 -12.102 1 97.62 142 GLN B O 1
ATOM 3138 N N . LEU B 1 143 ? 12.055 -24.844 -10.961 1 98.62 143 LEU B N 1
ATOM 3139 C CA . LEU B 1 143 ? 11.188 -24.266 -11.984 1 98.62 143 LEU B CA 1
ATOM 3140 C C . LEU B 1 143 ? 11.977 -23.969 -13.258 1 98.62 143 LEU B C 1
ATOM 3142 O O . LEU B 1 143 ? 11.477 -24.172 -14.367 1 98.62 143 LEU B O 1
ATOM 3146 N N . LYS B 1 144 ? 13.18 -23.531 -13.094 1 97.88 144 LYS B N 1
ATOM 3147 C CA . LYS B 1 144 ? 14.008 -23.125 -14.227 1 97.88 144 LYS B CA 1
ATOM 3148 C C . LYS B 1 144 ? 14.359 -24.312 -15.109 1 97.88 144 LYS B C 1
ATOM 3150 O O . LYS B 1 144 ? 14.727 -24.141 -16.281 1 97.88 144 LYS B O 1
ATOM 3155 N N . GLU B 1 145 ? 14.266 -25.469 -14.586 1 97.69 145 GLU B N 1
ATOM 3156 C CA . GLU B 1 145 ? 14.5 -26.672 -15.383 1 97.69 145 GLU B CA 1
ATOM 3157 C C . GLU B 1 145 ? 13.398 -26.859 -16.422 1 97.69 145 GLU B C 1
ATOM 3159 O O . GLU B 1 145 ? 13.609 -27.547 -17.438 1 97.69 145 GLU B O 1
ATOM 3164 N N . GLN B 1 146 ? 12.32 -26.203 -16.219 1 97.5 146 GLN B N 1
ATOM 3165 C CA . GLN B 1 146 ? 11.156 -26.516 -17.047 1 97.5 146 GLN B CA 1
ATOM 3166 C C . GLN B 1 146 ? 10.633 -25.266 -17.766 1 97.5 146 GLN B C 1
ATOM 3168 O O . GLN B 1 146 ? 9.906 -25.375 -18.75 1 97.5 146 GLN B O 1
ATOM 3173 N N . ALA B 1 147 ? 10.961 -24.141 -17.266 1 97.88 147 ALA B N 1
ATOM 3174 C CA . ALA B 1 147 ? 10.344 -22.906 -17.766 1 97.88 147 ALA B CA 1
ATOM 3175 C C . ALA B 1 147 ? 11.305 -21.734 -17.672 1 97.88 147 ALA B C 1
ATOM 3177 O O . ALA B 1 147 ? 11.984 -21.547 -16.656 1 97.88 147 ALA B O 1
ATOM 3178 N N . ASN B 1 148 ? 11.328 -20.906 -18.719 1 97.12 148 ASN B N 1
ATOM 3179 C CA . ASN B 1 148 ? 12.078 -19.656 -18.688 1 97.12 148 ASN B CA 1
ATOM 3180 C C . ASN B 1 148 ? 11.281 -18.547 -18.031 1 97.12 148 ASN B C 1
ATOM 3182 O O . ASN B 1 148 ? 11.859 -17.594 -17.5 1 97.12 148 ASN B O 1
ATOM 3186 N N . ILE B 1 149 ? 9.969 -18.641 -18.156 1 98.81 149 ILE B N 1
ATOM 3187 C CA . ILE B 1 149 ? 9.07 -17.641 -17.578 1 98.81 149 ILE B CA 1
ATOM 3188 C C . ILE B 1 149 ? 8.625 -18.109 -16.188 1 98.81 149 ILE B C 1
ATOM 3190 O O . ILE B 1 149 ? 8.023 -19.172 -16.047 1 98.81 149 ILE B O 1
ATOM 3194 N N . ILE B 1 150 ? 8.961 -17.328 -15.133 1 98.94 150 ILE B N 1
ATOM 3195 C CA . ILE B 1 150 ? 8.578 -17.641 -13.766 1 98.94 150 ILE B CA 1
ATOM 3196 C C . ILE B 1 150 ? 7.855 -16.453 -13.148 1 98.94 150 ILE B C 1
ATOM 3198 O O . ILE B 1 150 ? 8.383 -15.328 -13.148 1 98.94 150 ILE B O 1
ATOM 3202 N N . PHE B 1 151 ? 6.66 -16.641 -12.711 1 98.94 151 PHE B N 1
ATOM 3203 C CA . PHE B 1 151 ? 5.848 -15.664 -12.016 1 98.94 151 PHE B CA 1
ATOM 3204 C C . PHE B 1 151 ? 5.797 -15.961 -10.523 1 98.94 151 PHE B C 1
ATOM 3206 O O . PHE B 1 151 ? 5.531 -17.094 -10.117 1 98.94 151 PHE B O 1
ATOM 3213 N N . VAL B 1 152 ? 6.02 -14.906 -9.664 1 99 152 VAL B N 1
ATOM 3214 C CA . VAL B 1 152 ? 6.004 -15.078 -8.211 1 99 152 VAL B CA 1
ATOM 3215 C C . VAL B 1 152 ? 4.902 -14.203 -7.605 1 99 152 VAL B C 1
ATOM 3217 O O . VAL B 1 152 ? 4.898 -12.984 -7.781 1 99 152 VAL B O 1
ATOM 3220 N N . ASP B 1 153 ? 3.926 -14.828 -6.965 1 99 153 ASP B N 1
ATOM 3221 C CA . ASP B 1 153 ? 2.998 -14.148 -6.066 1 99 153 ASP B CA 1
ATOM 3222 C C . ASP B 1 153 ? 3.545 -14.109 -4.641 1 99 153 ASP B C 1
ATOM 3224 O O . ASP B 1 153 ? 3.619 -15.141 -3.969 1 99 153 ASP B O 1
ATOM 3228 N N . PHE B 1 154 ? 3.928 -12.953 -4.195 1 99 154 PHE B N 1
ATOM 3229 C CA . PHE B 1 154 ? 4.43 -12.797 -2.834 1 99 154 PHE B CA 1
ATOM 3230 C C . PHE B 1 154 ? 3.359 -12.203 -1.926 1 99 154 PHE B C 1
ATOM 3232 O O . PHE B 1 154 ? 3.195 -10.984 -1.865 1 99 154 PHE B O 1
ATOM 3239 N N . HIS B 1 155 ? 2.684 -13.07 -1.174 1 98.94 155 HIS B N 1
ATOM 3240 C CA . HIS B 1 155 ? 1.618 -12.727 -0.239 1 98.94 155 HIS B CA 1
ATOM 3241 C C . HIS B 1 155 ? 2.188 -12.219 1.08 1 98.94 155 HIS B C 1
ATOM 3243 O O . HIS B 1 155 ? 2.52 -13.008 1.966 1 98.94 155 HIS B O 1
ATOM 3249 N N . ALA B 1 156 ? 2.281 -10.859 1.236 1 98.94 156 ALA B N 1
ATOM 3250 C CA . ALA B 1 156 ? 3.006 -10.305 2.377 1 98.94 156 ALA B CA 1
ATOM 3251 C C . ALA B 1 156 ? 2.373 -8.992 2.842 1 98.94 156 ALA B C 1
ATOM 3253 O O . ALA B 1 156 ? 1.668 -8.328 2.076 1 98.94 156 ALA B O 1
ATOM 3254 N N . GLU B 1 157 ? 2.631 -8.625 4.051 1 98.81 157 GLU B N 1
ATOM 3255 C CA . GLU B 1 157 ? 2.084 -7.418 4.664 1 98.81 157 GLU B CA 1
ATOM 3256 C C . GLU B 1 157 ? 3.027 -6.23 4.488 1 98.81 157 GLU B C 1
ATOM 3258 O O . GLU B 1 157 ? 2.674 -5.238 3.848 1 98.81 157 GLU B O 1
ATOM 3263 N N . ALA B 1 158 ? 4.227 -6.316 4.98 1 98.81 158 ALA B N 1
ATOM 3264 C CA . ALA B 1 158 ? 5.156 -5.191 5.062 1 98.81 158 ALA B CA 1
ATOM 3265 C C . ALA B 1 158 ? 5.715 -4.84 3.686 1 98.81 158 ALA B C 1
ATOM 3267 O O . ALA B 1 158 ? 6.242 -5.703 2.982 1 98.81 158 ALA B O 1
ATOM 3268 N N . THR B 1 159 ? 5.645 -3.6 3.348 1 98.88 159 THR B N 1
ATOM 3269 C CA . THR B 1 159 ? 6.148 -3.148 2.057 1 98.88 159 THR B CA 1
ATOM 3270 C C . THR B 1 159 ? 7.656 -3.354 1.962 1 98.88 159 THR B C 1
ATOM 3272 O O . THR B 1 159 ? 8.18 -3.666 0.891 1 98.88 159 THR B O 1
ATOM 3275 N N . SER B 1 160 ? 8.367 -3.164 3.074 1 98.69 160 SER B N 1
ATOM 3276 C CA . SER B 1 160 ? 9.812 -3.346 3.051 1 98.69 160 SER B CA 1
ATOM 3277 C C . SER B 1 160 ? 10.188 -4.77 2.65 1 98.69 160 SER B C 1
ATOM 3279 O O . SER B 1 160 ? 11.102 -4.977 1.851 1 98.69 160 SER B O 1
ATOM 3281 N N . GLU B 1 161 ? 9.5 -5.754 3.201 1 98.81 161 GLU B N 1
ATOM 3282 C CA . GLU B 1 161 ? 9.758 -7.152 2.871 1 98.81 161 GLU B CA 1
ATOM 3283 C C . GLU B 1 161 ? 9.43 -7.445 1.41 1 98.81 161 GLU B C 1
ATOM 3285 O O . GLU B 1 161 ? 10.18 -8.141 0.727 1 98.81 161 GLU B O 1
ATOM 3290 N N . LYS B 1 162 ? 8.289 -6.918 0.903 1 98.94 162 LYS B N 1
ATOM 3291 C CA . LYS B 1 162 ? 7.875 -7.113 -0.484 1 98.94 162 LYS B CA 1
ATOM 3292 C C . LYS B 1 162 ? 8.906 -6.539 -1.451 1 98.94 162 LYS B C 1
ATOM 3294 O O . LYS B 1 162 ? 9.336 -7.219 -2.387 1 98.94 162 LYS B O 1
ATOM 3299 N N . VAL B 1 163 ? 9.281 -5.309 -1.182 1 98.94 163 VAL B N 1
ATOM 3300 C CA . VAL B 1 163 ? 10.227 -4.633 -2.062 1 98.94 163 VAL B CA 1
ATOM 3301 C C . VAL B 1 163 ? 11.578 -5.348 -2.016 1 98.94 163 VAL B C 1
ATOM 3303 O O . VAL B 1 163 ? 12.227 -5.535 -3.047 1 98.94 163 VAL B O 1
ATOM 3306 N N . ALA B 1 164 ? 11.977 -5.773 -0.823 1 98.94 164 ALA B N 1
ATOM 3307 C CA . ALA B 1 164 ? 13.242 -6.484 -0.67 1 98.94 164 ALA B CA 1
ATOM 3308 C C . ALA B 1 164 ? 13.258 -7.762 -1.504 1 98.94 164 ALA B C 1
ATOM 3310 O O . ALA B 1 164 ? 14.25 -8.062 -2.174 1 98.94 164 ALA B O 1
ATOM 3311 N N . LEU B 1 165 ? 12.219 -8.508 -1.431 1 98.94 165 LEU B N 1
ATOM 3312 C CA . LEU B 1 165 ? 12.172 -9.734 -2.225 1 98.94 165 LEU B CA 1
ATOM 3313 C C . LEU B 1 165 ? 12.211 -9.414 -3.715 1 98.94 165 LEU B C 1
ATOM 3315 O O . LEU B 1 165 ? 12.82 -10.148 -4.496 1 98.94 165 LEU B O 1
ATOM 3319 N N . GLY B 1 166 ? 11.469 -8.359 -4.121 1 98.94 166 GLY B N 1
ATOM 3320 C CA . GLY B 1 166 ? 11.547 -7.926 -5.508 1 98.94 166 GLY B CA 1
ATOM 3321 C C . GLY B 1 166 ? 12.977 -7.719 -5.984 1 98.94 166 GLY B C 1
ATOM 3322 O O . GLY B 1 166 ? 13.367 -8.242 -7.031 1 98.94 166 GLY B O 1
ATOM 3323 N N . TRP B 1 167 ? 13.758 -7.016 -5.215 1 98.94 167 TRP B N 1
ATOM 3324 C CA . TRP B 1 167 ? 15.148 -6.754 -5.551 1 98.94 167 TRP B CA 1
ATOM 3325 C C . TRP B 1 167 ? 15.969 -8.039 -5.523 1 98.94 167 TRP B C 1
ATOM 3327 O O . TRP B 1 167 ? 16.828 -8.25 -6.375 1 98.94 167 TRP B O 1
ATOM 3337 N N . TYR B 1 168 ? 15.688 -8.852 -4.539 1 98.94 168 TYR B N 1
ATOM 3338 C CA . TYR B 1 168 ? 16.422 -10.102 -4.348 1 98.94 168 TYR B CA 1
ATOM 3339 C C . TYR B 1 168 ? 16.266 -11.008 -5.562 1 98.94 168 TYR B C 1
ATOM 3341 O O . TYR B 1 168 ? 17.203 -11.711 -5.938 1 98.94 168 TYR B O 1
ATOM 3349 N N . LEU B 1 169 ? 15.102 -10.977 -6.191 1 98.94 169 LEU B N 1
ATOM 3350 C CA . LEU B 1 169 ? 14.797 -11.906 -7.277 1 98.94 169 LEU B CA 1
ATOM 3351 C C . LEU B 1 169 ? 14.969 -11.227 -8.633 1 98.94 169 LEU B C 1
ATOM 3353 O O . LEU B 1 169 ? 14.695 -11.836 -9.672 1 98.94 169 LEU B O 1
ATOM 3357 N N . ASP B 1 170 ? 15.375 -9.953 -8.641 1 98.88 170 ASP B N 1
ATOM 3358 C CA . ASP B 1 170 ? 15.578 -9.227 -9.898 1 98.88 170 ASP B CA 1
ATOM 3359 C C . ASP B 1 170 ? 16.578 -9.953 -10.789 1 98.88 170 ASP B C 1
ATOM 3361 O O . ASP B 1 170 ? 17.719 -10.219 -10.367 1 98.88 170 ASP B O 1
ATOM 3365 N N . GLY B 1 171 ? 16.156 -10.281 -11.977 1 98.69 171 GLY B N 1
ATOM 3366 C CA . GLY B 1 171 ? 17 -10.984 -12.93 1 98.69 171 GLY B CA 1
ATOM 3367 C C . GLY B 1 171 ? 16.891 -12.492 -12.828 1 98.69 171 GLY B C 1
ATOM 3368 O O . GLY B 1 171 ? 17.391 -13.211 -13.695 1 98.69 171 GLY B O 1
ATOM 3369 N N . LYS B 1 172 ? 16.203 -12.969 -11.773 1 98.69 172 LYS B N 1
ATOM 3370 C CA . LYS B 1 172 ? 16.094 -14.406 -11.562 1 98.69 172 LYS B CA 1
ATOM 3371 C C . LYS B 1 172 ? 14.734 -14.93 -12.016 1 98.69 172 LYS B C 1
ATOM 3373 O O . LYS B 1 172 ? 14.594 -16.109 -12.336 1 98.69 172 LYS B O 1
ATOM 3378 N N . VAL B 1 173 ? 13.727 -14.062 -12 1 98.94 173 VAL B N 1
ATOM 3379 C CA . VAL B 1 173 ? 12.375 -14.438 -12.383 1 98.94 173 VAL B CA 1
ATOM 3380 C C . VAL B 1 173 ? 11.773 -13.367 -13.297 1 98.94 173 VAL B C 1
ATOM 3382 O O . VAL B 1 173 ? 12.375 -12.305 -13.477 1 98.94 173 VAL B O 1
ATOM 3385 N N . SER B 1 174 ? 10.625 -13.664 -13.891 1 98.94 174 SER B N 1
ATOM 3386 C CA . SER B 1 174 ? 10.008 -12.75 -14.844 1 98.94 174 SER B CA 1
ATOM 3387 C C . SER B 1 174 ? 9.227 -11.648 -14.133 1 98.94 174 SER B C 1
ATOM 3389 O O . SER B 1 174 ? 9.203 -10.5 -14.586 1 98.94 174 SER B O 1
ATOM 3391 N N . ALA B 1 175 ? 8.602 -12.016 -13.016 1 99 175 ALA B N 1
ATOM 3392 C CA . ALA B 1 175 ? 7.766 -11.055 -12.305 1 99 175 ALA B CA 1
ATOM 3393 C C . ALA B 1 175 ? 7.613 -11.445 -10.836 1 99 175 ALA B C 1
ATOM 3395 O O . ALA B 1 175 ? 7.543 -12.633 -10.508 1 99 175 ALA B O 1
ATOM 3396 N N . VAL B 1 176 ? 7.625 -10.461 -9.969 1 99 176 VAL B N 1
ATOM 3397 C CA . VAL B 1 176 ? 7.246 -10.555 -8.562 1 99 176 VAL B CA 1
ATOM 3398 C C . VAL B 1 176 ? 6.113 -9.578 -8.266 1 99 176 VAL B C 1
ATOM 3400 O O . VAL B 1 176 ? 6.301 -8.359 -8.344 1 99 176 VAL B O 1
ATOM 3403 N N . VAL B 1 177 ? 4.934 -10.078 -7.965 1 99 177 VAL B N 1
ATOM 3404 C CA . VAL B 1 177 ? 3.771 -9.25 -7.66 1 99 177 VAL B CA 1
ATOM 3405 C C . VAL B 1 177 ? 3.227 -9.609 -6.281 1 99 177 VAL B C 1
ATOM 3407 O O . VAL B 1 177 ? 3.033 -10.781 -5.969 1 99 177 VAL B O 1
ATOM 3410 N N . GLY B 1 178 ? 3.055 -8.609 -5.473 1 98.94 178 GLY B N 1
ATOM 3411 C CA . GLY B 1 178 ? 2.572 -8.844 -4.121 1 98.94 178 GLY B CA 1
ATOM 3412 C C . GLY B 1 178 ? 1.059 -8.898 -4.027 1 98.94 178 GLY B C 1
ATOM 3413 O O . GLY B 1 178 ? 0.358 -8.375 -4.895 1 98.94 178 GLY B O 1
ATOM 3414 N N . THR B 1 179 ? 0.527 -9.586 -3.016 1 98.94 179 THR B N 1
ATOM 3415 C CA . THR B 1 179 ? -0.876 -9.641 -2.623 1 98.94 179 THR B CA 1
ATOM 3416 C C . THR B 1 179 ? -1.02 -9.516 -1.108 1 98.94 179 THR B C 1
ATOM 3418 O O . THR B 1 179 ? -0.027 -9.336 -0.399 1 98.94 179 THR B O 1
ATOM 3421 N N . HIS B 1 180 ? -2.217 -9.484 -0.562 1 98.88 180 HIS B N 1
ATOM 3422 C CA . HIS B 1 180 ? -2.523 -9.617 0.858 1 98.88 180 HIS B CA 1
ATOM 3423 C C . HIS B 1 180 ? -3.17 -8.352 1.403 1 98.88 180 HIS B C 1
ATOM 3425 O O . HIS B 1 180 ? -4.152 -8.414 2.143 1 98.88 180 HIS B O 1
ATOM 3431 N N . THR B 1 181 ? 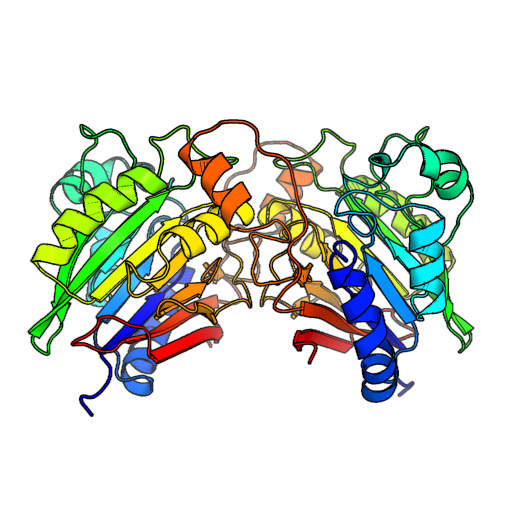-2.658 -7.16 1.015 1 98.88 181 THR B N 1
ATOM 3432 C CA . THR B 1 181 ? -3.076 -5.941 1.699 1 98.88 181 THR B CA 1
ATOM 3433 C C . THR B 1 181 ? -4.41 -5.445 1.153 1 98.88 181 THR B C 1
ATOM 3435 O O . THR B 1 181 ? -5.062 -4.598 1.768 1 98.88 181 THR B O 1
ATOM 3438 N N . HIS B 1 182 ? -4.82 -5.867 -0.001 1 98.88 182 HIS B N 1
ATOM 3439 C CA . HIS B 1 182 ? -6.105 -5.602 -0.636 1 98.88 182 HIS B CA 1
ATOM 3440 C C . HIS B 1 182 ? -6.176 -4.172 -1.163 1 98.88 182 HIS B C 1
ATOM 3442 O O . HIS B 1 182 ? -7.246 -3.707 -1.565 1 98.88 182 HIS B O 1
ATOM 3448 N N . VAL B 1 183 ? -5.145 -3.414 -1.122 1 98.94 183 VAL B N 1
ATOM 3449 C CA . VAL B 1 183 ? -5.07 -2.086 -1.724 1 98.94 183 VAL B CA 1
ATOM 3450 C C . VAL B 1 183 ? -3.998 -2.068 -2.809 1 98.94 183 VAL B C 1
ATOM 3452 O O . VAL B 1 183 ? -2.83 -2.357 -2.539 1 98.94 183 VAL B O 1
ATOM 3455 N N . GLN B 1 184 ? -4.414 -1.76 -4.016 1 98.88 184 GLN B N 1
ATOM 3456 C CA . GLN B 1 184 ? -3.498 -1.777 -5.148 1 98.88 184 GLN B CA 1
ATOM 3457 C C . GLN B 1 184 ? -2.465 -0.66 -5.039 1 98.88 184 GLN B C 1
ATOM 3459 O O . GLN B 1 184 ? -2.801 0.472 -4.688 1 98.88 184 GLN B O 1
ATOM 3464 N N . THR B 1 185 ? -1.244 -0.986 -5.309 1 98.88 185 THR B N 1
ATOM 3465 C CA . THR B 1 185 ? -0.179 0.009 -5.266 1 98.88 185 THR B CA 1
ATOM 3466 C C . THR B 1 185 ? 0.099 0.564 -6.66 1 98.88 185 THR B C 1
ATOM 3468 O O . THR B 1 185 ? -0.329 -0.014 -7.66 1 98.88 185 THR B O 1
ATOM 3471 N N . ALA B 1 186 ? 0.729 1.735 -6.695 1 98.62 186 ALA B N 1
ATOM 3472 C CA . ALA B 1 186 ? 1.048 2.424 -7.941 1 98.62 186 ALA B CA 1
ATOM 3473 C C . ALA B 1 186 ? 2.553 2.434 -8.195 1 98.62 186 ALA B C 1
ATOM 3475 O O . ALA B 1 186 ? 3.135 3.482 -8.477 1 98.62 186 ALA B O 1
ATOM 3476 N N . ASP B 1 187 ? 3.227 1.265 -8.039 1 98.56 187 ASP B N 1
ATOM 3477 C CA . ASP B 1 187 ? 4.68 1.226 -8.164 1 98.56 187 ASP B CA 1
ATOM 3478 C C . ASP B 1 187 ? 5.117 0.159 -9.164 1 98.56 187 ASP B C 1
ATOM 3480 O O . ASP B 1 187 ? 6.234 -0.357 -9.086 1 98.56 187 ASP B O 1
ATOM 3484 N N . GLU B 1 188 ? 4.152 -0.243 -10.078 1 98.75 188 GLU B N 1
ATOM 3485 C CA . GLU B 1 188 ? 4.523 -1.233 -11.078 1 98.75 188 GLU B CA 1
ATOM 3486 C C . GLU B 1 188 ? 5.691 -0.741 -11.938 1 98.75 188 GLU B C 1
ATOM 3488 O O . GLU B 1 188 ? 5.691 0.403 -12.391 1 98.75 188 GLU B O 1
ATOM 3493 N N . ARG B 1 189 ? 6.668 -1.581 -12.125 1 98.69 189 ARG B N 1
ATOM 3494 C CA . ARG B 1 189 ? 7.863 -1.225 -12.883 1 98.69 189 ARG B CA 1
ATOM 3495 C C . ARG B 1 189 ? 8.641 -2.471 -13.305 1 98.69 189 ARG B C 1
ATOM 3497 O O . ARG B 1 189 ? 8.367 -3.57 -12.82 1 98.69 189 ARG B O 1
ATOM 3504 N N . ILE B 1 190 ? 9.477 -2.291 -14.25 1 98.88 190 ILE B N 1
ATOM 3505 C CA . ILE B 1 190 ? 10.461 -3.32 -14.57 1 98.88 190 ILE B CA 1
ATOM 3506 C C . ILE B 1 190 ? 11.797 -2.98 -13.922 1 98.88 190 ILE B C 1
ATOM 3508 O O . ILE B 1 190 ? 12.344 -1.898 -14.141 1 98.88 190 ILE B O 1
ATOM 3512 N N . LEU B 1 191 ? 12.312 -3.826 -13.078 1 98.81 191 LEU B N 1
ATOM 3513 C CA . LEU B 1 191 ? 13.594 -3.635 -12.406 1 98.81 191 LEU B CA 1
ATOM 3514 C C . LEU B 1 191 ? 14.75 -3.82 -13.391 1 98.81 191 LEU B C 1
ATOM 3516 O O . LEU B 1 191 ? 14.57 -4.402 -14.461 1 98.81 191 LEU B O 1
ATOM 3520 N N . PRO B 1 192 ? 15.953 -3.369 -13.086 1 98.38 192 PRO B N 1
ATOM 3521 C CA . PRO B 1 192 ? 17.062 -3.34 -14.039 1 98.38 192 PRO B CA 1
ATOM 3522 C C . PRO B 1 192 ? 17.453 -4.73 -14.531 1 98.38 192 PRO B C 1
ATOM 3524 O O . PRO B 1 192 ? 17.938 -4.875 -15.664 1 98.38 192 PRO B O 1
ATOM 3527 N N . GLY B 1 193 ? 17.234 -5.758 -13.711 1 98.75 193 GLY B N 1
ATOM 3528 C CA . GLY B 1 193 ? 17.578 -7.113 -14.109 1 98.75 193 GLY B CA 1
ATOM 3529 C C . GLY B 1 193 ? 16.547 -7.754 -15.016 1 98.75 193 GLY B C 1
ATOM 3530 O O . GLY B 1 193 ? 16.734 -8.875 -15.484 1 98.75 193 GLY B O 1
ATOM 3531 N N . GLY B 1 194 ? 15.422 -7.047 -15.219 1 98.81 194 GLY B N 1
ATOM 3532 C CA . GLY B 1 194 ? 14.43 -7.535 -16.172 1 98.81 194 GLY B CA 1
ATOM 3533 C C . GLY B 1 194 ? 13.211 -8.141 -15.508 1 98.81 194 GLY B C 1
ATOM 3534 O O . GLY B 1 194 ? 12.383 -8.758 -16.172 1 98.81 194 GLY B O 1
ATOM 3535 N N . THR B 1 195 ? 13.062 -8.047 -14.25 1 98.94 195 THR B N 1
ATOM 3536 C CA . THR B 1 195 ? 11.922 -8.578 -13.508 1 98.94 195 THR B CA 1
ATOM 3537 C C . THR B 1 195 ? 10.852 -7.508 -13.336 1 98.94 195 THR B C 1
ATOM 3539 O O . THR B 1 195 ? 11.133 -6.406 -12.859 1 98.94 195 THR B O 1
ATOM 3542 N N . ALA B 1 196 ? 9.617 -7.797 -13.789 1 98.94 196 ALA B N 1
ATOM 3543 C CA . ALA B 1 196 ? 8.5 -6.914 -13.461 1 98.94 196 ALA B CA 1
ATOM 3544 C C . ALA B 1 196 ? 8.156 -6.992 -11.977 1 98.94 196 ALA B C 1
ATOM 3546 O O . ALA B 1 196 ? 8.211 -8.07 -11.375 1 98.94 196 ALA B O 1
ATOM 3547 N N . TYR B 1 197 ? 7.871 -5.828 -11.469 1 98.94 197 TYR B N 1
ATOM 3548 C CA . TYR B 1 197 ? 7.598 -5.773 -10.031 1 98.94 197 TYR B CA 1
ATOM 3549 C C . TYR B 1 197 ? 6.387 -4.898 -9.742 1 98.94 197 TYR B C 1
ATOM 3551 O O . TYR B 1 197 ? 6.176 -3.875 -10.398 1 98.94 197 TYR B O 1
ATOM 3559 N N . MET B 1 198 ? 5.582 -5.309 -8.75 1 98.94 198 MET B N 1
ATOM 3560 C CA . MET B 1 198 ? 4.527 -4.523 -8.117 1 98.94 198 MET B CA 1
ATOM 3561 C C . MET B 1 198 ? 4.305 -4.969 -6.68 1 98.94 198 MET B C 1
ATOM 3563 O O . MET B 1 198 ? 4.215 -6.168 -6.402 1 98.94 198 MET B O 1
ATOM 3567 N N . THR B 1 199 ? 4.152 -4.012 -5.773 1 98.94 199 THR B N 1
ATOM 3568 C CA . THR B 1 199 ? 4.117 -4.324 -4.352 1 98.94 199 THR B CA 1
ATOM 3569 C C . THR B 1 199 ? 2.824 -5.055 -3.992 1 98.94 199 THR B C 1
ATOM 3571 O O . THR B 1 199 ? 2.828 -5.965 -3.162 1 98.94 199 THR B O 1
ATOM 3574 N N . ASP B 1 200 ? 1.727 -4.598 -4.574 1 98.94 200 ASP B N 1
ATOM 3575 C CA . ASP B 1 200 ? 0.445 -5.246 -4.316 1 98.94 200 ASP B CA 1
ATOM 3576 C C . ASP B 1 200 ? -0.52 -5.043 -5.48 1 98.94 200 ASP B C 1
ATOM 3578 O O . ASP B 1 200 ? -0.758 -3.912 -5.906 1 98.94 200 ASP B O 1
ATOM 3582 N N . ALA B 1 201 ? -1.047 -6.145 -5.941 1 98.94 201 ALA B N 1
ATOM 3583 C CA . ALA B 1 201 ? -1.959 -6.102 -7.082 1 98.94 201 ALA B CA 1
ATOM 3584 C C . ALA B 1 201 ? -3.32 -5.547 -6.676 1 98.94 201 ALA B C 1
ATOM 3586 O O . ALA B 1 201 ? -4.098 -5.105 -7.523 1 98.94 201 ALA B O 1
ATOM 3587 N N . GLY B 1 202 ? -3.623 -5.613 -5.383 1 98.81 202 GLY B N 1
ATOM 3588 C CA . GLY B 1 202 ? -4.898 -5.129 -4.879 1 98.81 202 GLY B CA 1
ATOM 3589 C C . GLY B 1 202 ? -5.949 -6.215 -4.762 1 98.81 202 GLY B C 1
ATOM 3590 O O . GLY B 1 202 ? -5.629 -7.406 -4.824 1 98.81 202 GLY B O 1
ATOM 3591 N N . MET B 1 203 ? -7.133 -5.777 -4.551 1 98.81 203 MET B N 1
ATOM 3592 C CA . MET B 1 203 ? -8.266 -6.672 -4.309 1 98.81 203 MET B CA 1
ATOM 3593 C C . MET B 1 203 ? -9.227 -6.66 -5.488 1 98.81 203 MET B C 1
ATOM 3595 O O . MET B 1 203 ? -9.398 -5.637 -6.152 1 98.81 203 MET B O 1
ATOM 3599 N N . THR B 1 204 ? -9.789 -7.746 -5.789 1 98.88 204 THR B N 1
ATOM 3600 C CA . THR B 1 204 ? -10.961 -7.891 -6.652 1 98.88 204 THR B CA 1
ATOM 3601 C C . THR B 1 204 ? -12.203 -8.211 -5.828 1 98.88 204 THR B C 1
ATOM 3603 O O . THR B 1 204 ? -12.273 -9.242 -5.168 1 98.88 204 THR B O 1
ATOM 3606 N N . GLY B 1 205 ? -13.094 -7.359 -5.77 1 98.69 205 GLY B N 1
ATOM 3607 C CA . GLY B 1 205 ? -14.266 -7.449 -4.914 1 98.69 205 GLY B CA 1
ATOM 3608 C C . GLY B 1 205 ? -14.922 -6.105 -4.656 1 98.69 205 GLY B C 1
ATOM 3609 O O . GLY B 1 205 ? -14.961 -5.25 -5.543 1 98.69 205 GLY B O 1
ATOM 3610 N N . SER B 1 206 ? -15.547 -5.965 -3.475 1 98.44 206 SER B N 1
ATOM 3611 C CA . SER B 1 206 ? -16.344 -4.789 -3.131 1 98.44 206 SER B CA 1
ATOM 3612 C C . SER B 1 206 ? -15.469 -3.68 -2.559 1 98.44 206 SER B C 1
ATOM 3614 O O . SER B 1 206 ? -14.727 -3.898 -1.597 1 98.44 206 SER B O 1
ATOM 3616 N N . PHE B 1 207 ? -15.602 -2.445 -3.107 1 98.06 207 PHE B N 1
ATOM 3617 C CA . PHE B 1 207 ? -14.773 -1.328 -2.658 1 98.06 207 PHE B CA 1
ATOM 3618 C C . PHE B 1 207 ? -15.578 -0.392 -1.76 1 98.06 207 PHE B C 1
ATOM 3620 O O . PHE B 1 207 ? -15.016 0.516 -1.145 1 98.06 207 PHE B O 1
ATOM 3627 N N . ASP B 1 208 ? -16.906 -0.552 -1.659 1 98.12 208 ASP B N 1
ATOM 3628 C CA . ASP B 1 208 ? -17.672 0.027 -0.558 1 98.12 208 ASP B CA 1
ATOM 3629 C C . ASP B 1 208 ? -17.484 -0.781 0.724 1 98.12 208 ASP B C 1
ATOM 3631 O O . ASP B 1 208 ? -18.453 -1.318 1.271 1 98.12 208 ASP B O 1
ATOM 3635 N N . SER B 1 209 ? -16.297 -0.867 1.147 1 98.69 209 SER B N 1
ATOM 3636 C CA . SER B 1 209 ? -15.891 -1.787 2.203 1 98.69 209 SER B CA 1
ATOM 3637 C C . SER B 1 209 ? -14.578 -1.347 2.84 1 98.69 209 SER B C 1
ATOM 3639 O O . SER B 1 209 ? -13.93 -0.408 2.365 1 98.69 209 SER B O 1
ATOM 3641 N N . VAL B 1 210 ? -14.312 -1.922 3.949 1 98.75 210 VAL B N 1
ATOM 3642 C CA . VAL B 1 210 ? -12.945 -1.92 4.465 1 98.75 210 VAL B CA 1
ATOM 3643 C C . VAL B 1 210 ? -12.227 -3.193 4.027 1 98.75 210 VAL B C 1
ATOM 3645 O O . VAL B 1 210 ? -12.352 -4.238 4.672 1 98.75 210 VAL B O 1
ATOM 3648 N N . ILE B 1 211 ? -11.539 -3.121 2.955 1 98.38 211 ILE B N 1
ATOM 3649 C CA . ILE B 1 211 ? -10.727 -4.176 2.348 1 98.38 211 ILE B CA 1
ATOM 3650 C C . ILE B 1 211 ? -11.586 -5.422 2.135 1 98.38 211 ILE B C 1
ATOM 3652 O O . ILE B 1 211 ? -11.133 -6.543 2.385 1 98.38 211 ILE B O 1
ATOM 3656 N N . GLY B 1 212 ? -12.781 -5.301 1.819 1 98.31 212 GLY B N 1
ATOM 3657 C CA . GLY B 1 212 ? -13.672 -6.402 1.488 1 98.31 212 GLY B CA 1
ATOM 3658 C C . GLY B 1 212 ? -14.727 -6.656 2.545 1 98.31 212 GLY B C 1
ATOM 3659 O O . GLY B 1 212 ? -15.727 -7.336 2.285 1 98.31 212 GLY B O 1
ATOM 3660 N N . VAL B 1 213 ? -14.555 -6.102 3.715 1 97.94 213 VAL B N 1
ATOM 3661 C CA . VAL B 1 213 ? -15.477 -6.285 4.832 1 97.94 213 VAL B CA 1
ATOM 3662 C C . VAL B 1 213 ? -16.453 -5.109 4.906 1 97.94 213 VAL B C 1
ATOM 3664 O O . VAL B 1 213 ? -16.078 -3.969 4.625 1 97.94 213 VAL B O 1
ATOM 3667 N N . LYS B 1 214 ? -17.672 -5.371 5.309 1 98.38 214 LYS B N 1
ATOM 3668 C CA . LYS B 1 214 ? -18.625 -4.273 5.508 1 98.38 214 LYS B CA 1
ATOM 3669 C C . LYS B 1 214 ? -18.016 -3.174 6.371 1 98.38 214 LYS B C 1
ATOM 3671 O O . LYS B 1 214 ? -17.531 -3.438 7.469 1 98.38 214 LYS B O 1
ATOM 3676 N N . LYS B 1 215 ? -18.078 -1.96 5.859 1 98 215 LYS B N 1
ATOM 3677 C CA . LYS B 1 215 ? -17.344 -0.864 6.484 1 98 215 LYS B CA 1
ATOM 3678 C C . LYS B 1 215 ? -17.891 -0.565 7.879 1 98 215 LYS B C 1
ATOM 3680 O O . LYS B 1 215 ? -17.125 -0.218 8.781 1 98 215 LYS B O 1
ATOM 3685 N N . GLU B 1 216 ? -19.219 -0.758 8.125 1 97.88 216 GLU B N 1
ATOM 3686 C CA . GLU B 1 216 ? -19.812 -0.505 9.438 1 97.88 216 GLU B CA 1
ATOM 3687 C C . GLU B 1 216 ? -19.234 -1.452 10.484 1 97.88 216 GLU B C 1
ATOM 3689 O O . GLU B 1 216 ? -18.922 -1.033 11.602 1 97.88 216 GLU B O 1
ATOM 3694 N N . LEU B 1 217 ? -19.094 -2.676 10.148 1 97.88 217 LEU B N 1
ATOM 3695 C CA . LEU B 1 217 ? -18.562 -3.688 11.055 1 97.88 217 LEU B CA 1
ATOM 3696 C C . LEU B 1 217 ? -17.094 -3.426 11.359 1 97.88 217 LEU B C 1
ATOM 3698 O O . LEU B 1 217 ? -16.672 -3.506 12.516 1 97.88 217 LEU B O 1
ATOM 3702 N N . ALA B 1 218 ? -16.328 -3.141 10.32 1 97.5 218 ALA B N 1
ATOM 3703 C CA . ALA B 1 218 ? -14.906 -2.887 10.492 1 97.5 218 ALA B CA 1
ATOM 3704 C C . ALA B 1 218 ? -14.664 -1.674 11.383 1 97.5 218 ALA B C 1
ATOM 3706 O O . ALA B 1 218 ? -13.844 -1.722 12.305 1 97.5 218 ALA B O 1
ATOM 3707 N N . VAL B 1 219 ? -15.352 -0.566 11.141 1 98.19 219 VAL B N 1
ATOM 3708 C CA . VAL B 1 219 ? -15.211 0.653 11.93 1 98.19 219 VAL B CA 1
ATOM 3709 C C . VAL B 1 219 ? -15.578 0.378 13.383 1 98.19 219 VAL B C 1
ATOM 3711 O O . VAL B 1 219 ? -14.898 0.841 14.305 1 98.19 219 VAL B O 1
ATOM 3714 N N . GLU B 1 220 ? -16.656 -0.392 13.547 1 97.56 220 GLU B N 1
ATOM 3715 C CA . GLU B 1 220 ? -17.062 -0.77 14.898 1 97.56 220 GLU B CA 1
ATOM 3716 C C . GLU B 1 220 ? -15.953 -1.53 15.617 1 97.56 220 GLU B C 1
ATOM 3718 O O . GLU B 1 220 ? -15.68 -1.279 16.797 1 97.56 220 GLU B O 1
ATOM 3723 N N . ARG B 1 221 ? -15.336 -2.395 14.953 1 97.12 221 ARG B N 1
ATOM 3724 C CA . ARG B 1 221 ? -14.25 -3.176 15.539 1 97.12 221 ARG B CA 1
ATOM 3725 C C . ARG B 1 221 ? -13.117 -2.273 16 1 97.12 221 ARG B C 1
ATOM 3727 O O . ARG B 1 221 ? -12.609 -2.426 17.125 1 97.12 221 ARG B O 1
ATOM 3734 N N . PHE B 1 222 ? -12.727 -1.276 15.211 1 96.69 222 PHE B N 1
ATOM 3735 C CA . PHE B 1 222 ? -11.602 -0.408 15.531 1 96.69 222 PHE B CA 1
ATOM 3736 C C . PHE B 1 222 ? -11.961 0.564 16.641 1 96.69 222 PHE B C 1
ATOM 3738 O O . PHE B 1 222 ? -11.102 0.941 17.453 1 96.69 222 PHE B O 1
ATOM 3745 N N . THR B 1 223 ? -13.172 0.972 16.734 1 97.31 223 THR B N 1
ATOM 3746 C CA . THR B 1 223 ? -13.562 1.997 17.703 1 97.31 223 THR B CA 1
ATOM 3747 C C . THR B 1 223 ? -13.945 1.368 19.031 1 97.31 223 THR B C 1
ATOM 3749 O O . THR B 1 223 ? -13.672 1.936 20.094 1 97.31 223 THR B O 1
ATOM 3752 N N . SER B 1 224 ? -14.555 0.109 19.016 1 96.19 224 SER B N 1
ATOM 3753 C CA . SER B 1 224 ? -15.047 -0.5 20.25 1 96.19 224 SER B CA 1
ATOM 3754 C C . SER B 1 224 ? -14.07 -1.531 20.797 1 96.19 224 SER B C 1
ATOM 3756 O O . SER B 1 224 ? -14.125 -1.896 21.969 1 96.19 224 SER B O 1
ATOM 3758 N N . GLN B 1 225 ? -13.25 -2.021 19.875 1 94.38 225 GLN B N 1
ATOM 3759 C CA . GLN B 1 225 ? -12.297 -3.084 20.188 1 94.38 225 GLN B CA 1
ATOM 3760 C C . GLN B 1 225 ? -13.023 -4.367 20.594 1 94.38 225 GLN B C 1
ATOM 3762 O O . GLN B 1 225 ? -12.453 -5.215 21.281 1 94.38 225 GLN B O 1
ATOM 3767 N N . MET B 1 226 ? -14.227 -4.473 20.203 1 94.19 226 MET B N 1
ATOM 3768 C CA . MET B 1 226 ? -15.008 -5.684 20.422 1 94.19 226 MET B CA 1
ATOM 3769 C C . MET B 1 226 ? -15.023 -6.551 19.172 1 94.19 226 MET B C 1
ATOM 3771 O O . MET B 1 226 ? -14.945 -6.035 18.047 1 94.19 226 MET B O 1
ATOM 3775 N N . PRO B 1 227 ? -15.055 -7.844 19.344 1 93.62 227 PRO B N 1
ATOM 3776 C CA . PRO B 1 227 ? -15.164 -8.703 18.156 1 93.62 227 PRO B CA 1
ATOM 3777 C C . PRO B 1 227 ? -16.422 -8.422 17.344 1 93.62 227 PRO B C 1
ATOM 3779 O O . PRO B 1 227 ? -17.484 -8.125 17.922 1 93.62 227 PRO B O 1
ATOM 3782 N N . VAL B 1 228 ? -16.25 -8.398 16.094 1 93.44 228 VAL B N 1
ATOM 3783 C CA . VAL B 1 228 ? -17.391 -8.273 15.172 1 93.44 228 VAL B CA 1
ATOM 3784 C C . VAL B 1 228 ? -17.359 -9.414 14.156 1 93.44 228 VAL B C 1
ATOM 3786 O O . VAL B 1 228 ? -16.297 -9.992 13.898 1 93.44 228 VAL B O 1
ATOM 3789 N N . ARG B 1 229 ? -18.547 -9.742 13.688 1 91.75 229 ARG B N 1
ATOM 3790 C CA . ARG B 1 229 ? -18.609 -10.781 12.664 1 91.75 229 ARG B CA 1
ATOM 3791 C C . ARG B 1 229 ? -18.188 -10.234 11.297 1 91.75 229 ARG B C 1
ATOM 3793 O O . ARG B 1 229 ? -18.688 -9.195 10.867 1 91.75 229 ARG B O 1
ATOM 3800 N N . PHE B 1 230 ? -17.328 -10.969 10.641 1 92.19 230 PHE B N 1
ATOM 3801 C CA . PHE B 1 230 ? -16.922 -10.594 9.297 1 92.19 230 PHE B CA 1
ATOM 3802 C C . PHE B 1 230 ? -18.047 -10.859 8.297 1 92.19 230 PHE B C 1
ATOM 3804 O O . PHE B 1 230 ? -18.609 -11.953 8.273 1 92.19 230 PHE B O 1
ATOM 3811 N N . GLU B 1 231 ? -18.328 -9.836 7.559 1 96.88 231 GLU B N 1
ATOM 3812 C CA . GLU B 1 231 ? -19.25 -9.953 6.434 1 96.88 231 GLU B CA 1
ATOM 3813 C C . GLU B 1 231 ? -18.703 -9.266 5.188 1 96.88 231 GLU B C 1
ATOM 3815 O O . GLU B 1 231 ? -18.281 -8.109 5.246 1 96.88 231 GLU B O 1
ATOM 3820 N N . VAL B 1 232 ? -18.75 -10.023 4.102 1 98 232 VAL B N 1
ATOM 3821 C CA . VAL B 1 232 ? -18.25 -9.484 2.84 1 98 232 VAL B CA 1
ATOM 3822 C C . VAL B 1 232 ? -19.203 -8.398 2.326 1 98 232 VAL B C 1
ATOM 3824 O O . VAL B 1 232 ? -20.422 -8.594 2.311 1 98 232 VAL B O 1
ATOM 3827 N N . ALA B 1 233 ? -18.672 -7.273 1.939 1 98.38 233 ALA B N 1
ATOM 3828 C CA . ALA B 1 233 ? -19.453 -6.195 1.345 1 98.38 233 ALA B CA 1
ATOM 3829 C C . ALA B 1 233 ? -19.875 -6.543 -0.083 1 98.38 233 ALA B C 1
ATOM 3831 O O . ALA B 1 233 ? -19.312 -7.465 -0.688 1 98.38 233 ALA B O 1
ATOM 3832 N N . LYS B 1 234 ? -20.812 -5.754 -0.684 1 97.62 234 LYS B N 1
ATOM 3833 C CA . LYS B 1 234 ? -21.391 -6.234 -1.934 1 97.62 234 LYS B CA 1
ATOM 3834 C C . LYS B 1 234 ? -21.406 -5.133 -2.992 1 97.62 234 LYS B C 1
ATOM 3836 O O . LYS B 1 234 ? -21.672 -5.398 -4.168 1 97.62 234 LYS B O 1
ATOM 3841 N N . LYS B 1 235 ? -21.078 -3.93 -2.625 1 96.88 235 LYS B N 1
ATOM 3842 C CA . LYS B 1 235 ? -21.266 -2.805 -3.537 1 96.88 235 LYS B CA 1
ATOM 3843 C C . LYS B 1 235 ? -19.922 -2.299 -4.055 1 96.88 235 LYS B C 1
ATOM 3845 O O . LYS B 1 235 ? -18.875 -2.533 -3.434 1 96.88 235 LYS B O 1
ATOM 3850 N N . ASP B 1 236 ? -19.969 -1.617 -5.246 1 97.62 236 ASP B N 1
ATOM 3851 C CA . ASP B 1 236 ? -18.781 -1.035 -5.871 1 97.62 236 ASP B CA 1
ATOM 3852 C C . ASP B 1 236 ? -17.75 -2.111 -6.195 1 97.62 236 ASP B C 1
ATOM 3854 O O . ASP B 1 236 ? -16.625 -2.068 -5.691 1 97.62 236 ASP B O 1
ATOM 3858 N N . ILE B 1 237 ? -18.156 -3.004 -7.059 1 98.56 237 ILE B N 1
ATOM 3859 C CA . ILE B 1 237 ? -17.359 -4.176 -7.398 1 98.56 237 ILE B CA 1
ATOM 3860 C C . ILE B 1 237 ? -16.297 -3.799 -8.438 1 98.56 237 ILE B C 1
ATOM 3862 O O . ILE B 1 237 ? -16.625 -3.184 -9.461 1 98.56 237 ILE B O 1
ATOM 3866 N N . ARG B 1 238 ? -15.039 -4.117 -8.141 1 98.5 238 ARG B N 1
ATOM 3867 C CA . ARG B 1 238 ? -13.938 -3.797 -9.039 1 98.5 238 ARG B CA 1
ATOM 3868 C C . ARG B 1 238 ? -13 -4.988 -9.211 1 98.5 238 ARG B C 1
ATOM 3870 O O . ARG B 1 238 ? -12.938 -5.863 -8.336 1 98.5 238 ARG B O 1
ATOM 3877 N N . LEU B 1 239 ? -12.375 -5.078 -10.336 1 98.81 239 LEU B N 1
ATOM 3878 C CA . LEU B 1 239 ? -11.32 -6.047 -10.609 1 98.81 239 LEU B CA 1
ATOM 3879 C C . LEU B 1 239 ? -9.961 -5.363 -10.695 1 98.81 239 LEU B C 1
ATOM 3881 O O . LEU B 1 239 ? -9.773 -4.441 -11.492 1 98.81 239 LEU B O 1
ATOM 3885 N N . ASN B 1 240 ? -9.07 -5.738 -9.781 1 98.88 240 ASN B N 1
ATOM 3886 C CA . ASN B 1 240 ? -7.695 -5.246 -9.797 1 98.88 240 ASN 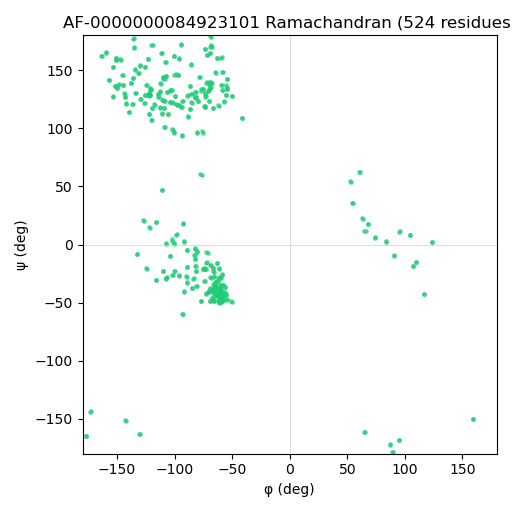B CA 1
ATOM 3887 C C . ASN B 1 240 ? -6.715 -6.336 -10.234 1 98.88 240 ASN B C 1
ATOM 3889 O O . ASN B 1 240 ? -6.887 -7.504 -9.883 1 98.88 240 ASN B O 1
ATOM 3893 N N . GLY B 1 241 ? -5.699 -5.977 -10.93 1 98.81 241 GLY B N 1
ATOM 3894 C CA . GLY B 1 241 ? -4.672 -6.906 -11.375 1 98.81 241 GLY B CA 1
ATOM 3895 C C . GLY B 1 241 ? -3.537 -6.23 -12.117 1 98.81 241 GLY B C 1
ATOM 3896 O O . GLY B 1 241 ? -3.283 -5.039 -11.93 1 98.81 241 GLY B O 1
ATOM 3897 N N . VAL B 1 242 ? -2.746 -7 -12.797 1 98.94 242 VAL B N 1
ATOM 3898 C CA . VAL B 1 242 ? -1.612 -6.508 -13.57 1 98.94 242 VAL B CA 1
ATOM 3899 C C . VAL B 1 242 ? -1.438 -7.355 -14.828 1 98.94 242 VAL B C 1
ATOM 3901 O O . VAL B 1 242 ? -1.615 -8.578 -14.797 1 98.94 242 VAL B O 1
ATOM 3904 N N . VAL B 1 243 ? -1.184 -6.738 -15.945 1 98.94 243 VAL B N 1
ATOM 3905 C CA . VAL B 1 243 ? -0.858 -7.414 -17.188 1 98.94 243 VAL B CA 1
ATOM 3906 C C . VAL B 1 243 ? 0.645 -7.332 -17.453 1 98.94 243 VAL B C 1
ATOM 3908 O O . VAL B 1 243 ? 1.24 -6.258 -17.344 1 98.94 243 VAL B O 1
ATOM 3911 N N . LEU B 1 244 ? 1.189 -8.43 -17.781 1 98.88 244 LEU B N 1
ATOM 3912 C CA . LEU B 1 244 ? 2.623 -8.547 -18.031 1 98.88 244 LEU B CA 1
ATOM 3913 C C . LEU B 1 244 ? 2.898 -9.023 -19.453 1 98.88 244 LEU B C 1
ATOM 3915 O O . LEU B 1 244 ? 2.199 -9.898 -19.969 1 98.88 244 LEU B O 1
ATOM 3919 N N . GLY B 1 245 ? 3.814 -8.375 -20.109 1 98.88 245 GLY B N 1
ATOM 3920 C CA . GLY B 1 245 ? 4.422 -8.898 -21.312 1 98.88 245 GLY B CA 1
ATOM 3921 C C . GLY B 1 245 ? 5.824 -9.438 -21.094 1 98.88 245 GLY B C 1
ATOM 3922 O O . GLY B 1 245 ? 6.711 -8.703 -20.656 1 98.88 245 GLY B O 1
ATOM 3923 N N . ILE B 1 246 ? 6.027 -10.711 -21.438 1 98.81 246 ILE B N 1
ATOM 3924 C CA . ILE B 1 246 ? 7.289 -11.367 -21.109 1 98.81 246 ILE B CA 1
ATOM 3925 C C . ILE B 1 246 ? 7.926 -11.938 -22.375 1 98.81 246 ILE B C 1
ATOM 3927 O O . ILE B 1 246 ? 7.234 -12.531 -23.203 1 98.81 246 ILE B O 1
ATOM 3931 N N . ASP B 1 247 ? 9.219 -11.766 -22.516 1 98.38 247 ASP B N 1
ATOM 3932 C CA . ASP B 1 247 ? 9.961 -12.422 -23.578 1 98.38 247 ASP B CA 1
ATOM 3933 C C . ASP B 1 247 ? 10.062 -13.93 -23.344 1 98.38 247 ASP B C 1
ATOM 3935 O O . ASP B 1 247 ? 10.586 -14.359 -22.312 1 98.38 247 ASP B O 1
ATOM 3939 N N . GLU B 1 248 ? 9.617 -14.68 -24.281 1 96.5 248 GLU B N 1
ATOM 3940 C CA . GLU B 1 248 ? 9.523 -16.125 -24.109 1 96.5 248 GLU B CA 1
ATOM 3941 C C . GLU B 1 248 ? 10.898 -16.75 -23.922 1 96.5 248 GLU B C 1
ATOM 3943 O O . GLU B 1 248 ? 11.07 -17.672 -23.125 1 96.5 248 GLU B O 1
ATOM 3948 N N . MET B 1 249 ? 11.852 -16.297 -24.625 1 95.62 249 MET B N 1
ATOM 3949 C CA . MET B 1 249 ? 13.172 -16.922 -24.656 1 95.62 249 MET B CA 1
ATOM 3950 C C . MET B 1 249 ? 13.969 -16.578 -23.406 1 95.62 249 MET B C 1
ATOM 3952 O O . MET B 1 249 ? 14.469 -17.469 -22.719 1 95.62 249 MET B O 1
ATOM 3956 N N . SER B 1 250 ? 14 -15.312 -23.078 1 96.56 250 SER B N 1
ATOM 3957 C CA . SER B 1 250 ? 14.836 -14.875 -21.969 1 96.56 250 SER B CA 1
ATOM 3958 C C . SER B 1 250 ? 14.086 -14.938 -20.641 1 96.56 250 SER B C 1
ATOM 3960 O O . SER B 1 250 ? 14.695 -14.992 -19.578 1 96.56 250 SER B O 1
ATOM 3962 N N . GLY B 1 251 ? 12.789 -14.797 -20.703 1 98 251 GLY B N 1
ATOM 3963 C CA . GLY B 1 251 ? 11.984 -14.711 -19.5 1 98 251 GLY B CA 1
ATOM 3964 C C . GLY B 1 251 ? 11.93 -13.305 -18.922 1 98 251 GLY B C 1
ATOM 3965 O O . GLY B 1 251 ? 11.305 -13.078 -17.875 1 98 251 GLY B O 1
ATOM 3966 N N . SER B 1 252 ? 12.555 -12.344 -19.578 1 98.5 252 SER B N 1
ATOM 3967 C CA . SER B 1 252 ? 12.57 -10.969 -19.094 1 98.5 252 SER B CA 1
ATOM 3968 C C . SER B 1 252 ? 11.258 -10.258 -19.391 1 98.5 252 SER B C 1
ATOM 3970 O O . SER B 1 252 ? 10.656 -10.461 -20.453 1 98.5 252 SER B O 1
ATOM 3972 N N . ALA B 1 253 ? 10.883 -9.438 -18.484 1 98.81 253 ALA B N 1
ATOM 3973 C CA . ALA B 1 253 ? 9.672 -8.648 -18.703 1 98.81 253 ALA B CA 1
ATOM 3974 C C . ALA B 1 253 ? 9.906 -7.559 -19.734 1 98.81 253 ALA B C 1
ATOM 3976 O O . ALA B 1 253 ? 10.969 -6.93 -19.75 1 98.81 253 ALA B O 1
ATOM 3977 N N . LEU B 1 254 ? 8.898 -7.41 -20.562 1 98.69 254 LEU B N 1
ATOM 3978 C CA . LEU B 1 254 ? 8.922 -6.379 -21.594 1 98.69 254 LEU B CA 1
ATOM 3979 C C . LEU B 1 254 ? 7.965 -5.246 -21.266 1 98.69 254 LEU B C 1
ATOM 3981 O O . LEU B 1 254 ? 8.18 -4.102 -21.672 1 98.69 254 LEU B O 1
ATOM 3985 N N . SER B 1 255 ? 6.953 -5.586 -20.562 1 98.75 255 SER B N 1
ATOM 3986 C CA . SER B 1 255 ? 5.961 -4.594 -20.172 1 98.75 255 SER B CA 1
ATOM 3987 C C . SER B 1 255 ? 5.25 -5 -18.875 1 98.75 255 SER B C 1
ATOM 3989 O O . SER B 1 255 ? 5.199 -6.184 -18.531 1 98.75 255 SER B O 1
ATOM 3991 N N . VAL B 1 256 ? 4.777 -4.062 -18.141 1 98.88 256 VAL B N 1
ATOM 3992 C CA . VAL B 1 256 ? 3.959 -4.219 -16.938 1 98.88 256 VAL B CA 1
ATOM 3993 C C . VAL B 1 256 ? 2.904 -3.117 -16.891 1 98.88 256 VAL B C 1
ATOM 3995 O O . VAL B 1 256 ? 3.229 -1.934 -17.016 1 98.88 256 VAL B O 1
ATOM 3998 N N . GLU B 1 257 ? 1.648 -3.521 -16.734 1 98.69 257 GLU B N 1
ATOM 3999 C CA . GLU B 1 257 ? 0.553 -2.557 -16.719 1 98.69 257 GLU B CA 1
ATOM 4000 C C . GLU B 1 257 ? -0.442 -2.887 -15.602 1 98.69 257 GLU B C 1
ATOM 4002 O O . GLU B 1 257 ? -1 -3.984 -15.57 1 98.69 257 GLU B O 1
ATOM 4007 N N . ARG B 1 258 ? -0.617 -1.927 -14.703 1 98.38 258 ARG B N 1
ATOM 4008 C CA . ARG B 1 258 ? -1.621 -2.055 -13.656 1 98.38 258 ARG B CA 1
ATOM 4009 C C . ARG B 1 258 ? -3.031 -1.951 -14.227 1 98.38 258 ARG B C 1
ATOM 4011 O O . ARG B 1 258 ? -3.297 -1.105 -15.086 1 98.38 258 ARG B O 1
ATOM 4018 N N . ILE B 1 259 ? -3.928 -2.816 -13.727 1 98.19 259 ILE B N 1
ATOM 4019 C CA . ILE B 1 259 ? -5.312 -2.836 -14.195 1 98.19 259 ILE B CA 1
ATOM 4020 C C . ILE B 1 259 ? -6.254 -2.6 -13.016 1 98.19 259 ILE B C 1
ATOM 4022 O O . ILE B 1 259 ? -6.102 -3.211 -11.961 1 98.19 259 ILE B O 1
ATOM 4026 N N . SER B 1 260 ? -7.141 -1.73 -13.164 1 98.06 260 SER B N 1
ATOM 4027 C CA . SER B 1 260 ? -8.242 -1.481 -12.234 1 98.06 260 SER B CA 1
ATOM 4028 C C . SER B 1 260 ? -9.539 -1.195 -12.977 1 98.06 260 SER B C 1
ATOM 4030 O O . SER B 1 260 ? -9.656 -0.183 -13.672 1 98.06 260 SER B O 1
ATOM 4032 N N . LEU B 1 261 ? -10.508 -2.062 -12.852 1 97.88 261 LEU B N 1
ATOM 4033 C CA . LEU B 1 261 ? -11.758 -1.944 -13.594 1 97.88 261 LEU B CA 1
ATOM 4034 C C . LEU B 1 261 ? -12.953 -1.885 -12.648 1 97.88 261 LEU B C 1
ATOM 4036 O O . LEU B 1 261 ? -13.07 -2.707 -11.734 1 97.88 261 LEU B O 1
ATOM 4040 N N . THR B 1 262 ? -13.789 -0.908 -12.82 1 95.44 262 THR B N 1
ATOM 4041 C CA . THR B 1 262 ? -15.078 -0.89 -12.148 1 95.44 262 THR B CA 1
ATOM 4042 C C . THR B 1 262 ? -16.094 -1.742 -12.898 1 95.44 262 THR B C 1
ATOM 4044 O O . THR B 1 262 ? -16.25 -1.597 -14.109 1 95.44 262 THR B O 1
ATOM 4047 N N . CYS B 1 263 ? -16.688 -2.662 -12.102 1 91.5 263 CYS B N 1
ATOM 4048 C CA . CYS B 1 263 ? -17.656 -3.547 -12.742 1 91.5 263 CYS B CA 1
ATOM 4049 C C . CYS B 1 263 ? -19.047 -2.918 -12.758 1 91.5 263 CYS B C 1
ATOM 4051 O O . CYS B 1 263 ? -19.484 -2.352 -11.75 1 91.5 263 CYS B O 1
ATOM 4053 N N . SER B 1 264 ? -19.656 -2.617 -13.906 1 74.12 264 SER B N 1
ATOM 4054 C CA . SER B 1 264 ? -20.984 -2.066 -14.07 1 74.12 264 SER B CA 1
ATOM 4055 C C . SER B 1 264 ? -22.062 -3.115 -13.766 1 74.12 264 SER B C 1
ATOM 4057 O O . SER B 1 264 ? -21.844 -4.309 -13.984 1 74.12 264 SER B O 1
#

Solvent-accessible surface area (backbone atoms only — not comparable to full-atom values): 25516 Å² total; per-residue (Å²): 128,83,75,58,48,21,35,35,39,35,18,39,20,34,12,67,34,11,51,47,29,46,66,71,44,43,66,58,50,36,63,75,60,58,46,53,44,32,37,30,28,34,24,16,37,39,78,48,49,0,37,38,60,67,55,51,52,50,46,40,74,61,61,41,66,34,33,34,38,35,93,32,51,70,65,32,68,85,18,50,72,47,40,54,66,40,70,49,41,22,35,36,44,22,50,65,87,84,51,81,44,36,26,54,40,75,47,64,33,91,87,66,49,44,35,21,41,35,22,29,40,46,50,62,98,51,60,94,57,53,59,40,68,60,37,45,55,58,52,47,60,59,37,54,76,69,18,53,30,30,41,31,41,38,25,32,68,44,51,52,61,47,45,28,50,45,62,73,41,42,53,73,34,16,30,36,38,16,26,77,60,40,54,29,40,63,61,67,40,70,45,95,56,23,12,25,33,29,64,20,32,7,35,10,14,16,63,60,30,30,72,33,27,32,42,71,48,51,38,45,26,73,75,68,71,44,94,62,79,88,43,66,24,75,43,63,27,22,40,18,17,36,40,34,28,24,36,67,82,78,10,32,39,76,44,71,43,83,42,78,41,76,57,130,128,84,77,58,48,20,36,34,39,35,18,39,21,34,12,68,34,10,53,48,27,44,66,69,45,43,65,57,50,35,62,75,61,58,46,52,44,33,36,32,27,35,23,16,37,37,78,48,49,0,35,37,59,68,54,51,51,52,45,41,74,62,61,42,65,32,34,35,38,36,94,32,49,69,66,31,67,86,18,50,71,48,41,52,65,40,70,50,42,25,34,36,44,22,51,64,88,85,51,79,42,38,26,53,40,75,47,64,33,92,87,64,49,43,36,22,42,36,22,30,40,47,50,62,99,52,60,94,58,50,58,40,68,60,38,44,55,58,52,47,62,60,37,55,76,68,18,52,31,30,41,32,43,40,26,32,68,44,52,52,62,46,45,27,49,43,62,72,39,42,52,73,33,16,29,36,37,17,25,76,58,41,54,30,40,61,61,67,40,68,43,94,55,24,12,25,34,30,65,21,31,6,35,10,13,16,63,59,30,29,74,34,28,32,42,70,48,53,38,46,26,73,76,68,70,45,92,64,80,88,43,67,24,74,41,62,28,23,41,18,18,36,41,34,29,24,35,67,81,76,10,33,39,74,44,70,42,83,41,79,40,79,56,129